Protein AF-A0A7W1GWT0-F1 (afdb_monomer_lite)

Sequence (637 aa):
MSLIYTCYSLFFINGQNRIILDAGLVNPKKETGKLGIRSHNFLTQLFYRTINVNLRNKDTHKTQTVFLNKNSTIQWINAQINDESKKLAPNVSNKDIINKINEMASNGINWSKDHIDFHKGSPSKKPLRVIIDRIIGFVYSIHWKIALSSFSLFKLRFWIPTSEKTRFAAAQARANYTFHKALRDVPAYSKFLEKENKKNPKTFDQIPIMDKDNYIKKFSIPDTMTGGKLPSAGQIDTSTGTSGKPSMWVRGKEERYSVKTLLNFAATVVVKDKPLFFINAFALGPWATGITTAGALVDRAITFNSGPDADKILDFLETFPSSEYPDHTYVIAGYPPFMKLLVDKAIERKIDLNKYPIKAIVGGEACSDLLRNSLLRKTSDKETKGFGFEEVFSSYGASDLDINIGYESPFELELRQACQQNPNMAAELYGVNEPVPMIFHYDPMNYYIETNENQNLIYTCVRDDRCSPRIRYNLKDRGKILPMSDVQAIMKKYNVNIMAPNTNLPMLFIWGREGTVNYRGAKIPQEHLQEAIEKVPALKGSINNYAFNTYIDAKNSPVVEFWLELKKDVPVPGNIDELKTMLIDQLKLINQDFRFQLEKAPADATPQLRIFANGEAGYMSNQDPHRKRKYVLENGK

Foldseek 3Di:
DADDEFAWDWDQQLNFTFIDTPLDWEQLVLAARRIHWTWDDPVCLVVAQWAWHWYQYNPPRDIDIITTHLQSLLSVLQRQDPDPVPRDDNPDDSVVSVVSSRVSRPPVDPTPDPFYSHNFLAFDPDFQDLVVLQVLLVVLLVLVVQLLPDLVSVVVVQVPRDHVNRQLVNLNSLLSNLLSQCCPFAQQQCVLCVVVVNNDDGGQNSRDADECVSGVVPDDPQNLFGNSDAAPDFAWAWALDPDDDTRIFTAHPLNLSSLLSVVLSVVCVVLPQFAEEEEQQAADDRHAPLPSVVVRCVVPYNYHSPHLDLVVVLVVCVVVPCVVVVRYAYEYEYALLSLLVNLVVCVVVVPQCLSHQYEYEHEPDDQDVVSQLLQDCCHPDPSSNRGHHPYYWYAYDGPVAHRHFWTDDPQQVLLLVVCVVPVSLVCNVFHHLDHSFRKTFGRSSQWSWGADPQQFIFIFGSNPNGGRGGRRYTPQWGWTKHFPSVSVVSCVVVPNDDDDDPGRGIMIGTPTHAAWDAQQNFIDGNVLLVVLLCVQVLSNPFFDWWAWEWEQDPVRDIAIEIETEGDAPRDRSDDQVVVLVSSLVSSVVSGVVSVVSQVVDDPVSRHHYHYHYAPRLPCRNPPDSNHDDHRYHYPSD

Radius of gyration: 26.78 Å; chains: 1; bounding box: 69×68×75 Å

Secondary structure (DSSP, 8-state):
-----EEEEEEEETTEEEEEESS----TT--TT--SEEEE-TTGGGGS-EEEEEEEETTT--EEEEEEEHHHHHHHHHTT---GGGSPPTT--HHHHHHHHHHHHHS----S-SS------PPP-SBP-HHHHHHHHHHHHHHHHHHHT-HHHHHHHHHS---HHHHHHHHHHHHHHHHHHHHHH-HHHHHHHHHTT-SS-SBGGGSPPB-TTTTGGGS-TGGGSGGGS--SSEEEEE---SSSSPPEEEEEHHHHHHHHHHHHHHHHHHHTTS-EEEEE-SPPSSBHHHHHHHHHSTTTSEEEE--S-HHHHHHHHHHS-TTT-TT-EEEEEE-HHHHHHHHHHHHHTT--GGGS-EEEEEESS---HHHHHHHBTT-S-TTTTT-SBSEEEEEE--TTS-S-SEE--HHHHHHHHHHHH-HHHHHHHH-TT----EEEEE-TTTEEEEE-TT-EEEEEE--TT-SS--SSEEEEEEEEEE-HHHHHHHHHHTT---PPPS--PPEEEEEESS-EEEETTEEEEHHHHHHHHHHSTTTTTTEEEEEEEEEE-TTS-EEEEEEEEEPTTPPP-S-HHHHHHHHHHHHHHH-HHHHHHHHTS-GGGSPEEEEE-TTTTTTTTT--TTSPPP-EEETT-

Structure (mmCIF, N/CA/C/O backbone):
data_AF-A0A7W1GWT0-F1
#
_entry.id   AF-A0A7W1GWT0-F1
#
loop_
_atom_site.group_PDB
_atom_site.id
_atom_site.type_symbol
_atom_site.label_atom_id
_atom_site.label_alt_id
_atom_site.label_comp_id
_atom_site.label_asym_id
_atom_site.label_entity_id
_atom_site.label_seq_id
_atom_site.pdbx_PDB_ins_code
_atom_site.Cartn_x
_atom_site.Cartn_y
_atom_site.Cartn_z
_atom_site.occupancy
_atom_site.B_iso_or_equiv
_atom_site.auth_seq_id
_atom_site.auth_comp_id
_atom_site.auth_asym_id
_atom_site.auth_atom_id
_atom_site.pdbx_PDB_model_num
ATOM 1 N N . MET A 1 1 ? -7.855 43.555 28.974 1.00 43.53 1 MET A N 1
ATOM 2 C CA . MET A 1 1 ? -6.447 43.109 28.872 1.00 43.53 1 MET A CA 1
ATOM 3 C C . MET A 1 1 ? -6.278 42.408 27.540 1.00 43.53 1 MET A C 1
ATOM 5 O O . MET A 1 1 ? -6.648 41.252 27.401 1.00 43.53 1 MET A O 1
ATOM 9 N N . SER A 1 2 ? -5.834 43.159 26.542 1.00 48.69 2 SER A N 1
ATOM 10 C CA . SER A 1 2 ? -5.765 42.739 25.146 1.00 48.69 2 SER A CA 1
ATOM 11 C C . SER A 1 2 ? -4.453 43.241 24.577 1.00 48.69 2 SER A C 1
ATOM 13 O O . SER A 1 2 ? -4.415 44.318 23.998 1.00 48.69 2 SER A O 1
ATOM 15 N N . LEU A 1 3 ? -3.386 42.482 24.789 1.00 51.00 3 LEU A N 1
ATOM 16 C CA . LEU A 1 3 ? -2.187 42.546 23.965 1.00 51.00 3 LEU A CA 1
ATOM 17 C C . LEU A 1 3 ? -1.461 41.218 24.128 1.00 51.00 3 LEU A C 1
ATOM 19 O O . LEU A 1 3 ? -0.683 41.014 25.050 1.00 51.00 3 LEU A O 1
ATOM 23 N N . ILE A 1 4 ? -1.823 40.292 23.246 1.00 56.91 4 ILE A N 1
ATOM 24 C CA . ILE A 1 4 ? -1.012 39.121 22.954 1.00 56.91 4 ILE A CA 1
ATOM 25 C C . ILE A 1 4 ? -0.322 39.447 21.624 1.00 56.91 4 ILE A C 1
ATOM 27 O O . ILE A 1 4 ? -0.976 39.910 20.694 1.00 56.91 4 ILE A O 1
ATOM 31 N N . TYR A 1 5 ? 0.993 39.270 21.543 1.00 61.59 5 TYR A N 1
ATOM 32 C CA . TYR A 1 5 ? 1.774 39.337 20.305 1.00 61.59 5 TYR A CA 1
ATOM 33 C C . TYR A 1 5 ? 2.472 37.995 20.140 1.00 61.59 5 TYR A C 1
ATOM 35 O O . TYR A 1 5 ? 3.672 37.860 20.345 1.00 61.59 5 TYR A O 1
ATOM 43 N N . THR A 1 6 ? 1.691 36.971 19.819 1.00 57.66 6 THR A N 1
ATOM 44 C CA . THR A 1 6 ? 2.235 35.646 19.529 1.00 57.66 6 THR A CA 1
ATOM 45 C C . THR A 1 6 ? 2.304 35.476 18.024 1.00 57.66 6 THR A C 1
ATOM 47 O O . THR A 1 6 ? 1.332 35.767 17.315 1.00 57.66 6 THR A O 1
ATOM 50 N N . CYS A 1 7 ? 3.455 35.017 17.542 1.00 58.50 7 CYS A N 1
ATOM 51 C CA . CYS A 1 7 ? 3.598 34.597 16.164 1.00 58.50 7 CYS A CA 1
ATOM 52 C C . CYS A 1 7 ? 2.703 33.379 15.916 1.00 58.50 7 CYS A C 1
ATOM 54 O O . CYS A 1 7 ? 2.663 32.438 16.711 1.00 58.50 7 CYS A O 1
ATOM 56 N N . TYR A 1 8 ? 1.914 33.422 14.850 1.00 60.28 8 TYR A N 1
ATOM 57 C CA . TYR A 1 8 ? 1.003 32.338 14.510 1.00 60.28 8 TYR A CA 1
ATOM 58 C C . TYR A 1 8 ? 1.010 32.083 13.013 1.00 60.28 8 TYR A C 1
ATOM 60 O O . TYR A 1 8 ? 1.333 32.944 12.190 1.00 60.28 8 TYR A O 1
ATOM 68 N N . SER A 1 9 ? 0.564 30.883 12.681 1.00 53.06 9 SER A N 1
ATOM 69 C CA . SER A 1 9 ? 0.196 30.503 11.335 1.00 53.06 9 SER A CA 1
ATOM 70 C C . SER A 1 9 ? -1.304 30.214 11.290 1.00 53.06 9 SER A C 1
ATOM 72 O O . SER A 1 9 ? -1.837 29.486 12.136 1.00 53.06 9 SER A O 1
ATOM 74 N N . LEU A 1 10 ? -2.000 30.798 10.312 1.00 53.66 10 LEU A N 1
ATOM 75 C CA . LEU A 1 10 ? -3.393 30.453 10.030 1.00 53.66 10 LEU A CA 1
ATOM 76 C C . LEU A 1 10 ? -3.430 29.226 9.121 1.00 53.66 10 LEU A C 1
ATOM 78 O O . LEU A 1 10 ? -2.660 29.142 8.165 1.00 53.66 10 LEU A O 1
ATOM 82 N N . PHE A 1 11 ? -4.339 28.300 9.400 1.00 54.56 11 PHE A N 1
ATOM 83 C CA . PHE A 1 11 ? -4.531 27.112 8.583 1.00 54.56 11 PHE A CA 1
ATOM 84 C C . PHE A 1 11 ? -5.998 26.871 8.331 1.00 54.56 11 PHE A C 1
ATOM 86 O O . PHE A 1 11 ? -6.840 26.991 9.223 1.00 54.56 11 PHE A O 1
ATOM 93 N N . PHE A 1 12 ? -6.275 26.440 7.114 1.00 50.28 12 PHE A N 1
ATOM 94 C CA . PHE A 1 12 ? -7.565 25.909 6.739 1.00 50.28 12 PHE A CA 1
ATOM 95 C C . PHE A 1 12 ? -7.446 24.392 6.735 1.00 50.28 12 PHE A C 1
ATOM 97 O O . PHE A 1 12 ? -6.907 23.807 5.804 1.00 50.28 12 PHE A O 1
ATOM 104 N N . ILE A 1 13 ? -7.934 23.754 7.798 1.00 47.22 13 ILE A N 1
ATOM 105 C CA . ILE A 1 13 ? -8.007 22.292 7.867 1.00 47.22 13 ILE A CA 1
ATOM 106 C C . ILE A 1 13 ? -9.466 21.903 7.658 1.00 47.22 13 ILE A C 1
ATOM 108 O O . ILE A 1 13 ? -10.325 22.266 8.466 1.00 47.22 13 ILE A O 1
ATOM 112 N N . ASN A 1 14 ? -9.760 21.156 6.589 1.00 47.69 14 ASN A N 1
ATOM 113 C CA . ASN A 1 14 ? -11.107 20.653 6.281 1.00 47.69 14 ASN A CA 1
ATOM 114 C C . ASN A 1 14 ? -12.195 21.754 6.254 1.00 47.69 14 ASN A C 1
ATOM 116 O O . ASN A 1 14 ? -13.273 21.574 6.824 1.00 47.69 14 ASN A O 1
ATOM 120 N N . GLY A 1 15 ? -11.902 22.924 5.670 1.00 52.78 15 GLY A N 1
ATOM 121 C CA . GLY A 1 15 ? -12.838 24.060 5.629 1.00 52.78 15 GLY A CA 1
ATOM 122 C C . GLY A 1 15 ? -13.100 24.728 6.989 1.00 52.78 15 GLY A C 1
ATOM 123 O O . GLY A 1 15 ? -14.036 25.512 7.120 1.00 52.78 15 GLY A O 1
ATOM 124 N N . GLN A 1 16 ? -12.306 24.420 8.022 1.00 57.41 16 GLN A N 1
ATOM 125 C CA . GLN A 1 16 ? -12.355 25.095 9.319 1.00 57.41 16 GLN A CA 1
ATOM 126 C C . GLN A 1 16 ? -11.122 25.972 9.512 1.00 57.41 16 GLN A C 1
ATOM 128 O O . GLN A 1 16 ? -9.994 25.494 9.380 1.00 57.41 16 GLN A O 1
ATOM 133 N N . ASN A 1 17 ? -11.348 27.219 9.926 1.00 67.38 17 ASN A N 1
ATOM 134 C CA . ASN A 1 17 ? -10.277 28.113 10.351 1.00 67.38 17 ASN A CA 1
ATOM 135 C C . ASN A 1 17 ? -9.655 27.556 11.637 1.00 67.38 17 ASN A C 1
ATOM 137 O O . ASN A 1 17 ? -10.338 27.314 12.643 1.00 67.38 17 ASN A O 1
ATOM 141 N N . ARG A 1 18 ? -8.354 27.288 11.582 1.00 69.94 18 ARG A N 1
ATOM 142 C CA . ARG A 1 18 ? -7.537 26.813 12.695 1.00 69.94 18 ARG A CA 1
ATOM 143 C C . ARG A 1 18 ? -6.330 27.718 12.848 1.00 69.94 18 ARG A C 1
ATOM 145 O O . ARG A 1 18 ? -5.784 28.224 11.872 1.00 69.94 18 ARG A O 1
ATOM 152 N N . ILE A 1 19 ? -5.927 27.923 14.091 1.00 67.62 19 ILE A N 1
ATOM 153 C CA . ILE A 1 19 ? -4.743 28.693 14.446 1.00 67.62 19 ILE A CA 1
ATOM 154 C C . ILE A 1 19 ? -3.780 27.793 15.182 1.00 67.62 19 ILE A C 1
ATOM 156 O O . ILE A 1 19 ? -4.158 27.104 16.131 1.00 67.62 19 ILE A O 1
ATOM 160 N N . ILE A 1 20 ? -2.531 27.842 14.742 1.00 64.44 20 ILE A N 1
ATOM 161 C CA . ILE A 1 20 ? -1.408 27.233 15.435 1.00 64.44 20 ILE A CA 1
ATOM 162 C C . ILE A 1 20 ? -0.516 28.390 15.855 1.00 64.44 20 ILE A C 1
ATOM 164 O O . ILE A 1 20 ? -0.058 29.173 15.020 1.00 64.44 20 ILE A O 1
ATOM 168 N N . LEU A 1 21 ? -0.365 28.532 17.163 1.00 67.31 21 LEU A N 1
ATOM 169 C CA . LEU A 1 21 ? 0.546 29.492 17.763 1.00 67.31 21 LEU A CA 1
ATOM 170 C C . LEU A 1 21 ? 1.959 28.897 17.716 1.00 67.31 21 LEU A C 1
ATOM 172 O O . LEU A 1 21 ? 2.099 27.678 17.787 1.00 67.31 21 LEU A O 1
ATOM 176 N N . ASP A 1 22 ? 2.994 29.737 17.640 1.00 58.25 22 ASP A N 1
ATOM 177 C CA . ASP A 1 22 ? 4.406 29.299 17.673 1.00 58.25 22 ASP A CA 1
ATOM 178 C C . ASP A 1 22 ? 4.750 28.483 18.925 1.00 58.25 22 ASP A C 1
ATOM 180 O O . ASP A 1 22 ? 5.691 27.695 18.936 1.00 58.25 22 ASP A O 1
ATOM 184 N N . ALA A 1 23 ? 3.908 28.598 19.946 1.00 54.34 23 ALA A N 1
ATOM 185 C CA . ALA A 1 23 ? 3.842 27.708 21.081 1.00 54.34 23 ALA A CA 1
ATOM 186 C C . ALA A 1 23 ? 3.322 26.289 20.717 1.00 54.34 23 ALA A C 1
ATOM 188 O O . ALA A 1 23 ? 2.488 25.741 21.423 1.00 54.34 23 ALA A O 1
ATOM 189 N N . GLY A 1 24 ? 3.834 25.652 19.665 1.00 54.59 24 GLY A N 1
ATOM 190 C CA . GLY A 1 24 ? 3.720 24.205 19.462 1.00 54.59 24 GLY A CA 1
ATOM 191 C C . GLY A 1 24 ? 2.448 23.689 18.770 1.00 54.59 24 GLY A C 1
ATOM 192 O O . GLY A 1 24 ? 1.332 24.212 18.872 1.00 54.59 24 GLY A O 1
ATOM 193 N N . LEU A 1 25 ? 2.630 22.577 18.057 1.00 56.91 25 LEU A N 1
ATOM 194 C CA . LEU A 1 25 ? 1.568 21.797 17.431 1.00 56.91 25 LEU A CA 1
ATOM 195 C C . LEU A 1 25 ? 1.037 20.783 18.441 1.00 56.91 25 LEU A C 1
ATOM 197 O O . LEU A 1 25 ? 1.783 19.964 18.961 1.00 56.91 25 LEU A O 1
ATOM 201 N N . VAL A 1 26 ? -0.262 20.818 18.731 1.00 59.47 26 VAL A N 1
ATOM 202 C CA . VAL A 1 26 ? -0.881 19.818 19.607 1.00 59.47 26 VAL A CA 1
ATOM 203 C C . VAL A 1 26 ? -2.244 19.437 19.056 1.00 59.47 26 VAL A C 1
ATOM 205 O O . VAL A 1 26 ? -2.982 20.291 18.553 1.00 59.47 26 VAL A O 1
ATOM 208 N N . ASN A 1 27 ? -2.580 18.151 19.165 1.00 60.38 27 ASN A N 1
ATOM 209 C CA . ASN A 1 27 ? -3.926 17.628 18.973 1.00 60.38 27 ASN A CA 1
ATOM 210 C C . ASN A 1 27 ? -4.557 17.372 20.351 1.00 60.38 27 ASN A C 1
ATOM 212 O O . ASN A 1 27 ? -4.543 16.249 20.859 1.00 60.38 27 ASN A O 1
ATOM 216 N N . PRO A 1 28 ? -5.103 18.406 21.004 1.00 55.75 28 PRO A N 1
ATOM 217 C CA . PRO A 1 28 ? -5.452 18.322 22.416 1.00 55.75 28 PRO A CA 1
ATOM 218 C C . PRO A 1 28 ? -6.626 17.390 22.722 1.00 55.75 28 PRO A C 1
ATOM 220 O O . PRO A 1 28 ? -6.875 17.065 23.879 1.00 55.75 28 PRO A O 1
ATOM 223 N N . LYS A 1 29 ? -7.360 16.955 21.693 1.00 54.94 29 LYS A N 1
ATOM 224 C CA . LYS A 1 29 ? -8.469 16.007 21.829 1.00 54.94 29 LYS A CA 1
ATOM 225 C C . LYS A 1 29 ? -8.085 14.565 21.511 1.00 54.94 29 LYS A C 1
ATOM 227 O O . LYS A 1 29 ? -8.939 13.697 21.663 1.00 54.94 29 LYS A O 1
ATOM 232 N N . LYS A 1 30 ? -6.865 14.315 21.014 1.00 55.34 30 LYS A N 1
ATOM 233 C CA . LYS A 1 30 ? -6.502 13.044 20.363 1.00 55.34 30 LYS A CA 1
ATOM 234 C C . LYS A 1 30 ? -7.540 12.631 19.307 1.00 55.34 30 LYS A C 1
ATOM 236 O O . LYS A 1 30 ? -7.825 11.454 19.125 1.00 55.34 30 LYS A O 1
ATOM 241 N N . GLU A 1 31 ? -8.153 13.613 18.639 1.00 51.34 31 GLU A N 1
ATOM 242 C CA . GLU A 1 31 ? -9.189 13.412 17.622 1.00 51.34 31 GLU A CA 1
ATOM 243 C C . GLU A 1 31 ? -8.631 13.803 16.254 1.00 51.34 31 GLU A C 1
ATOM 245 O O . GLU A 1 31 ? -8.020 14.859 16.104 1.00 51.34 31 GLU A O 1
ATOM 250 N N . THR A 1 32 ? -8.895 13.002 15.229 1.00 48.47 32 THR A N 1
ATOM 251 C CA . THR A 1 32 ? -8.530 13.300 13.839 1.00 48.47 32 THR A CA 1
ATOM 252 C C . THR A 1 32 ? -8.955 14.711 13.393 1.00 48.47 32 THR A C 1
ATOM 254 O O . THR A 1 32 ? -10.116 15.102 13.573 1.00 48.47 32 THR A O 1
ATOM 257 N N . GLY A 1 33 ? -8.042 15.481 12.784 1.00 51.91 33 GLY A N 1
ATOM 258 C CA . GLY A 1 33 ? -8.359 16.799 12.215 1.00 51.91 33 GLY A CA 1
ATOM 259 C C . GLY A 1 33 ? -8.592 17.904 13.250 1.00 51.91 33 GLY A C 1
ATOM 260 O O . GLY A 1 33 ? -9.263 18.906 12.967 1.00 51.91 33 GLY A O 1
ATOM 261 N N . LYS A 1 34 ? -8.107 17.723 14.486 1.00 61.69 34 LYS A N 1
ATOM 262 C CA . LYS A 1 34 ? -8.256 18.679 15.601 1.00 61.69 34 LYS A CA 1
ATOM 263 C C . LYS A 1 34 ? -6.927 19.265 16.075 1.00 61.69 34 LYS A C 1
ATOM 265 O O . LYS A 1 34 ? -6.777 19.557 17.255 1.00 61.69 34 LYS A O 1
ATOM 270 N N . LEU A 1 35 ? -6.011 19.503 15.144 1.00 62.38 35 LEU A N 1
ATOM 271 C CA . LEU A 1 35 ? -4.781 20.241 15.405 1.00 62.38 35 LEU A CA 1
ATOM 272 C C . LEU A 1 35 ? -5.040 21.727 15.644 1.00 62.38 35 LEU A C 1
ATOM 274 O O . LEU A 1 35 ? -5.841 22.360 14.946 1.00 62.38 35 LEU A O 1
ATOM 278 N N . GLY A 1 36 ? -4.337 22.269 16.635 1.00 68.75 36 GLY A N 1
ATOM 279 C CA . GLY A 1 36 ? -4.403 23.680 16.987 1.00 68.75 36 GLY A CA 1
ATOM 280 C C . GLY A 1 36 ? -5.772 24.127 17.504 1.00 68.75 36 GLY A C 1
ATOM 281 O O . GLY A 1 36 ? -6.672 23.344 17.833 1.00 68.75 36 GLY A O 1
ATOM 282 N N . ILE A 1 37 ? -5.935 25.439 17.571 1.00 75.75 37 ILE A N 1
ATOM 283 C CA . ILE A 1 37 ? -7.091 26.100 18.165 1.00 75.75 37 ILE A CA 1
ATOM 284 C C . ILE A 1 37 ? -8.103 26.402 17.058 1.00 75.75 37 ILE A C 1
ATOM 286 O O . ILE A 1 37 ? -7.744 26.912 15.998 1.00 75.75 37 ILE A O 1
ATOM 290 N N . ARG A 1 38 ? -9.387 26.086 17.265 1.00 78.81 38 ARG A N 1
ATOM 291 C CA . ARG A 1 38 ? -10.436 26.475 16.306 1.00 78.81 38 ARG A CA 1
ATOM 292 C C . ARG A 1 38 ? -10.593 27.986 16.339 1.00 78.81 38 ARG A C 1
ATOM 294 O O . ARG A 1 38 ? -10.775 28.541 17.415 1.00 78.81 38 ARG A O 1
ATOM 301 N N . SER A 1 39 ? -10.568 28.628 15.182 1.00 80.38 39 SER A N 1
ATOM 302 C CA . SER A 1 39 ? -10.866 30.047 15.053 1.00 80.38 39 SER A CA 1
ATOM 303 C C . SER A 1 39 ? -12.167 30.273 14.294 1.00 80.38 39 SER A C 1
ATOM 305 O O . SER A 1 39 ? -12.666 29.413 13.563 1.00 80.38 39 SER A O 1
ATOM 307 N N . HIS A 1 40 ? -12.747 31.438 14.531 1.00 79.12 40 HIS A N 1
ATOM 308 C CA . HIS A 1 40 ? -13.990 31.902 13.945 1.00 79.12 40 HIS A CA 1
ATOM 309 C C . HIS A 1 40 ? -13.742 33.258 13.280 1.00 79.12 40 HIS A C 1
ATOM 311 O O . HIS A 1 40 ? -12.839 33.998 13.671 1.00 79.12 40 HIS A O 1
ATOM 317 N N . ASN A 1 41 ? -14.518 33.564 12.245 1.00 80.19 41 ASN A N 1
ATOM 318 C CA . ASN A 1 41 ? -14.583 34.917 11.693 1.00 80.19 41 ASN A CA 1
ATOM 319 C C . ASN A 1 41 ? -15.592 35.763 12.490 1.00 80.19 41 ASN A C 1
ATOM 321 O O . ASN A 1 41 ? -16.294 35.240 13.359 1.00 80.19 41 ASN A O 1
ATOM 325 N N . PHE A 1 42 ? -15.684 37.053 12.164 1.00 78.00 42 PHE A N 1
ATOM 326 C CA . PHE A 1 42 ? -16.542 38.013 12.863 1.00 78.00 42 PHE A CA 1
ATOM 327 C C . PHE A 1 42 ? -18.024 37.597 12.943 1.00 78.00 42 PHE A C 1
ATOM 329 O O . PHE A 1 42 ? -18.666 37.844 13.958 1.00 78.00 42 PHE A O 1
ATOM 336 N N . LEU A 1 43 ? -18.552 36.924 11.916 1.00 77.38 43 LEU A N 1
ATOM 337 C CA . LEU A 1 43 ? -19.944 36.460 11.890 1.00 77.38 43 LEU A CA 1
ATOM 338 C C . LEU A 1 43 ? -20.134 35.171 12.694 1.00 77.38 43 LEU A C 1
ATOM 340 O O . LEU A 1 43 ? -21.038 35.052 13.514 1.00 77.38 43 LEU A O 1
ATOM 344 N N . THR A 1 44 ? -19.258 34.188 12.483 1.00 75.81 44 THR A N 1
ATOM 345 C CA . THR A 1 44 ? -19.391 32.871 13.117 1.00 75.81 44 THR A CA 1
ATOM 346 C C . THR A 1 44 ? -19.109 32.909 14.612 1.00 75.81 44 THR A C 1
ATOM 348 O O . THR A 1 44 ? -19.651 32.072 15.327 1.00 75.81 44 THR A O 1
ATOM 351 N N . GLN A 1 45 ? -18.318 33.865 15.114 1.00 80.31 45 GLN A N 1
ATOM 352 C CA . GLN A 1 45 ? -18.062 33.980 16.554 1.00 80.31 45 GLN A CA 1
ATOM 353 C C . GLN A 1 45 ? -19.333 34.212 17.384 1.00 80.31 45 GLN A C 1
ATOM 355 O O . GLN A 1 45 ? -19.376 33.763 18.520 1.00 80.31 45 GLN A O 1
ATOM 360 N N . LEU A 1 46 ? -20.384 34.824 16.823 1.00 80.00 46 LEU A N 1
ATOM 361 C CA . LEU A 1 46 ? -21.634 35.102 17.543 1.00 80.00 46 LEU A CA 1
ATOM 362 C C . LEU A 1 46 ? -22.342 33.821 18.016 1.00 80.00 46 LEU A C 1
ATOM 364 O O . LEU A 1 46 ? -23.115 33.848 18.969 1.00 80.00 46 LEU A O 1
ATOM 368 N N . PHE A 1 47 ? -22.040 32.685 17.383 1.00 82.00 47 PHE A N 1
ATOM 369 C CA . PHE A 1 47 ? -22.644 31.384 17.677 1.00 82.00 47 PHE A CA 1
ATOM 370 C C . PHE A 1 47 ? -21.768 30.485 18.559 1.00 82.00 47 PHE A C 1
ATOM 372 O O . PHE A 1 47 ? -22.133 29.340 18.836 1.00 82.00 47 PHE A O 1
ATOM 379 N N . TYR A 1 48 ? -20.593 30.954 18.986 1.00 82.75 48 TYR A N 1
ATOM 380 C CA . TYR A 1 48 ? -19.644 30.146 19.748 1.00 82.75 48 TYR A CA 1
ATOM 381 C C . TYR A 1 48 ? -19.011 30.942 20.889 1.00 82.75 48 TYR A C 1
ATOM 383 O O . TYR A 1 48 ? -18.797 32.141 20.806 1.00 82.75 48 TYR A O 1
ATOM 391 N N . ARG A 1 49 ? -18.623 30.251 21.966 1.00 86.88 49 ARG A N 1
ATOM 392 C CA . ARG A 1 49 ? -17.815 30.871 23.025 1.00 86.88 49 ARG A CA 1
ATOM 393 C C . ARG A 1 49 ? -16.403 31.121 22.496 1.00 86.88 49 ARG A C 1
ATOM 395 O O . ARG A 1 49 ? -15.637 30.163 22.344 1.00 86.88 49 ARG A O 1
ATOM 402 N N . THR A 1 50 ? -16.068 32.376 22.216 1.00 87.38 50 THR A N 1
ATOM 403 C CA . THR A 1 50 ? -14.765 32.784 21.680 1.00 87.38 50 THR A CA 1
ATOM 404 C C . THR A 1 50 ? -13.961 33.655 22.652 1.00 87.38 50 THR A C 1
ATOM 406 O O . THR A 1 50 ? -14.470 34.164 23.651 1.00 87.38 50 THR A O 1
ATOM 409 N N . ILE A 1 51 ? -12.663 33.761 22.375 1.00 87.69 51 ILE A N 1
ATOM 410 C CA . ILE A 1 51 ? -11.685 34.612 23.047 1.00 87.69 51 ILE A CA 1
ATOM 411 C C . ILE A 1 51 ? -11.029 35.459 21.964 1.00 87.69 51 ILE A C 1
ATOM 413 O O . ILE A 1 51 ? -10.557 34.922 20.959 1.00 87.69 51 ILE A O 1
ATOM 417 N N . ASN A 1 52 ? -10.990 36.768 22.180 1.00 87.12 52 ASN A N 1
ATOM 418 C CA . ASN A 1 52 ? -10.427 37.708 21.222 1.00 87.12 52 ASN A CA 1
ATOM 419 C C . ASN A 1 52 ? -8.945 37.873 21.527 1.00 87.12 52 ASN A C 1
ATOM 421 O O . ASN A 1 52 ? -8.580 38.284 22.630 1.00 87.12 52 ASN A O 1
ATOM 425 N N . VAL A 1 53 ? -8.101 37.554 20.554 1.00 82.12 53 VAL A N 1
ATOM 426 C CA . VAL A 1 53 ? -6.651 37.698 20.672 1.00 82.12 53 VAL A CA 1
ATOM 427 C C . VAL A 1 53 ? -6.115 38.450 19.469 1.00 82.12 53 VAL A C 1
ATOM 429 O O . VAL A 1 53 ? -6.544 38.220 18.341 1.00 82.12 53 VAL A O 1
ATOM 432 N N . ASN A 1 54 ? -5.169 39.349 19.711 1.00 81.69 54 ASN A N 1
ATOM 433 C CA . ASN A 1 54 ? -4.345 39.892 18.642 1.00 81.69 54 ASN A CA 1
ATOM 434 C C . ASN A 1 54 ? -3.208 38.904 18.416 1.00 81.69 54 ASN A C 1
ATOM 436 O O . ASN A 1 54 ? -2.677 38.349 19.371 1.00 81.69 54 ASN A O 1
ATOM 440 N N . LEU A 1 55 ? -2.893 38.606 17.166 1.00 75.94 55 LEU A N 1
ATOM 441 C CA . LEU A 1 55 ? -1.811 37.695 16.830 1.00 75.94 55 LEU A CA 1
ATOM 442 C C . LEU A 1 55 ? -1.013 38.287 15.672 1.00 75.94 55 LEU A C 1
ATOM 444 O O . LEU A 1 55 ? -1.587 38.924 14.785 1.00 75.94 55 LEU A O 1
ATOM 448 N N . ARG A 1 56 ? 0.306 38.076 15.673 1.00 74.81 56 ARG A N 1
ATOM 449 C CA . ARG A 1 56 ? 1.207 38.552 14.617 1.00 74.81 56 ARG A CA 1
ATOM 450 C C . ARG A 1 56 ? 1.495 37.410 13.654 1.00 74.81 56 ARG A C 1
ATOM 452 O O . ARG A 1 56 ? 1.942 36.350 14.064 1.00 74.81 56 ARG A O 1
ATOM 459 N N . ASN A 1 57 ? 1.193 37.579 12.377 1.00 68.38 57 ASN A N 1
ATOM 460 C CA . ASN A 1 57 ? 1.429 36.528 11.401 1.00 68.38 57 ASN A CA 1
ATOM 461 C C . ASN A 1 57 ? 2.941 36.327 11.241 1.00 68.38 57 ASN A C 1
ATOM 463 O O . ASN A 1 57 ? 3.676 37.308 11.113 1.00 68.38 57 ASN A O 1
ATOM 467 N N . LYS A 1 58 ? 3.394 35.072 11.269 1.00 66.25 58 LYS A N 1
ATOM 468 C CA . LYS A 1 58 ? 4.826 34.756 11.217 1.00 66.25 58 LYS A CA 1
ATOM 469 C C . LYS A 1 58 ? 5.473 35.159 9.890 1.00 66.25 58 LYS A C 1
ATOM 471 O O . LYS A 1 58 ? 6.570 35.700 9.904 1.00 66.25 58 LYS A O 1
ATOM 476 N N . ASP A 1 59 ? 4.760 34.958 8.786 1.00 62.53 59 ASP A N 1
ATOM 477 C CA . ASP A 1 59 ? 5.294 35.116 7.429 1.00 62.53 59 ASP A CA 1
ATOM 478 C C . ASP A 1 59 ? 5.172 36.562 6.926 1.00 62.53 59 ASP A C 1
ATOM 480 O O . ASP A 1 59 ? 6.053 37.090 6.259 1.00 62.53 59 ASP A O 1
ATOM 484 N N . THR A 1 60 ? 4.063 37.229 7.251 1.00 74.56 60 THR A N 1
ATOM 485 C CA . THR A 1 60 ? 3.745 38.578 6.743 1.00 74.56 60 THR A CA 1
ATOM 486 C C . THR A 1 60 ? 4.006 39.684 7.759 1.00 74.56 60 THR A C 1
ATOM 488 O O . THR A 1 60 ? 3.834 40.860 7.441 1.00 74.56 60 THR A O 1
ATOM 491 N N . HIS A 1 61 ? 4.329 39.324 9.005 1.00 72.81 61 HIS A N 1
ATOM 492 C CA . HIS A 1 61 ? 4.455 40.224 10.154 1.00 72.81 61 HIS A CA 1
ATOM 493 C C . HIS A 1 61 ? 3.226 41.096 10.463 1.00 72.81 61 HIS A C 1
ATOM 495 O O . HIS A 1 61 ? 3.293 41.915 11.383 1.00 72.81 61 HIS A O 1
ATOM 501 N N . LYS A 1 62 ? 2.102 40.905 9.759 1.00 76.44 62 LYS A N 1
ATOM 502 C CA . LYS A 1 62 ? 0.853 41.644 9.968 1.00 76.44 62 LYS A CA 1
ATOM 503 C C . LYS A 1 62 ? 0.155 41.179 11.239 1.00 76.44 62 LYS A C 1
ATOM 505 O O . LYS A 1 62 ? 0.058 39.983 11.506 1.00 76.44 62 LYS A O 1
ATOM 510 N N . THR A 1 63 ? -0.375 42.128 11.998 1.00 78.81 63 THR A N 1
ATOM 511 C CA . THR A 1 63 ? -1.199 41.840 13.174 1.00 78.81 63 THR A CA 1
ATOM 512 C C . THR A 1 63 ? -2.655 41.720 12.760 1.00 78.81 63 THR A C 1
ATOM 514 O O . THR A 1 63 ? -3.167 42.573 12.039 1.00 78.81 63 THR A O 1
ATOM 517 N N . GLN A 1 64 ? -3.337 40.688 13.245 1.00 80.12 64 GLN A N 1
ATOM 518 C CA . GLN A 1 64 ? -4.780 40.555 13.083 1.00 80.12 64 GLN A CA 1
ATOM 519 C C . GLN A 1 64 ? -5.439 40.122 14.389 1.00 80.12 64 GLN A C 1
ATOM 521 O O . GLN A 1 64 ? -4.879 39.343 15.165 1.00 80.12 64 GLN A O 1
ATOM 526 N N . THR A 1 65 ? -6.659 40.597 14.611 1.00 83.50 65 THR A N 1
ATOM 527 C CA . THR A 1 65 ? -7.515 40.091 15.682 1.00 83.50 65 THR A CA 1
ATOM 528 C C . THR A 1 65 ? -8.174 38.797 15.226 1.00 83.50 65 THR A C 1
ATOM 530 O O . THR A 1 65 ? -8.762 38.739 14.145 1.00 83.50 65 THR A O 1
ATOM 533 N N . VAL A 1 66 ? -8.101 37.754 16.053 1.00 81.62 66 VAL A N 1
ATOM 534 C CA . VAL A 1 66 ? -8.766 36.480 15.786 1.00 81.62 66 VAL A CA 1
ATOM 535 C C . VAL A 1 66 ? -9.615 36.020 16.963 1.00 81.62 66 VAL A C 1
ATOM 537 O O . VAL A 1 66 ? -9.267 36.206 18.127 1.00 81.62 66 VAL A O 1
ATOM 540 N N . PHE A 1 67 ? -10.734 35.380 16.629 1.00 86.88 67 PHE A N 1
ATOM 541 C CA . PHE A 1 67 ? -11.717 34.847 17.561 1.00 86.88 67 PHE A CA 1
ATOM 542 C C . PHE A 1 67 ? -11.458 33.354 17.789 1.00 86.88 67 PHE A C 1
ATOM 544 O O . PHE A 1 67 ? -11.890 32.507 17.004 1.00 86.88 67 PHE A O 1
ATOM 551 N N . LEU A 1 68 ? -10.723 33.010 18.845 1.00 86.00 68 LEU A N 1
ATOM 552 C CA . LEU A 1 68 ? -10.389 31.625 19.188 1.00 86.00 68 LEU A CA 1
ATOM 553 C C . LEU A 1 68 ? -11.522 30.962 19.969 1.00 86.00 68 LEU A C 1
ATOM 555 O O . LEU A 1 68 ? -12.023 31.525 20.931 1.00 86.00 68 LEU A O 1
ATOM 559 N N . ASN A 1 69 ? -11.912 29.742 19.619 1.00 88.38 69 ASN A N 1
ATOM 560 C CA . ASN A 1 69 ? -12.911 28.980 20.360 1.00 88.38 69 ASN A CA 1
ATOM 561 C C . ASN A 1 69 ? -12.379 28.591 21.747 1.00 88.38 69 ASN A C 1
ATOM 563 O O . ASN A 1 69 ? -11.441 27.795 21.852 1.00 88.38 69 ASN A O 1
ATOM 567 N N . LYS A 1 70 ? -13.053 29.072 22.795 1.00 87.31 70 LYS A N 1
ATOM 568 C CA . LYS A 1 70 ? -12.646 28.944 24.199 1.00 87.31 70 LYS A CA 1
ATOM 569 C C . LYS A 1 70 ? -12.314 27.509 24.604 1.00 87.31 70 LYS A C 1
ATOM 571 O O . LYS A 1 70 ? -11.243 27.256 25.146 1.00 87.31 70 LYS A O 1
ATOM 576 N N . ASN A 1 71 ? -13.198 26.561 24.292 1.00 84.56 71 ASN A N 1
ATOM 577 C CA . ASN A 1 71 ? -13.013 25.161 24.679 1.00 84.56 71 ASN A CA 1
ATOM 578 C C . ASN A 1 71 ? -11.798 24.542 23.985 1.00 84.56 71 ASN A C 1
ATOM 580 O O . ASN A 1 71 ? -11.041 23.808 24.613 1.00 84.56 71 ASN A O 1
ATOM 584 N N . SER A 1 72 ? -11.597 24.843 22.698 1.00 78.69 72 SER A N 1
ATOM 585 C CA . SER A 1 72 ? -10.416 24.351 21.983 1.00 78.69 72 SER A CA 1
ATOM 586 C C . SER A 1 72 ? -9.121 24.980 22.494 1.00 78.69 72 SER A C 1
ATOM 588 O O . SER A 1 72 ? -8.116 24.284 22.562 1.00 78.69 72 SER A O 1
ATOM 590 N N . THR A 1 73 ? -9.158 26.249 22.911 1.00 83.69 73 THR A N 1
ATOM 591 C CA . THR A 1 73 ? -8.008 26.948 23.496 1.00 83.69 73 THR A CA 1
ATOM 592 C C . THR A 1 73 ? -7.606 26.335 24.833 1.00 83.69 73 THR A C 1
ATOM 594 O O . THR A 1 73 ? -6.443 25.997 25.011 1.00 83.69 73 THR A O 1
ATOM 597 N N . ILE A 1 74 ? -8.562 26.122 25.747 1.00 84.81 74 ILE A N 1
ATOM 598 C CA . ILE A 1 74 ? -8.311 25.487 27.056 1.00 84.81 74 ILE A CA 1
ATOM 599 C C . ILE A 1 74 ? -7.679 24.109 26.868 1.00 84.81 74 ILE A C 1
ATOM 601 O O . ILE A 1 74 ? -6.683 23.779 27.502 1.00 84.81 74 ILE A O 1
ATOM 605 N N . GLN A 1 75 ? -8.245 23.306 25.968 1.00 79.69 75 GLN A N 1
ATOM 606 C CA . GLN A 1 75 ? -7.729 21.972 25.691 1.00 79.69 75 GLN A CA 1
ATOM 607 C C . GLN A 1 75 ? -6.320 22.023 25.102 1.00 79.69 75 GLN A C 1
ATOM 609 O O . GLN A 1 75 ? -5.470 21.240 25.513 1.00 79.69 75 GLN A O 1
ATOM 614 N N . TRP A 1 76 ? -6.068 22.943 24.167 1.00 78.62 76 TRP A N 1
ATOM 615 C CA . TRP A 1 76 ? -4.745 23.148 23.581 1.00 78.62 76 TRP A CA 1
ATOM 616 C C . TRP A 1 76 ? -3.704 23.533 24.639 1.00 78.62 76 TRP A C 1
ATOM 618 O O . TRP A 1 76 ? -2.653 22.904 24.676 1.00 78.62 76 TRP A O 1
ATOM 628 N N . ILE A 1 77 ? -4.028 24.454 25.555 1.00 79.56 77 ILE A N 1
ATOM 629 C CA . ILE A 1 77 ? -3.155 24.832 26.681 1.00 79.56 77 ILE A CA 1
ATOM 630 C C . ILE A 1 77 ? -2.887 23.622 27.582 1.00 79.56 77 ILE A C 1
ATOM 632 O O . ILE A 1 77 ? -1.740 23.277 27.845 1.00 79.56 77 ILE A O 1
ATOM 636 N N . ASN A 1 78 ? -3.942 22.932 28.018 1.00 80.44 78 ASN A N 1
ATOM 637 C CA . ASN A 1 78 ? -3.826 21.802 28.941 1.00 80.44 78 ASN A CA 1
ATOM 638 C C . ASN A 1 78 ? -3.027 20.634 28.365 1.00 80.44 78 ASN A C 1
ATOM 640 O O . ASN A 1 78 ? -2.422 19.876 29.117 1.00 80.44 78 ASN A O 1
ATOM 644 N N . ALA A 1 79 ? -3.027 20.472 27.043 1.00 71.38 79 ALA A N 1
ATOM 645 C CA . ALA A 1 79 ? -2.267 19.425 26.380 1.00 71.38 79 ALA A CA 1
ATOM 646 C C . ALA A 1 79 ? -0.747 19.686 26.364 1.00 71.38 79 ALA A C 1
ATOM 648 O O . ALA A 1 79 ? 0.006 18.766 26.048 1.00 71.38 79 ALA A O 1
ATOM 649 N N . GLN A 1 80 ? -0.309 20.896 26.732 1.00 68.38 80 GLN A N 1
ATOM 650 C CA . GLN A 1 80 ? 1.099 21.286 26.880 1.00 68.38 80 GLN A CA 1
ATOM 651 C C . GLN A 1 80 ? 1.593 21.238 28.331 1.00 68.38 80 GLN A C 1
ATOM 653 O O . GLN A 1 80 ? 2.770 21.463 28.591 1.00 68.38 80 GLN A O 1
ATOM 658 N N . ILE A 1 81 ? 0.703 20.953 29.284 1.00 73.75 81 ILE A N 1
ATOM 659 C CA . ILE A 1 81 ? 1.000 20.964 30.715 1.00 73.75 81 ILE A CA 1
ATOM 660 C C . ILE A 1 81 ? 1.006 19.519 31.225 1.00 73.75 81 ILE A C 1
ATOM 662 O O . ILE A 1 81 ? -0.023 18.841 31.196 1.00 73.75 81 ILE A O 1
ATOM 666 N N . ASN A 1 82 ? 2.160 19.052 31.711 1.00 66.19 82 ASN A N 1
ATOM 667 C CA . ASN A 1 82 ? 2.291 17.715 32.309 1.00 66.19 82 ASN A CA 1
ATOM 668 C C . ASN A 1 82 ? 1.671 17.620 33.707 1.00 66.19 82 ASN A C 1
ATOM 670 O O . ASN A 1 82 ? 1.126 16.584 34.071 1.00 66.19 82 ASN A O 1
ATOM 674 N N . ASP A 1 83 ? 1.774 18.692 34.485 1.00 74.31 83 ASP A N 1
ATOM 675 C CA . ASP A 1 83 ? 1.281 18.755 35.856 1.00 74.31 83 ASP A CA 1
ATOM 676 C C . ASP A 1 83 ? -0.237 18.995 35.865 1.00 74.31 83 ASP A C 1
ATOM 678 O O . ASP A 1 83 ? -0.706 20.083 35.523 1.00 74.31 83 ASP A O 1
ATOM 682 N N . GLU A 1 84 ? -1.011 17.973 36.244 1.00 75.00 84 GLU A N 1
ATOM 683 C CA . GLU A 1 84 ? -2.479 18.044 36.322 1.00 75.00 84 GLU A CA 1
ATOM 684 C C . GLU A 1 84 ? -2.964 19.213 37.194 1.00 75.00 84 GLU A C 1
ATOM 686 O O . GLU A 1 84 ? -3.978 19.832 36.870 1.00 75.00 84 GLU A O 1
ATOM 691 N N . SER A 1 85 ? -2.218 19.583 38.244 1.00 75.62 85 SER A N 1
ATOM 692 C CA . SER A 1 85 ? -2.590 20.686 39.142 1.00 75.62 85 SER A CA 1
ATOM 693 C C . SER A 1 85 ? -2.521 22.065 38.474 1.00 75.62 85 SER A C 1
ATOM 695 O O . SER A 1 85 ? -3.163 23.011 38.928 1.00 75.62 85 SER A O 1
ATOM 697 N N . LYS A 1 86 ? -1.781 22.179 37.363 1.00 77.69 86 LYS A N 1
ATOM 698 C CA . LYS A 1 86 ? -1.582 23.423 36.602 1.00 77.69 86 LYS A CA 1
ATOM 699 C C . LYS A 1 86 ? -2.504 23.545 35.388 1.00 77.69 86 LYS A C 1
ATOM 701 O O . LYS A 1 86 ? -2.416 24.536 34.657 1.00 77.69 86 LYS A O 1
ATOM 706 N N . LYS A 1 87 ? -3.375 22.561 35.140 1.00 82.62 87 LYS A N 1
ATOM 707 C CA . LYS A 1 87 ? -4.323 22.596 34.020 1.00 82.62 87 LYS A CA 1
ATOM 708 C C . LYS A 1 87 ? -5.492 23.538 34.298 1.00 82.62 87 LYS A C 1
ATOM 710 O O . LYS A 1 87 ? -6.014 23.635 35.403 1.00 82.62 87 LYS A O 1
ATOM 715 N N . LEU A 1 88 ? -5.945 24.212 33.249 1.00 85.81 88 LEU A N 1
ATOM 716 C CA . LEU A 1 88 ? -7.097 25.102 33.279 1.00 85.81 88 LEU A CA 1
ATOM 717 C C . LEU A 1 88 ? -8.405 24.305 33.371 1.00 85.81 88 LEU A C 1
ATOM 719 O O . LEU A 1 88 ? -8.652 23.390 32.579 1.00 85.81 88 LEU A O 1
ATOM 723 N N . ALA A 1 89 ? -9.285 24.707 34.288 1.00 86.25 89 ALA A N 1
ATOM 724 C CA . ALA A 1 89 ? -10.633 24.158 34.394 1.00 86.25 89 ALA A CA 1
ATOM 725 C C . ALA A 1 89 ? -11.516 24.562 33.186 1.00 86.25 89 ALA A C 1
ATOM 727 O O . ALA A 1 89 ? -11.327 25.638 32.614 1.00 86.25 89 ALA A O 1
ATOM 728 N N . PRO A 1 90 ? -12.550 23.777 32.819 1.00 81.62 90 PRO A N 1
ATOM 729 C CA . PRO A 1 90 ? -13.431 24.087 31.681 1.00 81.62 90 PRO A CA 1
ATOM 730 C C . PRO A 1 90 ? -14.137 25.453 31.762 1.00 81.62 90 PRO A C 1
ATOM 732 O O . PRO A 1 90 ? -14.426 26.068 30.735 1.00 81.62 90 PRO A O 1
ATOM 735 N N . ASN A 1 91 ? -14.401 25.934 32.980 1.00 82.69 91 ASN A N 1
ATOM 736 C CA . ASN A 1 91 ? -15.144 27.169 33.244 1.00 82.69 91 ASN A CA 1
ATOM 737 C C . ASN A 1 91 ? -14.245 28.379 33.539 1.00 82.69 91 ASN A C 1
ATOM 739 O O . ASN A 1 91 ? -14.745 29.416 33.969 1.00 82.69 91 ASN A O 1
ATOM 743 N N . VAL A 1 92 ? -12.936 28.267 33.300 1.00 89.00 92 VAL A N 1
ATOM 744 C CA . VAL A 1 92 ? -11.969 29.328 33.600 1.00 89.00 92 VAL A CA 1
ATOM 745 C C . VAL A 1 92 ? -12.299 30.646 32.869 1.00 89.00 92 VAL A C 1
ATOM 747 O O . VAL A 1 92 ? -12.901 30.644 31.783 1.00 89.00 92 VAL A O 1
ATOM 750 N N . SER A 1 93 ? -11.935 31.793 33.451 1.00 87.88 93 SER A N 1
ATOM 751 C CA . SER A 1 93 ? -12.206 33.107 32.856 1.00 87.88 93 SER A CA 1
ATOM 752 C C . SER A 1 93 ? -11.400 33.327 31.566 1.00 87.88 93 SER A C 1
ATOM 754 O O . SER A 1 93 ? -10.323 32.763 31.372 1.00 87.88 93 SER A O 1
ATOM 756 N N . ASN A 1 94 ? -11.899 34.174 30.657 1.00 85.62 94 ASN A N 1
ATOM 757 C CA . ASN A 1 94 ? -11.148 34.509 29.439 1.00 85.62 94 ASN A CA 1
ATOM 758 C C . ASN A 1 94 ? -9.824 35.224 29.764 1.00 85.62 94 ASN A C 1
ATOM 760 O O . ASN A 1 94 ? -8.864 35.086 29.010 1.00 85.62 94 ASN A O 1
ATOM 764 N N . LYS A 1 95 ? -9.770 35.953 30.889 1.00 84.25 95 LYS A N 1
ATOM 765 C CA . LYS A 1 95 ? -8.576 36.659 31.363 1.00 84.25 95 LYS A CA 1
ATOM 766 C C . LYS A 1 95 ? -7.465 35.677 31.724 1.00 84.25 95 LYS A C 1
ATOM 768 O O . LYS A 1 95 ? -6.338 35.868 31.287 1.00 84.25 95 LYS A O 1
ATOM 773 N N . ASP A 1 96 ? -7.788 34.602 32.435 1.00 84.94 96 ASP A N 1
ATOM 774 C CA . ASP A 1 96 ? -6.786 33.611 32.844 1.00 84.94 96 ASP A CA 1
ATOM 775 C C . ASP A 1 96 ? -6.279 32.798 31.649 1.00 84.94 96 ASP A C 1
ATOM 777 O O . ASP A 1 96 ? -5.093 32.496 31.568 1.00 84.94 96 ASP A O 1
ATOM 781 N N . ILE A 1 97 ? -7.150 32.506 30.673 1.00 85.44 97 ILE A N 1
ATOM 782 C CA . ILE A 1 97 ? -6.736 31.860 29.417 1.00 85.44 97 ILE A CA 1
ATOM 783 C C . ILE A 1 97 ? -5.745 32.754 28.663 1.00 85.44 97 ILE A C 1
ATOM 785 O O . ILE A 1 97 ? -4.707 32.276 28.217 1.00 85.44 97 ILE A O 1
ATOM 789 N N . ILE A 1 98 ? -6.048 34.052 28.542 1.00 82.31 98 ILE A N 1
ATOM 790 C CA . ILE A 1 98 ? -5.165 35.049 27.913 1.00 82.31 98 ILE A CA 1
ATOM 791 C C . ILE A 1 98 ? -3.833 35.152 28.661 1.00 82.31 98 ILE A C 1
ATOM 793 O O . ILE A 1 98 ? -2.781 35.116 28.028 1.00 82.31 98 ILE A O 1
ATOM 797 N N . ASN A 1 99 ? -3.865 35.221 29.993 1.00 83.12 99 ASN A N 1
ATOM 798 C CA . ASN A 1 99 ? -2.659 35.258 30.818 1.00 83.12 99 ASN A CA 1
ATOM 799 C C . ASN A 1 99 ? -1.797 34.015 30.604 1.00 83.12 99 ASN A C 1
ATOM 801 O O . ASN A 1 99 ? -0.586 34.141 30.458 1.00 83.12 99 ASN A O 1
ATOM 805 N N . LYS A 1 100 ? -2.415 32.832 30.511 1.00 81.25 100 LYS A N 1
ATOM 806 C CA . LYS A 1 100 ? -1.682 31.588 30.286 1.00 81.25 100 LYS A CA 1
ATOM 807 C C . LYS A 1 100 ? -1.053 31.533 28.896 1.00 81.25 100 LYS A C 1
ATOM 809 O O . LYS A 1 100 ? 0.100 31.143 28.775 1.00 81.25 100 LYS A O 1
ATOM 814 N N . ILE A 1 101 ? -1.762 31.990 27.860 1.00 77.56 101 ILE A N 1
ATOM 815 C CA . ILE A 1 101 ? -1.196 32.126 26.505 1.00 77.56 101 ILE A CA 1
ATOM 816 C C . ILE A 1 101 ? -0.005 33.092 26.508 1.00 77.56 101 ILE A C 1
ATOM 818 O O . ILE A 1 101 ? 1.008 32.802 25.879 1.00 77.56 101 ILE A O 1
ATOM 822 N N . ASN A 1 102 ? -0.109 34.214 27.225 1.00 76.50 102 ASN A N 1
ATOM 823 C CA . ASN A 1 102 ? 0.976 35.188 27.345 1.00 76.50 102 ASN A CA 1
ATOM 824 C C . ASN A 1 102 ? 2.195 34.619 28.074 1.00 76.50 102 ASN A C 1
ATOM 826 O O . ASN A 1 102 ? 3.302 34.765 27.571 1.00 76.50 102 ASN A O 1
ATOM 830 N N . GLU A 1 103 ? 1.990 33.933 29.202 1.00 75.69 103 GLU A N 1
ATOM 831 C CA . GLU A 1 103 ? 3.044 33.232 29.951 1.00 75.69 103 GLU A CA 1
ATOM 832 C C . GLU A 1 103 ? 3.773 32.217 29.058 1.00 75.69 103 GLU A C 1
ATOM 834 O O . GLU A 1 103 ? 5.001 32.139 29.045 1.00 75.69 103 GLU A O 1
ATOM 839 N N . MET A 1 104 ? 3.011 31.466 28.259 1.00 71.12 104 MET A N 1
ATOM 840 C CA . MET A 1 104 ? 3.558 30.512 27.298 1.00 71.12 104 MET A CA 1
ATOM 841 C C . MET A 1 104 ? 4.341 31.222 26.183 1.00 71.12 104 MET A C 1
ATOM 843 O O . MET A 1 104 ? 5.400 30.753 25.787 1.00 71.12 104 MET A O 1
ATOM 847 N N . ALA A 1 105 ? 3.871 32.372 25.695 1.00 67.69 105 ALA A N 1
ATOM 848 C CA . ALA A 1 105 ? 4.558 33.132 24.653 1.00 67.69 105 ALA A CA 1
ATOM 849 C C . ALA A 1 105 ? 5.856 33.812 25.137 1.00 67.69 105 ALA A C 1
ATOM 851 O O . ALA A 1 105 ? 6.782 33.957 24.342 1.00 67.69 105 ALA A O 1
ATOM 852 N N . SER A 1 106 ? 5.935 34.228 26.407 1.00 65.44 106 SER A N 1
ATOM 853 C CA . SER A 1 106 ? 7.082 34.965 26.958 1.00 65.44 106 SER A CA 1
ATOM 854 C C . SER A 1 106 ? 8.235 34.076 27.424 1.00 65.44 106 SER A C 1
ATOM 856 O O . SER A 1 106 ? 9.387 34.489 27.342 1.00 65.44 106 SER A O 1
ATOM 858 N N . ASN A 1 107 ? 7.950 32.867 27.912 1.00 58.06 107 ASN A N 1
ATOM 859 C CA . ASN A 1 107 ? 8.939 32.071 28.644 1.00 58.06 107 ASN A CA 1
ATOM 860 C C . ASN A 1 107 ? 9.865 31.204 27.778 1.00 58.06 107 ASN A C 1
ATOM 862 O O . ASN A 1 107 ? 10.636 30.453 28.359 1.00 58.06 107 ASN A O 1
ATOM 866 N N . GLY A 1 108 ? 9.811 31.280 26.439 1.00 51.00 108 GLY A N 1
ATOM 867 C CA . GLY A 1 108 ? 10.656 30.450 25.564 1.00 51.00 108 GLY A CA 1
ATOM 868 C C . GLY A 1 108 ? 10.513 28.966 25.918 1.00 51.00 108 GLY A C 1
ATOM 869 O O . GLY A 1 108 ? 11.332 28.397 26.626 1.00 51.00 108 GLY A O 1
ATOM 870 N N . ILE A 1 109 ? 9.394 28.374 25.518 1.00 47.97 109 ILE A N 1
ATOM 871 C CA . ILE A 1 109 ? 8.824 27.183 26.160 1.00 47.97 109 ILE A CA 1
ATOM 872 C C . ILE A 1 109 ? 9.828 26.025 26.294 1.00 47.97 109 ILE A C 1
ATOM 874 O O . ILE A 1 109 ? 10.372 25.540 25.305 1.00 47.97 109 ILE A O 1
ATOM 878 N N . ASN A 1 110 ? 9.992 25.538 27.528 1.00 40.38 110 ASN A N 1
ATOM 879 C CA . ASN A 1 110 ? 10.609 24.249 27.822 1.00 40.38 110 ASN A CA 1
ATOM 880 C C . ASN A 1 110 ? 9.526 23.168 27.652 1.00 40.38 110 ASN A C 1
ATOM 882 O O . ASN A 1 110 ? 8.675 22.965 28.523 1.00 40.38 110 ASN A O 1
ATOM 886 N N . TRP A 1 111 ? 9.472 22.584 26.455 1.00 46.41 111 TRP A N 1
ATOM 887 C CA . TRP A 1 111 ? 8.430 21.657 26.017 1.00 46.41 111 TRP A CA 1
ATOM 888 C C . TRP A 1 111 ? 8.570 20.312 26.716 1.00 46.41 111 TRP A C 1
ATOM 890 O O . TRP A 1 111 ? 9.626 19.698 26.680 1.00 46.41 111 TRP A O 1
ATOM 900 N N . SER A 1 112 ? 7.488 19.796 27.295 1.00 39.91 112 SER A N 1
ATOM 901 C CA . SER A 1 112 ? 7.498 18.429 27.823 1.00 39.91 112 SER A CA 1
ATOM 902 C C . SER A 1 112 ? 7.224 17.349 26.773 1.00 39.91 112 SER A C 1
ATOM 904 O O . SER A 1 112 ? 7.251 16.159 27.090 1.00 39.91 112 SER A O 1
ATOM 906 N N . LYS A 1 113 ? 6.908 17.745 25.534 1.00 44.75 113 LYS A N 1
ATOM 907 C CA . LYS A 1 113 ? 6.691 16.829 24.416 1.00 44.75 113 LYS A CA 1
ATOM 908 C C . LYS A 1 113 ? 7.422 17.331 23.182 1.00 44.75 113 LYS A C 1
ATOM 910 O O . LYS A 1 113 ? 6.938 18.232 22.504 1.00 44.75 113 LYS A O 1
ATOM 915 N N . ASP A 1 114 ? 8.510 16.655 22.843 1.00 47.81 114 ASP A N 1
ATOM 916 C CA . ASP A 1 114 ? 9.222 16.825 21.570 1.00 47.81 114 ASP A CA 1
ATOM 917 C C . ASP A 1 114 ? 8.405 16.319 20.356 1.00 47.81 114 ASP A C 1
ATOM 919 O O . ASP A 1 114 ? 8.803 16.494 19.202 1.00 47.81 114 ASP A O 1
ATOM 923 N N . HIS A 1 115 ? 7.226 15.722 20.599 1.00 49.38 115 HIS A N 1
ATOM 924 C CA . HIS A 1 115 ? 6.407 15.024 19.606 1.00 49.38 115 HIS A CA 1
ATOM 925 C C . HIS A 1 115 ? 4.906 15.347 19.714 1.00 49.38 115 HIS A C 1
ATOM 927 O O . HIS A 1 115 ? 4.334 15.399 20.808 1.00 49.38 115 HIS A O 1
ATOM 933 N N . ILE A 1 116 ? 4.232 15.483 18.567 1.00 53.41 116 ILE A N 1
ATOM 934 C CA . ILE A 1 116 ? 2.772 15.641 18.492 1.00 53.41 116 ILE A CA 1
ATOM 935 C C . ILE A 1 116 ? 2.064 14.281 18.694 1.00 53.41 116 ILE A C 1
ATOM 937 O O . ILE A 1 116 ? 2.305 13.315 17.973 1.00 53.41 116 ILE A O 1
ATOM 941 N N . ASP A 1 117 ? 1.133 14.197 19.653 1.00 52.22 117 ASP A N 1
ATOM 942 C CA . ASP A 1 117 ? 0.307 12.995 19.893 1.00 52.22 117 ASP A CA 1
ATOM 943 C C . ASP A 1 117 ? -0.889 12.954 18.918 1.00 52.22 117 ASP A C 1
ATOM 945 O O . ASP A 1 117 ? -1.956 13.516 19.185 1.00 52.22 117 ASP A O 1
ATOM 949 N N . PHE A 1 118 ? -0.691 12.351 17.744 1.00 58.94 118 PHE A N 1
ATOM 950 C CA . PHE A 1 118 ? -1.715 12.221 16.700 1.00 58.94 118 PHE A CA 1
ATOM 951 C C . PHE A 1 118 ? -2.727 11.104 16.975 1.00 58.94 118 PHE A C 1
ATOM 953 O O . PHE A 1 118 ? -2.458 10.152 17.710 1.00 58.94 118 PHE A O 1
ATOM 960 N N . HIS A 1 119 ? -3.893 11.177 16.321 1.00 54.53 119 HIS A N 1
ATOM 961 C CA . HIS A 1 119 ? -4.853 10.074 16.341 1.00 54.53 119 HIS A CA 1
ATOM 962 C C . HIS A 1 119 ? -4.266 8.881 15.571 1.00 54.53 119 HIS A C 1
ATOM 964 O O . HIS A 1 119 ? -4.422 8.764 14.356 1.00 54.53 119 HIS A O 1
ATOM 970 N N . LYS A 1 120 ? -3.616 7.968 16.295 1.00 57.44 120 LYS A N 1
ATOM 971 C CA . LYS A 1 120 ? -3.254 6.631 15.807 1.00 57.44 120 LYS A CA 1
ATOM 972 C C . LYS A 1 120 ? -4.556 5.955 15.385 1.00 57.44 120 LYS A C 1
ATOM 974 O O . LYS A 1 120 ? -5.516 6.040 16.144 1.00 57.44 120 LYS A O 1
AT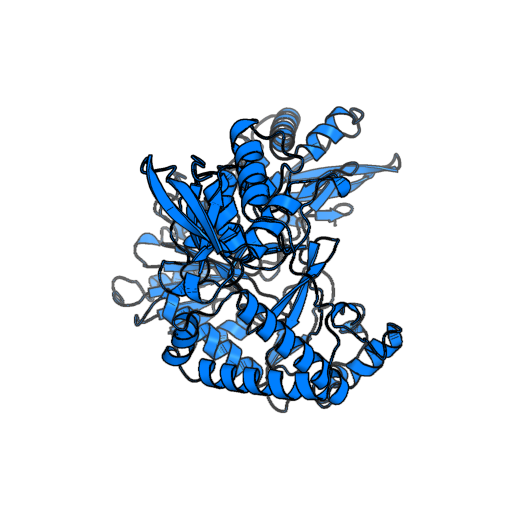OM 979 N N . GLY A 1 121 ? -4.648 5.398 14.176 1.00 59.53 121 GLY A N 1
ATOM 980 C CA . GLY A 1 121 ? -5.857 4.744 13.653 1.00 59.53 121 GLY A CA 1
ATOM 981 C C . GLY A 1 121 ? -6.322 3.579 14.533 1.00 59.53 121 GLY A C 1
ATOM 982 O O . GLY A 1 121 ? -6.103 2.427 14.200 1.00 59.53 121 GLY A O 1
ATOM 983 N N . SER A 1 122 ? -6.920 3.876 15.680 1.00 66.81 122 SER A N 1
ATOM 984 C CA . SER A 1 122 ? -7.309 2.908 16.695 1.00 66.81 122 SER A CA 1
ATOM 985 C C . SER A 1 122 ? -8.775 2.525 16.514 1.00 66.81 122 SER A C 1
ATOM 987 O O . SER A 1 122 ? -9.580 3.373 16.105 1.00 66.81 122 SER A O 1
ATOM 989 N N . PRO A 1 123 ? -9.153 1.286 16.864 1.00 73.19 123 PRO A N 1
ATOM 990 C CA . PRO A 1 123 ? -10.543 0.867 16.820 1.00 73.19 123 PRO A CA 1
ATOM 991 C C . PRO A 1 123 ? -11.426 1.723 17.725 1.00 73.19 123 PRO A C 1
ATOM 993 O O . PRO A 1 123 ? -11.043 2.127 18.828 1.00 73.19 123 PRO A O 1
ATOM 996 N N . SER A 1 124 ? -12.657 1.956 17.276 1.00 76.88 124 SER A N 1
ATOM 997 C CA . SER A 1 124 ? -13.663 2.643 18.078 1.00 76.88 124 SER A CA 1
ATOM 998 C C . SER A 1 124 ? -14.036 1.848 19.332 1.00 76.88 124 SER A C 1
ATOM 1000 O O . SER A 1 124 ? -14.574 0.745 19.250 1.00 76.88 124 SER A O 1
ATOM 1002 N N . LYS A 1 125 ? -13.909 2.508 20.486 1.00 81.44 125 LYS A N 1
ATOM 1003 C CA . LYS A 1 125 ? -14.446 2.051 21.780 1.00 81.44 125 LYS A CA 1
ATOM 1004 C C . LYS A 1 125 ? -15.921 2.414 21.994 1.00 81.44 125 LYS A C 1
ATOM 1006 O O . LYS A 1 125 ? -16.445 2.292 23.098 1.00 81.44 125 LYS A O 1
ATOM 1011 N N . LYS A 1 126 ? -16.610 2.924 20.965 1.00 83.00 126 LYS A N 1
ATOM 1012 C CA . LYS A 1 126 ? -18.054 3.189 21.047 1.00 83.00 126 LYS A CA 1
ATOM 1013 C C . LYS A 1 126 ? -18.837 1.871 21.082 1.00 83.00 126 LYS A C 1
ATOM 1015 O O . LYS A 1 126 ? -18.441 0.934 20.385 1.00 83.00 126 LYS A O 1
ATOM 1020 N N . PRO A 1 127 ? -19.961 1.813 21.820 1.00 88.81 127 PRO A N 1
ATOM 1021 C CA . PRO A 1 127 ? -20.810 0.630 21.849 1.00 88.81 127 PRO A CA 1
ATOM 1022 C C . PRO A 1 127 ? -21.319 0.252 20.456 1.00 88.81 127 PRO A C 1
ATOM 1024 O O . PRO A 1 127 ? -21.794 1.120 19.719 1.00 88.81 127 PRO A O 1
ATOM 1027 N N . LEU A 1 128 ? -21.272 -1.040 20.137 1.00 91.25 128 LEU A N 1
ATOM 1028 C CA . LEU A 1 128 ? -21.944 -1.619 18.978 1.00 91.25 128 LEU A CA 1
ATOM 1029 C C . LEU A 1 128 ? -23.456 -1.612 19.228 1.00 91.25 128 LEU A C 1
ATOM 1031 O O . LEU A 1 128 ? -23.935 -2.080 20.263 1.00 91.25 128 LEU A O 1
ATOM 1035 N N . ARG A 1 129 ? -24.221 -1.064 18.284 1.00 90.12 129 ARG A N 1
ATOM 1036 C CA . ARG A 1 129 ? -25.676 -0.894 18.380 1.00 90.12 129 ARG A CA 1
ATOM 1037 C C . ARG A 1 129 ? -26.326 -1.495 17.145 1.00 90.12 129 ARG A C 1
ATOM 1039 O O . ARG A 1 129 ? -26.556 -0.791 16.169 1.00 90.12 129 ARG A O 1
ATOM 1046 N N . VAL A 1 130 ? -26.663 -2.784 17.216 1.00 87.75 130 VAL A N 1
ATOM 1047 C CA . VAL A 1 130 ? -27.128 -3.607 16.080 1.00 87.75 130 VAL A CA 1
ATOM 1048 C C . VAL A 1 130 ? -28.113 -2.878 15.157 1.00 87.75 130 VAL A C 1
ATOM 1050 O O . VAL A 1 130 ? -27.878 -2.802 13.955 1.00 87.75 130 VAL A O 1
ATOM 1053 N N . ILE A 1 131 ? -29.202 -2.323 15.700 1.00 88.75 131 ILE A N 1
ATOM 1054 C CA . ILE A 1 131 ? -30.257 -1.675 14.900 1.00 88.75 131 ILE A CA 1
ATOM 1055 C C . ILE A 1 131 ? -29.733 -0.403 14.217 1.00 88.75 131 ILE A C 1
ATOM 1057 O O . ILE A 1 131 ? -29.887 -0.235 13.009 1.00 88.75 131 ILE A O 1
ATOM 1061 N N . ILE A 1 132 ? -29.073 0.473 14.977 1.00 89.75 132 ILE A N 1
ATOM 1062 C CA . ILE A 1 132 ? -28.574 1.764 14.483 1.00 89.75 132 ILE A CA 1
ATOM 1063 C C . ILE A 1 132 ? -27.445 1.561 13.467 1.00 89.75 132 ILE A C 1
ATOM 1065 O O . ILE A 1 132 ? -27.467 2.165 12.397 1.00 89.75 132 ILE A O 1
ATOM 1069 N N . ASP A 1 133 ? -26.490 0.681 13.774 1.00 89.75 133 ASP A N 1
ATOM 1070 C CA . ASP A 1 133 ? -25.371 0.347 12.891 1.00 89.75 133 ASP A CA 1
ATOM 1071 C C . ASP A 1 133 ? -25.877 -0.215 11.556 1.00 89.75 133 ASP A C 1
ATOM 1073 O O . ASP A 1 133 ? -25.354 0.137 10.499 1.00 89.75 133 ASP A O 1
ATOM 1077 N N . ARG A 1 134 ? -26.930 -1.050 11.588 1.00 89.00 134 ARG A N 1
ATOM 1078 C CA . ARG A 1 134 ? -27.558 -1.598 10.378 1.00 89.00 134 ARG A CA 1
ATOM 1079 C C . ARG A 1 134 ? -28.174 -0.524 9.496 1.00 89.00 134 ARG A C 1
ATOM 1081 O O . ARG A 1 134 ? -27.917 -0.528 8.297 1.00 89.00 134 ARG A O 1
ATOM 1088 N N . ILE A 1 135 ? -28.943 0.3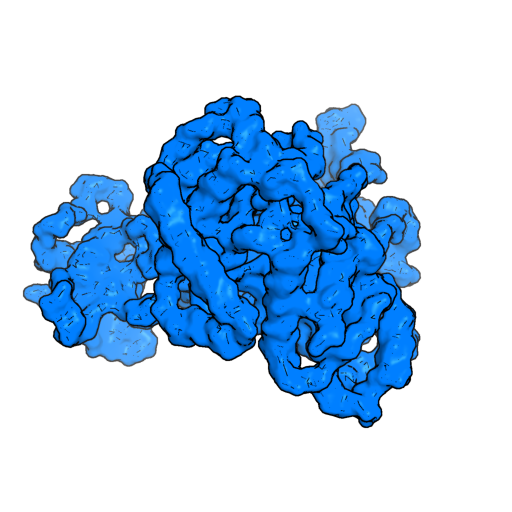97 10.073 1.00 90.44 135 ILE A N 1
ATOM 1089 C CA . ILE A 1 135 ? -29.594 1.472 9.313 1.00 90.44 135 ILE A CA 1
ATOM 1090 C C . ILE A 1 135 ? -28.542 2.410 8.713 1.00 90.44 135 ILE A C 1
ATOM 1092 O O . ILE A 1 135 ? -28.525 2.638 7.505 1.00 90.44 135 ILE A O 1
ATOM 1096 N N . ILE A 1 136 ? -27.625 2.918 9.541 1.00 90.19 136 ILE A N 1
ATOM 1097 C CA . ILE A 1 136 ? -26.616 3.890 9.104 1.00 90.19 136 ILE A CA 1
ATOM 1098 C C . ILE A 1 136 ? -25.670 3.267 8.070 1.00 90.19 136 ILE A C 1
ATOM 1100 O O . ILE A 1 136 ? -25.391 3.876 7.036 1.00 90.19 136 ILE A O 1
ATOM 1104 N N . GLY A 1 137 ? -25.185 2.047 8.314 1.00 87.31 137 GLY A N 1
ATOM 1105 C CA . GLY A 1 137 ? -24.298 1.358 7.379 1.00 87.31 137 GLY A CA 1
ATOM 1106 C C . GLY A 1 137 ? -24.970 1.019 6.049 1.00 87.31 137 GLY A C 1
ATOM 1107 O O . GLY A 1 137 ? -24.330 1.135 5.002 1.00 87.31 137 GLY A O 1
ATOM 1108 N N . PHE A 1 138 ? -26.262 0.679 6.060 1.00 88.88 138 PHE A N 1
ATOM 1109 C CA . PHE A 1 138 ? -27.041 0.467 4.839 1.00 88.88 138 PHE A CA 1
ATOM 1110 C C . PHE A 1 138 ? -27.156 1.748 4.002 1.00 88.88 138 PHE A C 1
ATOM 1112 O O . PHE A 1 138 ? -26.880 1.717 2.803 1.00 88.88 138 PHE A O 1
ATOM 1119 N N . VAL A 1 139 ? -27.454 2.891 4.633 1.00 92.50 139 VAL A N 1
ATOM 1120 C CA . VAL A 1 139 ? -27.496 4.199 3.950 1.00 92.50 139 VAL A CA 1
ATOM 1121 C C . VAL A 1 139 ? -26.150 4.526 3.298 1.00 92.50 139 VAL A C 1
ATOM 1123 O O . VAL A 1 139 ? -26.105 4.895 2.124 1.00 92.50 139 VAL A O 1
ATOM 1126 N N . TYR A 1 140 ? -25.037 4.326 4.011 1.00 91.56 140 TYR A N 1
ATOM 1127 C CA . TYR A 1 140 ? -23.708 4.531 3.426 1.00 91.56 140 TYR A CA 1
ATOM 1128 C C . TYR A 1 140 ? -23.385 3.546 2.295 1.00 91.56 140 TYR A C 1
ATOM 1130 O O . TYR A 1 140 ? -22.670 3.909 1.362 1.00 91.56 140 TYR A O 1
ATOM 1138 N N . SER A 1 141 ? -23.914 2.322 2.349 1.00 88.25 141 SER A N 1
ATOM 1139 C CA . SER A 1 141 ? -23.744 1.329 1.281 1.00 88.25 141 SER A CA 1
ATOM 1140 C C . SER A 1 141 ? -24.499 1.740 0.012 1.00 88.25 141 SER A C 1
ATOM 1142 O O . SER A 1 141 ? -23.947 1.642 -1.081 1.00 88.25 141 SER A O 1
ATOM 1144 N N . ILE A 1 142 ? -25.715 2.287 0.140 1.00 91.12 142 ILE A N 1
ATOM 1145 C CA . ILE A 1 142 ? -26.453 2.879 -0.990 1.00 91.12 142 ILE A CA 1
ATOM 1146 C C . ILE A 1 142 ? -25.686 4.071 -1.563 1.00 91.12 142 ILE A C 1
ATOM 1148 O O . ILE A 1 142 ? -25.455 4.124 -2.769 1.00 91.12 142 ILE A O 1
ATOM 1152 N N . HIS A 1 143 ? -25.253 5.002 -0.708 1.00 90.38 143 HIS A N 1
ATOM 1153 C CA . HIS A 1 143 ? -24.476 6.166 -1.140 1.00 90.38 143 HIS A CA 1
ATOM 1154 C C . HIS A 1 143 ? -23.231 5.754 -1.938 1.00 90.38 143 HIS A C 1
ATOM 1156 O O . HIS A 1 143 ? -22.933 6.340 -2.976 1.00 90.38 143 HIS A O 1
ATOM 1162 N N . TRP A 1 144 ? -22.539 4.707 -1.490 1.00 90.94 144 TRP A N 1
ATOM 1163 C CA . TRP A 1 144 ? -21.391 4.150 -2.194 1.00 90.94 144 TRP A CA 1
ATOM 1164 C C . TRP A 1 144 ? -21.741 3.564 -3.564 1.00 90.94 144 TRP A C 1
ATOM 1166 O O . TRP A 1 144 ? -21.048 3.851 -4.536 1.00 90.94 144 TRP A O 1
ATOM 1176 N N . LYS A 1 145 ? -22.834 2.799 -3.672 1.00 91.75 145 LYS A N 1
ATOM 1177 C CA . LYS A 1 145 ? -23.306 2.263 -4.961 1.00 91.75 145 LYS A CA 1
ATOM 1178 C C . LYS A 1 145 ? -23.676 3.375 -5.941 1.00 91.75 145 LYS A C 1
ATOM 1180 O O . LYS A 1 145 ? -23.314 3.294 -7.110 1.00 91.75 145 LYS A O 1
ATOM 1185 N N . ILE A 1 146 ? -24.319 4.441 -5.459 1.00 92.56 146 ILE A N 1
ATOM 1186 C CA . ILE A 1 146 ? -24.604 5.636 -6.267 1.00 92.56 146 ILE A CA 1
ATOM 1187 C C . ILE A 1 146 ? -23.294 6.283 -6.728 1.00 92.56 146 ILE A C 1
ATOM 1189 O O . ILE A 1 146 ? -23.144 6.568 -7.914 1.00 92.56 146 ILE A O 1
ATOM 1193 N N . ALA A 1 147 ? -22.323 6.463 -5.829 1.00 91.75 147 ALA A N 1
ATOM 1194 C CA . ALA A 1 147 ? -21.020 7.024 -6.183 1.00 91.75 147 ALA A CA 1
ATOM 1195 C C . ALA A 1 147 ? -20.277 6.173 -7.228 1.00 91.75 147 ALA A C 1
ATOM 1197 O O . ALA A 1 147 ? -19.607 6.732 -8.086 1.00 91.75 147 ALA A O 1
ATOM 1198 N N . LEU A 1 148 ? -20.414 4.845 -7.194 1.00 93.31 148 LEU A N 1
ATOM 1199 C CA . LEU A 1 148 ? -19.818 3.941 -8.183 1.00 93.31 148 LEU A CA 1
ATOM 1200 C C . LEU A 1 148 ? -20.562 3.887 -9.525 1.00 93.31 148 LEU A C 1
ATOM 1202 O O . LEU A 1 148 ? -20.009 3.361 -10.484 1.00 93.31 148 LEU A O 1
ATOM 1206 N N . SER A 1 149 ? -21.785 4.409 -9.628 1.00 93.38 149 SER A N 1
ATOM 1207 C CA . SER A 1 149 ? -22.578 4.296 -10.864 1.00 93.38 149 SER A CA 1
ATOM 1208 C C . SER A 1 149 ? -22.031 5.120 -12.038 1.00 93.38 149 SER A C 1
ATOM 1210 O O . SER A 1 149 ? -22.312 4.799 -13.188 1.00 93.38 149 SER A O 1
ATOM 1212 N N . SER A 1 150 ? -21.236 6.164 -11.775 1.00 94.19 150 SER A N 1
ATOM 1213 C CA . SER A 1 150 ? -20.539 6.931 -12.812 1.00 94.19 150 SER A CA 1
ATOM 1214 C C . SER A 1 150 ? -19.303 7.646 -12.266 1.00 94.19 150 SER A C 1
ATOM 1216 O O . SER A 1 150 ? -19.229 7.982 -11.082 1.00 94.19 150 SER A O 1
ATOM 1218 N N . PHE A 1 151 ? -18.342 7.944 -13.146 1.00 92.31 151 PHE A N 1
ATOM 1219 C CA . PHE A 1 151 ? -17.128 8.672 -12.767 1.00 92.31 151 PHE A CA 1
ATOM 1220 C C . PHE A 1 151 ? -17.437 10.076 -12.218 1.00 92.31 151 PHE A C 1
ATOM 1222 O O . PHE A 1 151 ? -16.812 10.522 -11.256 1.00 92.31 151 PHE A O 1
ATOM 1229 N N . SER A 1 152 ? -18.444 10.758 -12.772 1.00 92.69 152 SER A N 1
ATOM 1230 C CA . SER A 1 152 ? -18.870 12.087 -12.315 1.00 92.69 152 SER A CA 1
ATOM 1231 C C . SER A 1 152 ? -19.405 12.064 -10.882 1.00 92.69 152 SER A C 1
ATOM 1233 O O . SER A 1 152 ? -19.013 12.902 -10.070 1.00 92.69 152 SER A O 1
ATOM 1235 N N . LEU A 1 153 ? -20.246 11.082 -10.534 1.00 93.56 153 LEU A N 1
ATOM 1236 C CA . LEU A 1 153 ? -20.752 10.919 -9.165 1.00 93.56 153 LEU A CA 1
ATOM 1237 C C . LEU A 1 153 ? -19.643 10.492 -8.200 1.00 93.56 153 LEU A C 1
ATOM 1239 O O . LEU A 1 153 ? -19.571 10.995 -7.074 1.00 93.56 153 LEU A O 1
ATOM 1243 N N . PHE A 1 154 ? -18.727 9.634 -8.655 1.00 92.50 154 PHE A N 1
ATOM 1244 C CA . PHE A 1 154 ? -17.540 9.275 -7.888 1.00 92.50 154 PHE A CA 1
ATOM 1245 C C . PHE A 1 154 ? -16.676 10.500 -7.578 1.00 92.50 154 PHE A C 1
ATOM 1247 O O . PHE A 1 154 ? -16.213 10.652 -6.450 1.00 92.50 154 PHE A O 1
ATOM 1254 N N . LYS A 1 155 ? -16.483 11.403 -8.545 1.00 90.44 155 LYS A N 1
ATOM 1255 C CA . LYS A 1 155 ? -15.729 12.650 -8.366 1.00 90.44 155 LYS A CA 1
ATOM 1256 C C . LYS A 1 155 ? -16.466 13.645 -7.465 1.00 90.44 155 LYS A C 1
ATOM 1258 O O . LYS A 1 155 ? -15.835 14.294 -6.629 1.00 90.44 155 LYS A O 1
ATOM 1263 N N . LEU A 1 156 ? -17.794 13.733 -7.576 1.00 88.94 156 LEU A N 1
ATOM 1264 C CA . LEU A 1 156 ? -18.627 14.642 -6.782 1.00 88.94 156 LEU A CA 1
ATOM 1265 C C . LEU A 1 156 ? -18.448 14.430 -5.268 1.00 88.94 156 LEU A C 1
ATOM 1267 O O . LEU A 1 156 ? -18.421 15.397 -4.507 1.00 88.94 156 LEU A O 1
ATOM 1271 N N . ARG A 1 157 ? -18.221 13.188 -4.818 1.00 86.44 157 ARG A N 1
ATOM 1272 C CA . ARG A 1 157 ? -17.977 12.874 -3.392 1.00 86.44 157 ARG A CA 1
ATOM 1273 C C . ARG A 1 157 ? -16.710 13.525 -2.812 1.00 86.44 157 ARG A C 1
ATOM 1275 O O . ARG A 1 157 ? -16.550 13.594 -1.592 1.00 86.44 157 ARG A O 1
ATOM 1282 N N . PHE A 1 158 ? -15.781 13.929 -3.676 1.00 83.25 158 PHE A N 1
ATOM 1283 C CA . PHE A 1 158 ? -14.564 14.642 -3.296 1.00 83.25 158 PHE A CA 1
ATOM 1284 C C . PHE A 1 158 ? -14.735 16.156 -3.370 1.00 83.25 158 PHE A C 1
ATOM 1286 O O . PHE A 1 158 ? -14.076 16.868 -2.620 1.00 83.25 158 PHE A O 1
ATOM 1293 N N . TRP A 1 159 ? -15.648 16.631 -4.219 1.00 76.44 159 TRP A N 1
ATOM 1294 C CA . TRP A 1 159 ? -16.027 18.041 -4.301 1.00 76.44 159 TRP A CA 1
ATOM 1295 C C . TRP A 1 159 ? -16.852 18.496 -3.100 1.00 76.44 159 TRP A C 1
ATOM 1297 O O . TRP A 1 159 ? -16.718 19.637 -2.673 1.00 76.44 159 TRP A O 1
ATOM 1307 N N . ILE A 1 160 ? -17.677 17.612 -2.531 1.00 74.06 160 ILE A N 1
ATOM 1308 C CA . ILE A 1 160 ? -18.425 17.907 -1.307 1.00 74.06 160 ILE A CA 1
ATOM 1309 C C . ILE A 1 160 ? -17.453 17.846 -0.115 1.00 74.06 160 ILE A C 1
ATOM 1311 O O . ILE A 1 160 ? -16.997 16.751 0.248 1.00 74.06 160 ILE A O 1
ATOM 1315 N N . PRO A 1 161 ? -17.127 18.989 0.525 1.00 63.28 161 PRO A N 1
ATOM 1316 C CA . PRO A 1 161 ? -16.129 19.039 1.583 1.00 63.28 161 PRO A CA 1
ATOM 1317 C C . PRO A 1 161 ? -16.617 18.246 2.794 1.00 63.28 161 PRO A C 1
ATOM 1319 O O . PRO A 1 161 ? -17.454 18.685 3.581 1.00 63.28 161 PRO A O 1
ATOM 1322 N N . THR A 1 162 ? -16.072 17.044 2.945 1.00 73.31 162 THR A N 1
ATOM 1323 C CA . THR A 1 162 ? -16.376 16.149 4.058 1.00 73.31 162 THR A CA 1
ATOM 1324 C C . THR A 1 162 ? -15.189 16.140 5.003 1.00 73.31 162 THR A C 1
ATOM 1326 O O . THR A 1 162 ? -14.066 15.846 4.590 1.00 73.31 162 THR A O 1
ATOM 1329 N N . SER A 1 163 ? -15.425 16.457 6.278 1.00 75.00 163 SER A N 1
ATOM 1330 C CA . SER A 1 163 ? -14.357 16.423 7.280 1.00 75.00 163 SER A CA 1
ATOM 1331 C C . SER A 1 163 ? -13.798 15.006 7.434 1.00 75.00 163 SER A C 1
ATOM 1333 O O . SER A 1 163 ? -14.555 14.035 7.371 1.00 75.00 163 SER A O 1
ATOM 1335 N N . GLU A 1 164 ? -12.499 14.872 7.704 1.00 78.31 164 GLU A N 1
ATOM 1336 C CA . GLU A 1 164 ? -11.877 13.560 7.939 1.00 78.31 164 GLU A CA 1
ATOM 1337 C C . GLU A 1 164 ? -12.583 12.799 9.066 1.00 78.31 164 GLU A C 1
ATOM 1339 O O . GLU A 1 164 ? -12.881 11.618 8.916 1.00 78.31 164 GLU A O 1
ATOM 1344 N N . LYS A 1 165 ? -12.979 13.488 10.148 1.00 77.19 165 LYS A N 1
ATOM 1345 C CA . LYS A 1 165 ? -13.789 12.906 11.232 1.00 77.19 165 LYS A CA 1
ATOM 1346 C C . LYS A 1 165 ? -15.069 12.249 10.710 1.00 77.19 165 LYS A C 1
ATOM 1348 O O . LYS A 1 165 ? -15.423 11.163 11.161 1.00 77.19 165 LYS A O 1
ATOM 1353 N N . THR A 1 166 ? -15.762 12.898 9.776 1.00 81.75 166 THR A N 1
ATOM 1354 C CA . THR A 1 166 ? -16.968 12.343 9.147 1.00 81.75 166 THR A CA 1
ATOM 1355 C C . THR A 1 166 ? -16.626 11.121 8.296 1.00 81.75 166 THR A C 1
ATOM 1357 O O . THR A 1 166 ? -17.324 10.117 8.401 1.00 81.75 166 THR A O 1
ATOM 1360 N N . ARG A 1 167 ? -15.534 11.155 7.516 1.00 84.62 167 ARG A N 1
ATOM 1361 C CA . ARG A 1 167 ? -15.082 10.000 6.714 1.00 84.62 167 ARG A CA 1
ATOM 1362 C C . ARG A 1 167 ? -14.744 8.794 7.595 1.00 84.62 167 ARG A C 1
ATOM 1364 O O . ARG A 1 167 ? -15.230 7.700 7.329 1.00 84.62 167 ARG A O 1
ATOM 1371 N N . PHE A 1 168 ? -13.992 8.999 8.677 1.00 84.31 168 PHE A N 1
ATOM 1372 C CA . PHE A 1 168 ? -13.662 7.945 9.641 1.00 84.31 168 PHE A CA 1
ATOM 1373 C C . PHE A 1 168 ? -14.900 7.411 10.367 1.00 84.31 168 PHE A C 1
ATOM 1375 O O . PHE A 1 168 ? -15.034 6.203 10.543 1.00 84.31 168 PHE A O 1
ATOM 1382 N N . ALA A 1 169 ? -15.840 8.283 10.746 1.00 83.81 169 ALA A N 1
ATOM 1383 C CA . ALA A 1 169 ? -17.101 7.854 11.345 1.00 83.81 169 ALA A CA 1
ATOM 1384 C C . ALA A 1 169 ? -17.956 7.030 10.368 1.00 83.81 169 ALA A C 1
ATOM 1386 O O . ALA A 1 169 ? -18.556 6.038 10.777 1.00 83.81 169 ALA A O 1
ATOM 1387 N N . ALA A 1 170 ? -17.988 7.409 9.089 1.00 87.38 170 ALA A N 1
ATOM 1388 C CA . ALA A 1 170 ? -18.680 6.659 8.047 1.00 87.38 170 ALA A CA 1
ATOM 1389 C C . ALA A 1 170 ? -18.019 5.291 7.804 1.00 87.38 170 ALA A C 1
ATOM 1391 O O . ALA A 1 170 ? -18.716 4.279 7.754 1.00 87.38 170 ALA A O 1
ATOM 1392 N N . ALA A 1 171 ? -16.684 5.236 7.741 1.00 90.31 171 ALA A N 1
ATOM 1393 C CA . ALA A 1 171 ? -15.931 3.986 7.642 1.00 90.31 171 ALA A CA 1
ATOM 1394 C C . ALA A 1 171 ? -16.215 3.056 8.833 1.00 90.31 171 ALA A C 1
ATOM 1396 O O . ALA A 1 171 ? -16.559 1.893 8.638 1.00 90.31 171 ALA A O 1
ATOM 1397 N N . GLN A 1 172 ? -16.182 3.589 10.060 1.00 90.06 172 GLN A N 1
ATOM 1398 C CA . GLN A 1 172 ? -16.524 2.840 11.272 1.00 90.06 172 GLN A CA 1
ATOM 1399 C C . GLN A 1 172 ? -17.971 2.329 11.248 1.00 90.06 172 GLN A C 1
ATOM 1401 O O . GLN A 1 172 ? -18.220 1.179 11.600 1.00 90.06 172 GLN A O 1
ATOM 1406 N N . ALA A 1 173 ? -18.936 3.154 10.833 1.00 91.06 173 ALA A N 1
ATOM 1407 C CA . ALA A 1 173 ? -20.336 2.740 10.763 1.00 91.06 173 ALA A CA 1
ATOM 1408 C C . ALA A 1 173 ? -20.534 1.582 9.771 1.00 91.06 173 ALA A C 1
ATOM 1410 O O . ALA A 1 173 ? -21.242 0.619 10.068 1.00 91.06 173 ALA A O 1
ATOM 1411 N N . ARG A 1 174 ? -19.856 1.627 8.618 1.00 94.00 174 ARG A N 1
ATOM 1412 C CA . ARG A 1 174 ? -19.878 0.522 7.650 1.00 94.00 174 ARG A CA 1
ATOM 1413 C C . ARG A 1 174 ? -19.122 -0.714 8.150 1.00 94.00 174 ARG A C 1
ATOM 1415 O O . ARG A 1 174 ? -19.536 -1.833 7.850 1.00 94.00 174 ARG A O 1
ATOM 1422 N N . ALA A 1 175 ? -18.062 -0.542 8.939 1.00 95.44 175 ALA A N 1
ATOM 1423 C CA . ALA A 1 175 ? -17.361 -1.644 9.598 1.00 95.44 175 ALA A CA 1
ATOM 1424 C C . ALA A 1 175 ? -18.265 -2.353 10.619 1.00 95.44 175 ALA A C 1
ATOM 1426 O O . ALA A 1 175 ? -18.390 -3.577 10.575 1.00 95.44 175 ALA A O 1
ATOM 1427 N N . ASN A 1 176 ? -18.983 -1.597 11.459 1.00 95.38 176 ASN A N 1
ATOM 1428 C CA . ASN A 1 176 ? -19.986 -2.143 12.379 1.00 95.38 176 ASN A CA 1
ATOM 1429 C C . ASN A 1 176 ? -21.092 -2.889 11.619 1.00 95.38 176 ASN A C 1
ATOM 1431 O O . ASN A 1 176 ? -21.485 -3.990 11.999 1.00 95.38 176 ASN A O 1
ATOM 1435 N N . TYR A 1 177 ? -21.584 -2.312 10.520 1.00 94.94 177 TYR A N 1
ATOM 1436 C CA . TYR A 1 177 ? -22.573 -2.967 9.666 1.00 94.94 177 TYR A CA 1
ATOM 1437 C C . TYR A 1 177 ? -22.062 -4.289 9.089 1.00 94.94 177 TYR A C 1
ATOM 1439 O O . TYR A 1 177 ? -22.766 -5.296 9.154 1.00 94.94 177 TYR A O 1
ATOM 1447 N N . THR A 1 178 ? -20.826 -4.303 8.586 1.00 95.62 178 THR A N 1
ATOM 1448 C CA . THR A 1 178 ? -20.183 -5.510 8.049 1.00 95.62 178 THR A CA 1
ATOM 1449 C C . THR A 1 178 ? -20.037 -6.582 9.125 1.00 95.62 178 THR A C 1
ATOM 1451 O O . THR A 1 178 ? -20.342 -7.743 8.862 1.00 95.62 178 THR A O 1
ATOM 1454 N N . PHE A 1 179 ? -19.660 -6.198 10.349 1.00 96.19 179 PHE A N 1
ATOM 1455 C CA . PHE A 1 179 ? -19.637 -7.091 11.507 1.00 96.19 179 PHE A CA 1
ATOM 1456 C C . PHE A 1 179 ? -21.004 -7.743 11.761 1.00 96.19 179 PHE A C 1
ATOM 1458 O O . PHE A 1 179 ? -21.112 -8.969 11.778 1.00 96.19 179 PHE A O 1
ATOM 1465 N N . HIS A 1 180 ? -22.068 -6.940 11.877 1.00 95.50 180 HIS A N 1
ATOM 1466 C CA . HIS A 1 180 ? -23.422 -7.455 12.128 1.00 95.50 180 HIS A CA 1
ATOM 1467 C C . HIS A 1 180 ? -23.967 -8.300 10.971 1.00 95.50 180 HIS A C 1
ATOM 1469 O O . HIS A 1 180 ? -24.785 -9.191 11.205 1.00 95.50 180 HIS A O 1
ATOM 1475 N N . LYS A 1 181 ? -23.556 -8.006 9.731 1.00 94.75 181 LYS A N 1
ATOM 1476 C CA . LYS A 1 181 ? -23.897 -8.793 8.541 1.00 94.75 181 LYS A CA 1
ATOM 1477 C C . LYS A 1 181 ? -23.181 -10.144 8.566 1.00 94.75 181 LYS A C 1
ATOM 1479 O O . LYS A 1 181 ? -23.838 -11.164 8.404 1.00 94.75 181 LYS A O 1
ATOM 1484 N N . ALA A 1 182 ? -21.877 -10.172 8.842 1.00 96.06 182 ALA A N 1
ATOM 1485 C CA . ALA A 1 182 ? -21.119 -11.419 8.924 1.00 96.06 182 ALA A CA 1
ATOM 1486 C C . ALA A 1 182 ? -21.604 -12.324 10.064 1.00 96.06 182 ALA A C 1
ATOM 1488 O O . ALA A 1 182 ? -21.750 -13.522 9.857 1.00 96.06 182 ALA A O 1
ATOM 1489 N N . LEU A 1 183 ? -21.933 -11.757 11.229 1.00 95.62 183 LEU A N 1
ATOM 1490 C CA . LEU A 1 183 ? -22.493 -12.513 12.357 1.00 95.62 183 LEU A CA 1
ATOM 1491 C C . LEU A 1 183 ? -23.817 -13.208 12.010 1.00 95.62 183 LEU A C 1
ATOM 1493 O O . LEU A 1 183 ? -24.113 -14.274 12.539 1.00 95.62 183 LEU A O 1
ATOM 1497 N N . ARG A 1 184 ? -24.614 -12.602 11.123 1.00 94.75 184 ARG A N 1
ATOM 1498 C CA . ARG A 1 184 ? -25.894 -13.155 10.666 1.00 94.75 184 ARG A CA 1
ATOM 1499 C C . ARG A 1 184 ? -25.718 -14.158 9.526 1.00 94.75 184 ARG A C 1
ATOM 1501 O O . ARG A 1 184 ? -26.372 -15.193 9.532 1.00 94.75 184 ARG A O 1
ATOM 1508 N N . ASP A 1 185 ? -24.874 -13.828 8.550 1.00 96.06 185 ASP A N 1
ATOM 1509 C CA . ASP A 1 185 ? -24.895 -14.478 7.236 1.00 96.06 185 ASP A CA 1
ATOM 1510 C C . ASP A 1 185 ? -23.697 -15.397 6.969 1.00 96.06 185 ASP A C 1
ATOM 1512 O O . ASP A 1 185 ? -23.721 -16.117 5.977 1.00 96.06 185 ASP A O 1
ATOM 1516 N N . VAL A 1 186 ? -22.635 -15.374 7.780 1.00 97.62 186 VAL A N 1
ATOM 1517 C CA . VAL A 1 186 ? -21.402 -16.139 7.516 1.00 97.62 186 VAL A CA 1
ATOM 1518 C C . VAL A 1 186 ? -21.246 -17.261 8.550 1.00 97.62 186 VAL A C 1
ATOM 1520 O O . VAL A 1 186 ? -20.924 -16.971 9.706 1.00 97.62 186 VAL A O 1
ATOM 1523 N N . PRO A 1 187 ? -21.412 -18.543 8.165 1.00 97.50 187 PRO A N 1
ATOM 1524 C CA . PRO A 1 187 ? -21.392 -19.667 9.108 1.00 97.50 187 PRO A CA 1
ATOM 1525 C C . PRO A 1 187 ? -20.119 -19.773 9.959 1.00 97.50 187 PRO A C 1
ATOM 1527 O O . PRO A 1 187 ? -20.185 -20.081 11.151 1.00 97.50 187 PRO A O 1
ATOM 1530 N N . ALA A 1 188 ? -18.951 -19.507 9.369 1.00 97.75 188 ALA A N 1
ATOM 1531 C CA . ALA A 1 188 ? -17.674 -19.544 10.076 1.00 97.75 188 ALA A CA 1
ATOM 1532 C C . ALA A 1 188 ? -17.540 -18.429 11.119 1.00 97.75 188 ALA A C 1
ATOM 1534 O O . ALA A 1 188 ? -16.831 -18.608 12.107 1.00 97.75 188 ALA A O 1
ATOM 1535 N N . TYR A 1 189 ? -18.191 -17.279 10.919 1.00 97.56 189 TYR A N 1
ATOM 1536 C CA . TYR A 1 189 ? -17.885 -16.084 11.700 1.00 97.56 189 TYR A CA 1
ATOM 1537 C C . TYR A 1 189 ? -18.352 -16.205 13.150 1.00 97.56 189 TYR A C 1
ATOM 1539 O O . TYR A 1 189 ? -17.576 -15.933 14.064 1.00 97.56 189 TYR A O 1
ATOM 1547 N N . SER A 1 190 ? -19.565 -16.713 13.380 1.00 94.25 190 SER A N 1
ATOM 1548 C CA . SER A 1 190 ? -20.040 -17.002 14.738 1.00 94.25 190 SER A CA 1
ATOM 1549 C C . SER A 1 190 ? -19.121 -18.009 15.427 1.00 94.25 190 SER A C 1
ATOM 1551 O O . SER A 1 190 ? -18.606 -17.714 16.499 1.00 94.25 190 SER A O 1
ATOM 1553 N N . LYS A 1 191 ? -18.803 -19.134 14.765 1.00 96.62 191 LYS A N 1
ATOM 1554 C CA . LYS A 1 191 ? -17.892 -20.173 15.288 1.00 96.62 191 LYS A CA 1
ATOM 1555 C C . LYS A 1 191 ? -16.502 -19.621 15.629 1.00 96.62 191 LYS A C 1
ATOM 1557 O O . LYS A 1 191 ? -15.897 -20.042 16.610 1.00 96.62 191 LYS A O 1
ATOM 1562 N N . PHE A 1 192 ? -15.990 -18.689 14.828 1.00 98.00 192 PHE A N 1
ATOM 1563 C CA . PHE A 1 192 ? -14.733 -17.994 15.090 1.00 98.00 192 PHE A CA 1
ATOM 1564 C C . PHE A 1 192 ? -14.799 -17.165 16.376 1.00 98.00 192 PHE A C 1
ATOM 1566 O O . PHE A 1 192 ? -13.940 -17.325 17.238 1.00 98.00 192 PHE A O 1
ATOM 1573 N N . LEU A 1 193 ? -15.850 -16.358 16.561 1.00 97.19 193 LEU A N 1
ATOM 1574 C CA . LEU A 1 193 ? -16.037 -15.593 17.799 1.00 97.19 193 LEU A CA 1
ATOM 1575 C C . LEU A 1 193 ? -16.154 -16.493 19.035 1.00 97.19 193 LEU A C 1
ATOM 1577 O O . LEU A 1 193 ? -15.692 -16.115 20.112 1.00 97.19 193 LEU A O 1
ATOM 1581 N N . GLU A 1 194 ? -16.758 -17.676 18.899 1.00 95.56 194 GLU A N 1
ATOM 1582 C CA . GLU A 1 194 ? -16.807 -18.662 19.982 1.00 95.56 194 GLU A CA 1
ATOM 1583 C C . GLU A 1 194 ? -15.421 -19.209 20.325 1.00 95.56 194 GLU A C 1
ATOM 1585 O O . GLU A 1 194 ? -15.053 -19.200 21.497 1.00 95.56 194 GLU A O 1
ATOM 1590 N N . LYS A 1 195 ? -14.639 -19.626 19.318 1.00 95.50 195 LYS A N 1
ATOM 1591 C CA . LYS A 1 195 ? -13.275 -20.152 19.507 1.00 95.50 195 LYS A CA 1
ATOM 1592 C C . LYS A 1 195 ? -12.324 -19.131 20.131 1.00 95.50 195 LYS A C 1
ATOM 1594 O O . LYS A 1 195 ? -11.472 -19.502 20.927 1.00 95.50 195 LYS A O 1
ATOM 1599 N N . GLU A 1 196 ? -12.498 -17.856 19.803 1.00 96.12 196 GLU A N 1
ATOM 1600 C CA . GLU A 1 196 ? -11.711 -16.752 20.364 1.00 96.12 196 GLU A CA 1
ATOM 1601 C C . GLU A 1 196 ? -12.223 -16.286 21.744 1.00 96.12 196 GLU A C 1
ATOM 1603 O O . GLU A 1 196 ? -11.709 -15.318 22.301 1.00 96.12 196 GLU A O 1
ATOM 1608 N N . ASN A 1 197 ? -13.246 -16.937 22.321 1.00 93.62 197 ASN A N 1
ATOM 1609 C CA . ASN A 1 197 ? -13.889 -16.541 23.583 1.00 93.62 197 ASN A CA 1
ATOM 1610 C C . ASN A 1 197 ? -14.433 -15.093 23.572 1.00 93.62 197 ASN A C 1
ATOM 1612 O O . ASN A 1 197 ? -14.413 -14.383 24.581 1.00 93.62 197 ASN A O 1
ATOM 1616 N N . LYS A 1 198 ? -14.944 -14.636 22.420 1.00 93.19 198 LYS A N 1
ATOM 1617 C CA . LYS A 1 198 ? -15.467 -13.277 22.178 1.00 93.19 198 LYS A CA 1
ATOM 1618 C C . LYS A 1 198 ? -16.855 -13.289 21.525 1.00 93.19 198 LYS A C 1
ATOM 1620 O O . LYS A 1 198 ? -17.106 -12.522 20.602 1.00 93.19 198 LYS A O 1
ATOM 1625 N N . LYS A 1 199 ? -17.788 -14.121 22.009 1.00 88.06 199 LYS A N 1
ATOM 1626 C CA . LYS A 1 199 ? -19.139 -14.267 21.410 1.00 88.06 199 LYS A CA 1
ATOM 1627 C C . LYS A 1 199 ? -19.933 -12.956 21.301 1.00 88.06 199 LYS A C 1
ATOM 1629 O O . LYS A 1 199 ? -20.688 -12.780 20.356 1.00 88.06 199 LYS A O 1
ATOM 1634 N N . ASN A 1 200 ? -19.769 -12.046 22.267 1.00 88.75 200 ASN A N 1
ATOM 1635 C CA . ASN A 1 200 ? -20.582 -10.832 22.398 1.00 88.75 200 ASN A CA 1
ATOM 1636 C C . ASN A 1 200 ? -19.717 -9.575 22.605 1.00 88.75 200 ASN A C 1
ATOM 1638 O O . ASN A 1 200 ? -19.758 -8.986 23.693 1.00 88.75 200 ASN A O 1
ATOM 1642 N N . PRO A 1 201 ? -18.928 -9.153 21.600 1.00 93.12 201 PRO A N 1
ATOM 1643 C CA . PRO A 1 201 ? -18.138 -7.935 21.710 1.00 93.12 201 PRO A CA 1
ATOM 1644 C C . PRO A 1 201 ? -19.082 -6.738 21.888 1.00 93.12 201 PRO A C 1
ATOM 1646 O O . PRO A 1 201 ? -20.061 -6.577 21.159 1.00 93.12 201 PRO A O 1
ATOM 1649 N N . LYS A 1 202 ? -18.819 -5.904 22.896 1.00 93.50 202 LYS A N 1
ATOM 1650 C CA . LYS A 1 202 ? -19.611 -4.701 23.199 1.00 93.50 202 LYS A CA 1
ATOM 1651 C C . LYS A 1 202 ? -19.161 -3.501 22.382 1.00 93.50 202 LYS A C 1
ATOM 1653 O O . LYS A 1 202 ? -19.957 -2.602 22.123 1.00 93.50 202 LYS A O 1
ATOM 1658 N N . THR A 1 203 ? -17.901 -3.490 21.980 1.00 93.88 203 THR A N 1
ATOM 1659 C CA . THR A 1 203 ? -17.257 -2.423 21.216 1.00 93.88 203 THR A CA 1
ATOM 1660 C C . THR A 1 203 ? -16.450 -3.031 20.072 1.00 93.88 203 THR A C 1
ATOM 1662 O O . THR A 1 203 ? -16.142 -4.225 20.083 1.00 93.88 203 THR A O 1
ATOM 1665 N N . PHE A 1 204 ? -16.128 -2.231 19.053 1.00 92.44 204 PHE A N 1
ATOM 1666 C CA . PHE A 1 204 ? -15.463 -2.745 17.852 1.00 92.44 204 PHE A CA 1
ATOM 1667 C C . PHE A 1 204 ? -14.050 -3.275 18.152 1.00 92.44 204 PHE A C 1
ATOM 1669 O O . PHE A 1 204 ? -13.640 -4.293 17.602 1.00 92.44 204 PHE A O 1
ATOM 1676 N N . ASP A 1 205 ? -13.334 -2.648 19.091 1.00 91.12 205 ASP A N 1
ATOM 1677 C CA . ASP A 1 205 ? -12.005 -3.076 19.548 1.00 91.12 205 ASP A CA 1
ATOM 1678 C C . ASP A 1 205 ? -11.995 -4.447 20.245 1.00 91.12 205 ASP A C 1
ATOM 1680 O O . ASP A 1 205 ? -10.953 -5.101 20.280 1.00 91.12 205 ASP A O 1
ATOM 1684 N N . GLN A 1 206 ? -13.143 -4.909 20.754 1.00 94.38 206 GLN A N 1
ATOM 1685 C CA . GLN A 1 206 ? -13.283 -6.221 21.398 1.00 94.38 206 GLN A CA 1
ATOM 1686 C C . GLN A 1 206 ? -13.487 -7.374 20.410 1.00 94.38 206 GLN A C 1
ATOM 1688 O O . GLN A 1 206 ? -13.390 -8.535 20.815 1.00 94.38 206 GLN A O 1
ATOM 1693 N N . ILE A 1 207 ? -13.785 -7.080 19.140 1.00 96.25 207 ILE A N 1
ATOM 1694 C CA . ILE A 1 207 ? -13.877 -8.100 18.090 1.00 96.25 207 ILE A CA 1
ATOM 1695 C C . ILE A 1 207 ? -12.475 -8.700 17.904 1.00 96.25 207 ILE A C 1
ATOM 1697 O O . ILE A 1 207 ? -11.535 -7.932 17.711 1.00 96.25 207 ILE A O 1
ATOM 1701 N N . PRO A 1 208 ? -12.286 -10.027 17.956 1.00 96.50 208 PRO A N 1
ATOM 1702 C CA . PRO A 1 208 ? -10.967 -10.628 17.798 1.00 96.50 208 PRO A CA 1
ATOM 1703 C C . PRO A 1 208 ? -10.388 -10.324 16.412 1.00 96.50 208 PRO A C 1
ATOM 1705 O O . PRO A 1 208 ? -11.109 -10.270 15.414 1.00 96.50 208 PRO A O 1
ATOM 1708 N N . ILE A 1 209 ? -9.072 -10.112 16.364 1.00 96.50 209 ILE A N 1
ATOM 1709 C CA . ILE A 1 209 ? -8.343 -9.942 15.106 1.00 96.50 209 ILE A CA 1
ATOM 1710 C C . ILE A 1 209 ? -8.343 -11.291 14.387 1.00 96.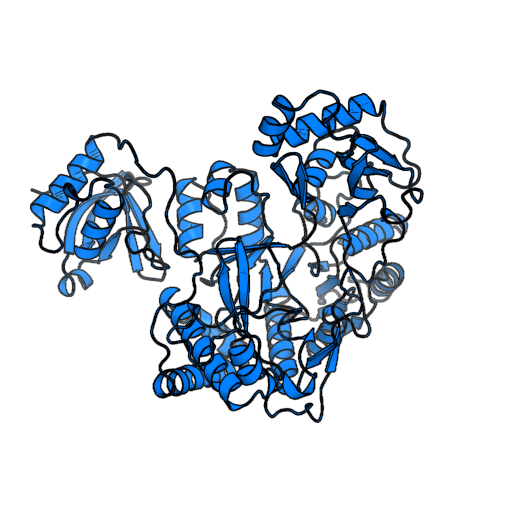50 209 ILE A C 1
ATOM 1712 O O . ILE A 1 209 ? -7.904 -12.296 14.947 1.00 96.50 209 ILE A O 1
ATOM 1716 N N . MET A 1 210 ? -8.827 -11.315 13.149 1.00 96.44 210 MET A N 1
ATOM 1717 C CA . MET A 1 210 ? -8.742 -12.504 12.302 1.00 96.44 210 MET A CA 1
ATOM 1718 C C . MET A 1 210 ? -7.487 -12.442 11.433 1.00 96.44 210 MET A C 1
ATOM 1720 O O . MET A 1 210 ? -7.015 -11.368 11.061 1.00 96.44 210 MET A O 1
ATOM 1724 N N . ASP A 1 211 ? -6.968 -13.595 11.055 1.00 93.88 211 ASP A N 1
ATOM 1725 C CA . ASP A 1 211 ? -5.918 -13.726 10.064 1.00 93.88 211 ASP A CA 1
ATOM 1726 C C . ASP A 1 211 ? -6.053 -15.044 9.295 1.00 93.88 211 ASP A C 1
ATOM 1728 O O . ASP A 1 211 ? -7.056 -15.768 9.362 1.00 93.88 211 ASP A O 1
ATOM 1732 N N . LYS A 1 212 ? -5.039 -15.331 8.484 1.00 88.88 212 LYS A N 1
ATOM 1733 C CA . LYS A 1 212 ? -5.025 -16.527 7.659 1.00 88.88 212 LYS A CA 1
ATOM 1734 C C . LYS A 1 212 ? -4.969 -17.808 8.504 1.00 88.88 212 LYS A C 1
ATOM 1736 O O . LYS A 1 212 ? -5.533 -18.817 8.086 1.00 88.88 212 LYS A O 1
ATOM 1741 N N . ASP A 1 213 ? -4.344 -17.773 9.677 1.00 90.38 213 ASP A N 1
ATOM 1742 C CA . ASP A 1 213 ? -4.070 -18.951 10.500 1.00 90.38 213 ASP A CA 1
ATOM 1743 C C . ASP A 1 213 ? -5.204 -19.280 11.469 1.00 90.38 213 ASP A C 1
ATOM 1745 O O . ASP A 1 213 ? -5.519 -20.460 11.634 1.00 90.38 213 ASP A O 1
ATOM 1749 N N . ASN A 1 214 ? -5.848 -18.277 12.073 1.00 94.62 214 ASN A N 1
ATOM 1750 C CA . ASN A 1 214 ? -6.955 -18.497 13.009 1.00 94.62 214 ASN A CA 1
ATOM 1751 C C . ASN A 1 214 ? -8.340 -18.557 12.338 1.00 94.62 214 ASN A C 1
ATOM 1753 O O . ASN A 1 214 ? -9.267 -19.132 12.912 1.00 94.62 214 ASN A O 1
ATOM 1757 N N . TYR A 1 215 ? -8.481 -18.031 11.116 1.00 96.19 215 TYR A N 1
ATOM 1758 C CA . TYR A 1 215 ? -9.762 -17.976 10.411 1.00 96.19 215 TYR A CA 1
ATOM 1759 C C . TYR A 1 215 ? -9.710 -18.707 9.068 1.00 96.19 215 TYR A C 1
ATOM 1761 O O . TYR A 1 215 ? -10.313 -19.768 8.925 1.00 96.19 215 TYR A O 1
ATOM 1769 N N . ILE A 1 216 ? -8.949 -18.208 8.089 1.00 93.25 216 ILE A N 1
ATOM 1770 C CA . ILE A 1 216 ? -9.030 -18.715 6.703 1.00 93.25 216 ILE A CA 1
ATOM 1771 C C . ILE A 1 216 ? -8.663 -20.200 6.597 1.00 93.25 216 ILE A C 1
ATOM 1773 O O . ILE A 1 216 ? -9.368 -20.955 5.938 1.00 93.25 216 ILE A O 1
ATOM 1777 N N . LYS A 1 217 ? -7.598 -20.645 7.272 1.00 90.12 217 LYS A N 1
ATOM 1778 C CA . LYS A 1 217 ? -7.172 -22.055 7.276 1.00 90.12 217 LYS A CA 1
ATOM 1779 C C . LYS A 1 217 ? -8.020 -22.955 8.186 1.00 90.12 217 LYS A C 1
ATOM 1781 O O . LYS A 1 217 ? -7.873 -24.172 8.126 1.00 90.12 217 LYS A O 1
ATOM 1786 N N . LYS A 1 218 ? -8.862 -22.391 9.061 1.00 95.12 218 LYS A N 1
ATOM 1787 C CA . LYS A 1 218 ? -9.618 -23.145 10.083 1.00 95.12 218 LYS A CA 1
ATOM 1788 C C . LYS A 1 218 ? -11.035 -23.512 9.664 1.00 95.12 218 LYS A C 1
ATOM 1790 O O . LYS A 1 218 ? -11.659 -24.325 10.344 1.00 95.12 218 LYS A O 1
ATOM 1795 N N . PHE A 1 219 ? -11.541 -22.918 8.590 1.00 95.69 219 PHE A N 1
ATOM 1796 C CA . PHE A 1 219 ? -12.903 -23.118 8.110 1.00 95.69 219 PHE A CA 1
ATOM 1797 C C . PHE A 1 219 ? -12.902 -23.479 6.626 1.00 95.69 219 PHE A C 1
ATOM 1799 O O . PHE A 1 219 ? -11.965 -23.160 5.896 1.00 95.69 219 PHE A O 1
ATOM 1806 N N . SER A 1 220 ? -13.956 -24.164 6.179 1.00 95.69 220 SER A N 1
ATOM 1807 C CA . SER A 1 220 ? -14.120 -24.474 4.761 1.00 95.69 220 SER A CA 1
ATOM 1808 C C . SER A 1 220 ? -14.358 -23.192 3.955 1.00 95.69 220 SER A C 1
ATOM 1810 O O . SER A 1 220 ? -14.883 -22.204 4.472 1.00 95.69 220 SER A O 1
ATOM 1812 N N . ILE A 1 221 ? -14.002 -23.208 2.667 1.00 94.88 221 ILE A N 1
ATOM 1813 C CA . ILE A 1 221 ? -14.233 -22.068 1.771 1.00 94.88 221 ILE A CA 1
ATOM 1814 C C . ILE A 1 221 ? -15.709 -21.609 1.826 1.00 94.88 221 ILE A C 1
ATOM 1816 O O . ILE A 1 221 ? -15.916 -20.429 2.119 1.00 94.88 221 ILE A O 1
ATOM 1820 N N . PRO A 1 222 ? -16.729 -22.483 1.660 1.00 96.44 222 PRO A N 1
ATOM 1821 C CA . PRO A 1 222 ? -18.134 -22.079 1.765 1.00 96.44 222 PRO A CA 1
ATOM 1822 C C . PRO A 1 222 ? -18.517 -21.483 3.125 1.00 96.44 222 PRO A C 1
ATOM 1824 O O . PRO A 1 222 ? -19.216 -20.473 3.160 1.00 96.44 222 PRO A O 1
ATOM 1827 N N . ASP A 1 223 ? -18.020 -22.029 4.242 1.00 97.38 223 ASP A N 1
ATOM 1828 C CA . ASP A 1 223 ? -18.347 -21.511 5.582 1.00 97.38 223 ASP A CA 1
ATOM 1829 C C . ASP A 1 223 ? -17.854 -20.074 5.796 1.00 97.38 223 ASP A C 1
ATOM 1831 O O . ASP A 1 223 ? -18.451 -19.317 6.561 1.00 97.38 223 ASP A O 1
ATOM 1835 N N . THR A 1 224 ? -16.767 -19.678 5.126 1.00 96.31 224 THR A N 1
ATOM 1836 C CA . THR A 1 224 ? -16.242 -18.302 5.189 1.00 96.31 224 THR A CA 1
ATOM 1837 C C . THR A 1 224 ? -17.003 -17.314 4.299 1.00 96.31 224 THR A C 1
ATOM 1839 O O . THR A 1 224 ? -16.631 -16.136 4.243 1.00 96.31 224 THR A O 1
ATOM 1842 N N . MET A 1 225 ? -18.043 -17.762 3.590 1.00 95.69 225 MET A N 1
ATOM 1843 C CA . MET A 1 225 ? -18.822 -16.945 2.662 1.00 95.69 225 MET A CA 1
ATOM 1844 C C . MET A 1 225 ? -20.184 -16.556 3.211 1.00 95.69 225 MET A C 1
ATOM 1846 O O . MET A 1 225 ? -20.797 -17.248 4.023 1.00 95.69 225 MET A O 1
ATOM 1850 N N . THR A 1 226 ? -20.684 -15.440 2.692 1.00 94.19 226 THR A N 1
ATOM 1851 C CA . THR A 1 226 ? -22.056 -14.988 2.905 1.00 94.19 226 THR A CA 1
ATOM 1852 C C . THR A 1 226 ? -23.029 -16.053 2.396 1.00 94.19 226 THR A C 1
ATOM 1854 O O . THR A 1 226 ? -22.987 -16.446 1.232 1.00 94.19 226 THR A O 1
ATOM 1857 N N . GLY A 1 227 ? -23.913 -16.519 3.272 1.00 95.31 227 GLY A N 1
ATOM 1858 C CA . GLY A 1 227 ? -24.882 -17.575 2.998 1.00 95.31 227 GLY A CA 1
ATOM 1859 C C . GLY A 1 227 ? -24.303 -18.991 2.980 1.00 95.31 227 GLY A C 1
ATOM 1860 O O . GLY A 1 227 ? -25.022 -19.903 2.583 1.00 95.31 227 GLY A O 1
ATOM 1861 N N . GLY A 1 228 ? -23.037 -19.194 3.365 1.00 96.19 228 GLY A N 1
ATOM 1862 C CA . GLY A 1 228 ? -22.446 -20.533 3.480 1.00 96.19 228 GLY A CA 1
ATOM 1863 C C . GLY A 1 228 ? -22.246 -21.276 2.157 1.00 96.19 228 GLY A C 1
ATOM 1864 O O . GLY A 1 228 ? -22.159 -22.501 2.153 1.00 96.19 228 GLY A O 1
ATOM 1865 N N . LYS A 1 229 ? -22.231 -20.567 1.024 1.00 95.19 229 LYS A N 1
ATOM 1866 C CA . LYS A 1 229 ? -22.188 -21.167 -0.315 1.00 95.19 229 LYS A CA 1
ATOM 1867 C C . LYS A 1 229 ? -21.284 -20.395 -1.263 1.00 95.19 229 LYS A C 1
ATOM 1869 O O . LYS A 1 229 ? -21.118 -19.183 -1.132 1.00 95.19 229 LYS A O 1
ATOM 1874 N N . LEU A 1 230 ? -20.752 -21.106 -2.252 1.00 95.12 230 LEU A N 1
ATOM 1875 C CA . LEU A 1 230 ? -20.039 -20.493 -3.367 1.00 95.12 230 LEU A CA 1
ATOM 1876 C C . LEU A 1 230 ? -20.998 -19.646 -4.223 1.00 95.12 230 LEU A C 1
ATOM 1878 O O . LEU A 1 230 ? -22.165 -20.019 -4.390 1.00 95.12 230 LEU A O 1
ATOM 1882 N N . PRO A 1 231 ? -20.532 -18.518 -4.788 1.00 93.19 231 PRO A N 1
ATOM 1883 C CA . PRO A 1 231 ? -21.287 -17.811 -5.813 1.00 93.19 231 PRO A CA 1
ATOM 1884 C C . PRO A 1 231 ? -21.430 -18.695 -7.062 1.00 93.19 231 PRO A C 1
ATOM 1886 O O . PRO A 1 231 ? -20.511 -19.430 -7.414 1.00 93.19 231 PRO A O 1
ATOM 1889 N N . SER A 1 232 ? -22.564 -18.595 -7.761 1.00 91.75 232 SER A N 1
ATOM 1890 C CA . SER A 1 232 ? -22.836 -19.376 -8.982 1.00 91.75 232 SER A CA 1
ATOM 1891 C C . SER A 1 232 ? -21.940 -19.002 -10.168 1.00 91.75 232 SER A C 1
ATOM 1893 O O . SER A 1 232 ? -21.781 -19.791 -11.092 1.00 91.75 232 SER A O 1
ATOM 1895 N N . ALA A 1 233 ? -21.358 -17.803 -10.145 1.00 92.25 233 ALA A N 1
ATOM 1896 C CA . ALA A 1 233 ? -20.386 -17.328 -11.118 1.00 92.25 233 ALA A CA 1
ATOM 1897 C C . ALA A 1 233 ? -19.388 -16.389 -10.433 1.00 92.25 233 ALA A C 1
ATOM 1899 O O . ALA A 1 233 ? -19.755 -15.585 -9.569 1.00 92.25 233 ALA A O 1
ATOM 1900 N N . GLY A 1 234 ? -18.124 -16.454 -10.840 1.00 92.50 234 GLY A N 1
ATOM 1901 C CA . GLY A 1 234 ? -17.068 -15.708 -10.175 1.00 92.50 234 GLY A CA 1
ATOM 1902 C C . GLY A 1 234 ? -15.685 -15.976 -10.743 1.00 92.50 234 GLY A C 1
ATOM 1903 O O . GLY A 1 234 ? -15.540 -16.496 -11.844 1.00 92.50 234 GLY A O 1
ATOM 1904 N N . GLN A 1 235 ? -14.683 -15.595 -9.965 1.00 93.75 235 GLN A N 1
ATOM 1905 C CA . GLN A 1 235 ? -13.272 -15.877 -10.203 1.00 93.75 235 GLN A CA 1
ATOM 1906 C C . GLN A 1 235 ? -12.696 -16.535 -8.954 1.00 93.75 235 GLN A C 1
ATOM 1908 O O . GLN A 1 235 ? -13.113 -16.216 -7.840 1.00 93.75 235 GLN A O 1
ATOM 1913 N N . ILE A 1 236 ? -11.727 -17.425 -9.140 1.00 92.75 236 ILE A N 1
ATOM 1914 C CA . ILE A 1 236 ? -10.873 -17.905 -8.059 1.00 92.75 236 ILE A CA 1
ATOM 1915 C C . ILE A 1 236 ? -9.465 -17.417 -8.359 1.00 92.75 236 ILE A C 1
ATOM 1917 O O . ILE A 1 236 ? -8.924 -17.719 -9.419 1.00 92.75 236 ILE A O 1
ATOM 1921 N N . ASP A 1 237 ? -8.895 -16.656 -7.433 1.00 88.75 237 ASP A N 1
ATOM 1922 C CA . ASP A 1 237 ? -7.514 -16.200 -7.506 1.00 88.75 237 ASP A CA 1
ATOM 1923 C C . ASP A 1 237 ? -6.693 -16.639 -6.293 1.00 88.75 237 ASP A C 1
ATOM 1925 O O . ASP A 1 237 ? -7.217 -17.108 -5.285 1.00 88.75 237 ASP A O 1
ATOM 1929 N N . THR A 1 238 ? -5.375 -16.533 -6.406 1.00 79.31 238 THR A N 1
ATOM 1930 C CA . THR A 1 238 ? -4.412 -16.921 -5.384 1.00 79.31 238 THR A CA 1
ATOM 1931 C C . THR A 1 238 ? -3.400 -15.816 -5.129 1.00 79.31 238 THR A C 1
ATOM 1933 O O . THR A 1 238 ? -3.070 -15.015 -6.007 1.00 79.31 238 THR A O 1
ATOM 1936 N N . SER A 1 239 ? -2.851 -15.801 -3.917 1.00 68.06 239 SER A N 1
ATOM 1937 C CA . SER A 1 239 ? -1.684 -14.980 -3.580 1.00 68.06 239 SER A CA 1
ATOM 1938 C C . SER A 1 239 ? -0.419 -15.475 -4.294 1.00 68.06 239 SER A C 1
ATOM 1940 O O . SER A 1 239 ? -0.196 -16.681 -4.347 1.00 68.06 239 SER A O 1
ATOM 1942 N N . THR A 1 240 ? 0.478 -14.572 -4.694 1.00 54.56 240 THR A N 1
ATOM 1943 C CA . THR A 1 240 ? 1.835 -14.862 -5.224 1.00 54.56 240 THR A CA 1
ATOM 1944 C C . THR A 1 240 ? 2.847 -15.311 -4.147 1.00 54.56 240 THR A C 1
ATOM 1946 O O . THR A 1 240 ? 4.046 -15.130 -4.319 1.00 54.56 240 THR A O 1
ATOM 1949 N N . GLY A 1 241 ? 2.367 -15.814 -3.001 1.00 49.81 241 GLY A N 1
ATOM 1950 C CA . GLY A 1 241 ? 3.100 -15.886 -1.727 1.00 49.81 241 GLY A CA 1
ATOM 1951 C C . GLY A 1 241 ? 4.467 -16.589 -1.756 1.00 49.81 241 GLY A C 1
ATOM 1952 O O . GLY A 1 241 ? 4.707 -17.493 -2.554 1.00 49.81 241 GLY A O 1
ATOM 1953 N N . THR A 1 242 ? 5.334 -16.175 -0.826 1.00 44.19 242 THR A N 1
ATOM 1954 C CA . THR A 1 242 ? 6.731 -16.613 -0.646 1.00 44.19 242 THR A CA 1
ATOM 1955 C C . THR A 1 242 ? 6.884 -17.945 0.103 1.00 44.19 242 THR A C 1
ATOM 1957 O O . THR A 1 242 ? 7.956 -18.539 0.069 1.00 44.19 242 THR A O 1
ATOM 1960 N N . SER A 1 243 ? 5.827 -18.467 0.746 1.00 44.81 243 SER A N 1
ATOM 1961 C CA . SER A 1 243 ? 5.881 -19.714 1.526 1.00 44.81 243 SER A CA 1
ATOM 1962 C C . SER A 1 243 ? 4.599 -20.564 1.432 1.00 44.81 243 SER A C 1
ATOM 1964 O O . SER A 1 243 ? 3.478 -20.076 1.588 1.00 44.81 243 SER A O 1
ATOM 1966 N N . GLY A 1 244 ? 4.769 -21.872 1.203 1.00 51.25 244 GLY A N 1
ATOM 1967 C CA . GLY A 1 244 ? 3.716 -22.894 1.313 1.00 51.25 244 GLY A CA 1
ATOM 1968 C C . GLY A 1 244 ? 2.668 -22.940 0.187 1.00 51.25 244 GLY A C 1
ATOM 1969 O O . GLY A 1 244 ? 2.873 -22.445 -0.919 1.00 51.25 244 GLY A O 1
ATOM 1970 N N . LYS A 1 245 ? 1.527 -23.590 0.476 1.00 61.34 245 LYS A N 1
ATOM 1971 C CA . LYS A 1 245 ? 0.378 -23.728 -0.440 1.00 61.34 245 LYS A CA 1
ATOM 1972 C C . LYS A 1 245 ? -0.401 -22.400 -0.516 1.00 61.34 245 LYS A C 1
ATOM 1974 O O . LYS A 1 245 ? -0.915 -21.962 0.519 1.00 61.34 245 LYS A O 1
ATOM 1979 N N . PRO A 1 246 ? -0.542 -21.772 -1.701 1.00 66.88 246 PRO A N 1
ATOM 1980 C CA . PRO A 1 246 ? -1.288 -20.525 -1.855 1.00 66.88 246 PRO A CA 1
ATOM 1981 C C . PRO A 1 246 ? -2.743 -20.648 -1.392 1.00 66.88 246 PRO A C 1
ATOM 1983 O O . PRO A 1 246 ? -3.404 -21.662 -1.622 1.00 66.88 246 PRO A O 1
ATOM 1986 N N . SER A 1 247 ? -3.259 -19.598 -0.752 1.00 78.88 247 SER A N 1
ATOM 1987 C CA . SER A 1 247 ? -4.683 -19.515 -0.409 1.00 78.88 247 SER A CA 1
ATOM 1988 C C . SER A 1 247 ? -5.506 -19.200 -1.652 1.00 78.88 247 SER A C 1
ATOM 1990 O O . SER A 1 247 ? -5.103 -18.350 -2.444 1.00 78.88 247 SER A O 1
ATOM 1992 N N . MET A 1 248 ? -6.657 -19.858 -1.784 1.00 87.12 248 MET A N 1
ATOM 1993 C CA . MET A 1 248 ? -7.642 -19.583 -2.829 1.00 87.12 248 MET A CA 1
ATOM 1994 C C . MET A 1 248 ? -8.653 -18.546 -2.336 1.00 87.12 248 MET A C 1
ATOM 1996 O O . MET A 1 248 ? -9.216 -18.685 -1.248 1.00 87.12 248 MET A O 1
ATOM 2000 N N . TRP A 1 249 ? -8.905 -17.532 -3.151 1.00 90.75 249 TRP A N 1
ATOM 2001 C CA . TRP A 1 249 ? -9.831 -16.441 -2.883 1.00 90.75 249 TRP A CA 1
ATOM 2002 C C . TRP A 1 249 ? -10.923 -16.438 -3.936 1.00 90.75 249 TRP A C 1
ATOM 2004 O O . TRP A 1 249 ? -10.648 -16.368 -5.129 1.00 90.75 249 TRP A O 1
ATOM 2014 N N . VAL A 1 250 ? -12.172 -16.511 -3.490 1.00 94.81 250 VAL A N 1
ATOM 2015 C CA . VAL A 1 250 ? -13.328 -16.520 -4.386 1.00 94.81 250 VAL A CA 1
ATOM 2016 C C . VAL A 1 250 ? -13.899 -15.115 -4.496 1.00 94.81 250 VAL A C 1
ATOM 2018 O O . VAL A 1 250 ? -14.221 -14.496 -3.481 1.00 94.81 250 VAL A O 1
ATOM 2021 N N . ARG A 1 251 ? -14.055 -14.640 -5.732 1.00 94.50 251 ARG A N 1
ATOM 2022 C CA . ARG A 1 251 ? -14.607 -13.328 -6.084 1.00 94.50 251 ARG A CA 1
ATOM 2023 C C . ARG A 1 251 ? -15.952 -13.490 -6.759 1.00 94.50 251 ARG A C 1
ATOM 2025 O O . ARG A 1 251 ? -16.046 -14.103 -7.825 1.00 94.50 251 ARG A O 1
ATOM 2032 N N . GLY A 1 252 ? -16.988 -12.904 -6.173 1.00 94.62 252 GLY A N 1
ATOM 2033 C CA . GLY A 1 252 ? -18.319 -12.874 -6.776 1.00 94.62 252 GLY A CA 1
ATOM 2034 C C . GLY A 1 252 ? -18.419 -11.912 -7.958 1.00 94.62 252 GLY A C 1
ATOM 2035 O O . GLY A 1 252 ? -17.523 -11.111 -8.220 1.00 94.62 252 GLY A O 1
ATOM 2036 N N . LYS A 1 253 ? -19.549 -11.966 -8.667 1.00 94.44 253 LYS A N 1
ATOM 2037 C CA . LYS A 1 253 ? -19.881 -11.019 -9.744 1.00 94.44 253 LYS A CA 1
ATOM 2038 C C . LYS A 1 253 ? -19.835 -9.559 -9.270 1.00 94.44 253 LYS A C 1
ATOM 2040 O O . LYS A 1 253 ? -19.150 -8.756 -9.891 1.00 94.44 253 LYS A O 1
ATOM 2045 N N . GLU A 1 254 ? -20.514 -9.245 -8.168 1.00 93.06 254 GLU A N 1
ATOM 2046 C CA . GLU A 1 254 ? -20.626 -7.870 -7.655 1.00 93.06 254 GLU A CA 1
ATOM 2047 C C . GLU A 1 254 ? -19.280 -7.321 -7.159 1.00 93.06 254 GLU A C 1
ATOM 2049 O O . GLU A 1 254 ? -18.911 -6.198 -7.489 1.00 93.06 254 GLU A O 1
ATOM 2054 N N . GLU A 1 255 ? -18.497 -8.136 -6.442 1.00 93.75 255 GLU A N 1
ATOM 2055 C CA . GLU A 1 255 ? -17.142 -7.765 -6.008 1.00 93.75 255 GLU A CA 1
ATOM 2056 C C . GLU A 1 255 ? -16.253 -7.408 -7.208 1.00 93.75 255 GLU A C 1
ATOM 2058 O O . GLU A 1 255 ? -15.596 -6.365 -7.209 1.00 93.75 255 GLU A O 1
ATOM 2063 N N . ARG A 1 256 ? -16.279 -8.235 -8.263 1.00 94.00 256 ARG A N 1
ATOM 2064 C CA . ARG A 1 256 ? -15.528 -7.967 -9.496 1.00 94.00 256 ARG A CA 1
ATOM 2065 C C . ARG A 1 256 ? -16.030 -6.731 -10.228 1.00 94.00 256 ARG A C 1
ATOM 2067 O O . ARG A 1 256 ? -15.204 -5.992 -10.751 1.00 94.00 256 ARG A O 1
ATOM 2074 N N . TYR A 1 257 ? -17.341 -6.490 -10.257 1.00 93.75 257 TYR A N 1
ATOM 2075 C CA . TYR A 1 257 ? -17.910 -5.285 -10.860 1.00 93.75 257 TYR A CA 1
ATOM 2076 C C . TYR A 1 257 ? -17.386 -4.019 -10.170 1.00 93.75 257 TYR A C 1
ATOM 2078 O O . TYR A 1 257 ? -16.864 -3.133 -10.841 1.00 93.75 257 TYR A O 1
ATOM 2086 N N . SER A 1 258 ? -17.421 -3.959 -8.837 1.00 94.12 258 SER A N 1
ATOM 2087 C CA . SER A 1 258 ? -16.893 -2.810 -8.091 1.00 94.12 258 SER A CA 1
ATOM 2088 C C . SER A 1 258 ? -15.397 -2.593 -8.320 1.00 94.12 258 SER A C 1
ATOM 2090 O O . SER A 1 258 ? -14.975 -1.460 -8.555 1.00 94.12 258 SER A O 1
ATOM 2092 N N . VAL A 1 259 ? -14.588 -3.660 -8.279 1.00 93.50 259 VAL A N 1
ATOM 2093 C CA . VAL A 1 259 ? -13.137 -3.569 -8.528 1.00 93.50 259 VAL A CA 1
ATOM 2094 C C . VAL A 1 259 ? -12.858 -3.113 -9.961 1.00 93.50 259 VAL A C 1
ATOM 2096 O O . VAL A 1 259 ? -12.058 -2.199 -10.160 1.00 93.50 259 VAL A O 1
ATOM 2099 N N . LYS A 1 260 ? -13.569 -3.674 -10.948 1.00 94.62 260 LYS A N 1
ATOM 2100 C CA . LYS A 1 260 ? -13.504 -3.255 -12.353 1.00 94.62 260 LYS A CA 1
ATOM 2101 C C . LYS A 1 260 ? -13.801 -1.767 -12.494 1.00 94.62 260 LYS A C 1
ATOM 2103 O O . LYS A 1 260 ? -12.993 -1.036 -13.061 1.00 94.62 260 LYS A O 1
ATOM 2108 N N . THR A 1 261 ? -14.916 -1.292 -11.952 1.00 94.50 261 THR A N 1
ATOM 2109 C CA . THR A 1 261 ? -15.314 0.119 -12.045 1.00 94.50 261 THR A CA 1
ATOM 2110 C C . THR A 1 261 ? -14.283 1.050 -11.404 1.00 94.50 261 THR A C 1
ATOM 2112 O O . THR A 1 261 ? -13.908 2.056 -12.003 1.00 94.50 261 THR A O 1
ATOM 2115 N N . LEU A 1 262 ? -13.754 0.695 -10.229 1.00 93.38 262 LEU A N 1
ATOM 2116 C CA . LEU A 1 262 ? -12.712 1.479 -9.558 1.00 93.38 262 LEU A CA 1
ATOM 2117 C C . LEU A 1 262 ? -11.408 1.552 -10.364 1.00 93.38 262 LEU A C 1
ATOM 2119 O O . LEU A 1 262 ? -10.803 2.621 -10.432 1.00 93.38 262 LEU A O 1
ATOM 2123 N N . LEU A 1 263 ? -10.982 0.450 -10.986 1.00 92.94 263 LEU A N 1
ATOM 2124 C CA . LEU A 1 263 ? -9.793 0.435 -11.845 1.00 92.94 263 LEU A CA 1
ATOM 2125 C C . LEU A 1 263 ? -10.002 1.254 -13.122 1.00 92.94 263 LEU A C 1
ATOM 2127 O O . LEU A 1 263 ? -9.099 1.981 -13.527 1.00 92.94 263 LEU A O 1
ATOM 2131 N N . ASN A 1 264 ? -11.203 1.223 -13.703 1.00 92.75 264 ASN A N 1
ATOM 2132 C CA . ASN A 1 264 ? -11.552 2.087 -14.833 1.00 92.75 264 ASN A CA 1
ATOM 2133 C C . ASN A 1 264 ? -11.521 3.573 -14.447 1.00 92.75 264 ASN A C 1
ATOM 2135 O O . ASN A 1 264 ? -10.979 4.387 -15.191 1.00 92.75 264 ASN A O 1
ATOM 2139 N N . PHE A 1 265 ? -12.015 3.939 -13.259 1.00 92.38 265 PHE A N 1
ATOM 2140 C CA . PHE A 1 265 ? -11.895 5.311 -12.753 1.00 92.38 265 PHE A CA 1
ATOM 2141 C C . PHE A 1 265 ? -10.438 5.715 -12.520 1.00 92.38 265 PHE A C 1
ATOM 2143 O O . PHE A 1 265 ? -10.063 6.837 -12.858 1.00 92.38 265 PHE A O 1
ATOM 2150 N N . ALA A 1 266 ? -9.611 4.816 -11.980 1.00 90.19 266 ALA A N 1
ATOM 2151 C CA . ALA A 1 266 ? -8.182 5.064 -11.817 1.00 90.19 266 ALA A CA 1
ATOM 2152 C C . ALA A 1 266 ? -7.493 5.283 -13.174 1.00 90.19 266 ALA A C 1
ATOM 2154 O O . ALA A 1 266 ? -6.755 6.254 -13.326 1.00 90.19 266 ALA A O 1
ATOM 2155 N N . ALA A 1 267 ? -7.801 4.461 -14.183 1.00 90.25 267 ALA A N 1
ATOM 2156 C CA . ALA A 1 267 ? -7.305 4.648 -15.545 1.00 90.25 267 ALA A CA 1
ATOM 2157 C C . ALA A 1 267 ? -7.715 6.020 -16.108 1.00 90.25 267 ALA A C 1
ATOM 2159 O O . ALA A 1 267 ? -6.860 6.761 -16.584 1.00 90.25 267 ALA A O 1
ATOM 2160 N N . THR A 1 268 ? -8.982 6.421 -15.959 1.00 89.62 268 THR A N 1
ATOM 2161 C CA . THR A 1 268 ? -9.451 7.759 -16.360 1.00 89.62 268 THR A CA 1
ATOM 2162 C C . THR A 1 268 ? -8.708 8.884 -15.634 1.00 89.62 268 THR A C 1
ATOM 2164 O O . THR A 1 268 ? -8.442 9.921 -16.227 1.00 89.62 268 THR A O 1
ATOM 2167 N N . VAL A 1 269 ? -8.306 8.716 -14.372 1.00 87.94 269 VAL A N 1
ATOM 2168 C CA . VAL A 1 269 ? -7.474 9.725 -13.688 1.00 87.94 269 VAL A CA 1
ATOM 2169 C C . VAL A 1 269 ? -6.062 9.791 -14.284 1.00 87.94 269 VAL A C 1
ATOM 2171 O O . VAL A 1 269 ? -5.543 10.888 -14.485 1.00 87.94 269 VAL A O 1
ATOM 2174 N N . VAL A 1 270 ? -5.452 8.643 -14.594 1.00 84.50 270 VAL A N 1
ATOM 2175 C CA . VAL A 1 270 ? -4.063 8.556 -15.086 1.00 84.50 270 VAL A CA 1
ATOM 2176 C C . VAL A 1 270 ? -3.921 9.034 -16.535 1.00 84.50 270 VAL A C 1
ATOM 2178 O O . VAL A 1 270 ? -2.949 9.726 -16.861 1.00 84.50 270 VAL A O 1
ATOM 2181 N N . VAL A 1 271 ? -4.875 8.674 -17.402 1.00 86.62 271 VAL A N 1
ATOM 2182 C CA . VAL A 1 271 ? -4.802 8.917 -18.857 1.00 86.62 271 VAL A CA 1
ATOM 2183 C C . VAL A 1 271 ? -5.898 9.842 -19.399 1.00 86.62 271 VAL A C 1
ATOM 2185 O O . VAL A 1 271 ? -5.907 10.149 -20.590 1.00 86.62 271 VAL A O 1
ATOM 2188 N N . LYS A 1 272 ? -6.796 10.346 -18.540 1.00 86.56 272 LYS A N 1
ATOM 2189 C CA . LYS A 1 272 ? -7.930 11.213 -18.913 1.00 86.56 272 LYS A CA 1
ATOM 2190 C C . LYS A 1 272 ? -8.822 10.533 -19.954 1.00 86.56 272 LYS A C 1
ATOM 2192 O O . LYS A 1 272 ? -9.268 9.413 -19.715 1.00 86.56 272 LYS A O 1
ATOM 2197 N N . ASP A 1 273 ? -9.042 11.185 -21.091 1.00 84.44 273 ASP A N 1
ATOM 2198 C CA . ASP A 1 273 ? -9.867 10.698 -22.200 1.00 84.44 273 ASP A CA 1
ATOM 2199 C C . ASP A 1 273 ? -9.026 10.109 -23.343 1.00 84.44 273 ASP A C 1
ATOM 2201 O O . ASP A 1 273 ? -9.565 9.736 -24.381 1.00 84.44 273 ASP A O 1
ATOM 2205 N N . LYS A 1 274 ? -7.698 10.002 -23.170 1.00 90.12 274 LYS A N 1
ATOM 2206 C CA . LYS A 1 274 ? -6.830 9.454 -24.214 1.00 90.12 274 LYS A CA 1
ATOM 2207 C C . LYS A 1 274 ? -7.078 7.948 -24.422 1.00 90.12 274 LYS A C 1
ATOM 2209 O O . LYS A 1 274 ? -7.323 7.228 -23.434 1.00 90.12 274 LYS A O 1
ATOM 2214 N N . PRO A 1 275 ? -6.972 7.461 -25.676 1.00 92.94 275 PRO A N 1
ATOM 2215 C CA . PRO A 1 275 ? -6.823 6.041 -25.973 1.00 92.94 275 PRO A CA 1
ATOM 2216 C C . PRO A 1 275 ? -5.645 5.436 -25.203 1.00 92.94 275 PRO A C 1
ATOM 2218 O O . PRO A 1 275 ? -4.641 6.107 -24.943 1.00 92.94 275 PRO A O 1
ATOM 2221 N N . LEU A 1 276 ? -5.780 4.173 -24.802 1.00 94.69 276 LEU A N 1
ATOM 2222 C CA . LEU A 1 276 ? -4.860 3.526 -23.870 1.00 94.69 276 LEU A CA 1
ATOM 2223 C C . LEU A 1 276 ? -4.456 2.139 -24.366 1.00 94.69 276 LEU A C 1
ATOM 2225 O O . LEU A 1 276 ? -5.312 1.262 -24.473 1.00 94.69 276 LEU A O 1
ATOM 2229 N N . PHE A 1 277 ? -3.155 1.931 -24.568 1.00 96.69 277 PHE A N 1
ATOM 2230 C CA . PHE A 1 277 ? -2.550 0.602 -24.573 1.00 96.69 277 PHE A CA 1
ATOM 2231 C C . PHE A 1 277 ? -2.142 0.234 -23.146 1.00 96.69 277 PHE A C 1
ATOM 2233 O O . PHE A 1 277 ? -1.271 0.873 -22.555 1.00 96.69 277 PHE A O 1
ATOM 2240 N N . PHE A 1 278 ? -2.782 -0.784 -22.576 1.00 96.88 278 PHE A N 1
ATOM 2241 C CA . PHE A 1 278 ? -2.472 -1.269 -21.234 1.00 96.88 278 PHE A CA 1
ATOM 2242 C C . PHE A 1 278 ? -1.754 -2.616 -21.310 1.00 96.88 278 PHE A C 1
ATOM 2244 O O . PHE A 1 278 ? -2.361 -3.645 -21.601 1.00 96.88 278 PHE A O 1
ATOM 2251 N N . ILE A 1 279 ? -0.460 -2.616 -21.019 1.00 97.62 279 ILE A N 1
ATOM 2252 C CA . ILE A 1 279 ? 0.382 -3.804 -20.987 1.00 97.62 279 ILE A CA 1
ATOM 2253 C C . ILE A 1 279 ? 0.423 -4.335 -19.552 1.00 97.62 279 ILE A C 1
ATOM 2255 O O . ILE A 1 279 ? 0.988 -3.719 -18.645 1.00 97.62 279 ILE A O 1
ATOM 2259 N N . ASN A 1 280 ? -0.200 -5.490 -19.338 1.00 95.06 280 ASN A N 1
ATOM 2260 C CA . ASN A 1 280 ? -0.259 -6.164 -18.050 1.00 95.06 280 ASN A CA 1
ATOM 2261 C C . ASN A 1 280 ? 0.915 -7.140 -17.910 1.00 95.06 280 ASN A C 1
ATOM 2263 O O . ASN A 1 280 ? 0.865 -8.275 -18.393 1.00 95.06 280 ASN A O 1
ATOM 2267 N N . ALA A 1 281 ? 1.948 -6.680 -17.214 1.00 91.62 281 ALA A N 1
ATOM 2268 C CA . ALA A 1 281 ? 3.166 -7.414 -16.915 1.00 91.62 281 ALA A CA 1
ATOM 2269 C C . ALA A 1 281 ? 3.173 -8.067 -15.517 1.00 91.62 281 ALA A C 1
ATOM 2271 O O . ALA A 1 281 ? 4.201 -8.568 -15.060 1.00 91.62 281 ALA A O 1
ATOM 2272 N N . PHE A 1 282 ? 2.043 -8.075 -14.804 1.00 85.06 282 PHE A N 1
ATOM 2273 C CA . PHE A 1 282 ? 1.894 -8.894 -13.599 1.00 85.06 282 PHE A CA 1
ATOM 2274 C C . PHE A 1 282 ? 1.738 -10.372 -13.956 1.00 85.06 282 PHE A C 1
ATOM 2276 O O . PHE A 1 282 ? 1.207 -10.706 -15.011 1.00 85.06 282 PHE A O 1
ATOM 2283 N N . ALA A 1 283 ? 2.129 -11.265 -13.043 1.00 76.75 283 ALA A N 1
ATOM 2284 C CA . ALA A 1 283 ? 1.969 -12.706 -13.227 1.00 76.75 283 ALA A CA 1
ATOM 2285 C C . ALA A 1 283 ? 0.514 -13.064 -13.581 1.00 76.75 283 ALA A C 1
ATOM 2287 O O . ALA A 1 283 ? -0.418 -12.727 -12.845 1.00 76.75 283 ALA A O 1
ATOM 2288 N N . LEU A 1 284 ? 0.334 -13.741 -14.716 1.00 81.81 284 LEU A N 1
ATOM 2289 C CA . LEU A 1 284 ? -0.957 -14.178 -15.253 1.00 81.81 284 LEU A CA 1
ATOM 2290 C C . LEU A 1 284 ? -1.211 -15.639 -14.916 1.00 81.81 284 LEU A C 1
ATOM 2292 O O . LEU A 1 284 ? -0.266 -16.399 -14.791 1.00 81.81 284 LEU A O 1
ATOM 2296 N N . GLY A 1 285 ? -2.473 -16.048 -14.811 1.00 82.31 285 GLY A N 1
ATOM 2297 C CA . GLY A 1 285 ? -2.876 -17.371 -14.327 1.00 82.31 285 GLY A CA 1
ATOM 2298 C C . GLY A 1 285 ? -3.808 -17.206 -13.126 1.00 82.31 285 GLY A C 1
ATOM 2299 O O . GLY A 1 285 ? -4.646 -16.306 -13.158 1.00 82.31 285 GLY A O 1
ATOM 2300 N N . PRO A 1 286 ? -3.682 -17.999 -12.045 1.00 77.94 286 PRO A N 1
ATOM 2301 C CA . PRO A 1 286 ? -4.505 -17.798 -10.853 1.00 77.94 286 PRO A CA 1
ATOM 2302 C C . PRO A 1 286 ? -4.074 -16.587 -10.007 1.00 77.94 286 PRO A C 1
ATOM 2304 O O . PRO A 1 286 ? -4.750 -16.257 -9.041 1.00 77.94 286 PRO A O 1
ATOM 2307 N N . TRP A 1 287 ? -2.958 -15.916 -10.294 1.00 80.31 287 TRP A N 1
ATOM 2308 C CA . TRP A 1 287 ? -2.446 -14.837 -9.443 1.00 80.31 287 TRP A CA 1
ATOM 2309 C C . TRP A 1 287 ? -3.328 -13.584 -9.463 1.00 80.31 287 TRP A C 1
ATOM 2311 O O . TRP A 1 287 ? -3.566 -12.988 -10.512 1.00 80.31 287 TRP A O 1
ATOM 2321 N N . ALA A 1 288 ? -3.763 -13.154 -8.274 1.00 83.62 288 ALA A N 1
ATOM 2322 C CA . ALA A 1 288 ? -4.822 -12.158 -8.094 1.00 83.62 288 ALA A CA 1
ATOM 2323 C C . ALA A 1 288 ? -4.632 -10.858 -8.884 1.00 83.62 288 ALA A C 1
ATOM 2325 O O . ALA A 1 288 ? -5.574 -10.415 -9.541 1.00 83.62 288 ALA A O 1
ATOM 2326 N N . THR A 1 289 ? -3.444 -10.249 -8.843 1.00 86.00 289 THR A N 1
ATOM 2327 C CA . THR A 1 289 ? -3.198 -8.965 -9.517 1.00 86.00 289 THR A CA 1
ATOM 2328 C C . THR A 1 289 ? -3.305 -9.085 -11.032 1.00 86.00 289 THR A C 1
ATOM 2330 O O . THR A 1 289 ? -4.050 -8.313 -11.637 1.00 86.00 289 THR A O 1
ATOM 2333 N N . GLY A 1 290 ? -2.623 -10.058 -11.643 1.00 86.75 290 GLY A N 1
ATOM 2334 C CA . GLY A 1 290 ? -2.615 -10.210 -13.097 1.00 86.75 290 GLY A CA 1
ATOM 2335 C C . GLY A 1 290 ? -3.995 -10.538 -13.654 1.00 86.75 290 GLY A C 1
ATOM 2336 O O . GLY A 1 290 ? -4.465 -9.824 -14.537 1.00 86.75 290 GLY A O 1
ATOM 2337 N N . ILE A 1 291 ? -4.687 -11.540 -13.096 1.00 88.25 291 ILE A N 1
ATOM 2338 C CA . ILE A 1 291 ? -5.999 -11.971 -13.611 1.00 88.25 291 ILE A CA 1
ATOM 2339 C C . ILE A 1 291 ? -7.104 -10.933 -13.378 1.00 88.25 291 ILE A C 1
ATOM 2341 O O . ILE A 1 291 ? -7.930 -10.695 -14.258 1.00 88.25 291 ILE A O 1
ATOM 2345 N N . THR A 1 292 ? -7.093 -10.250 -12.227 1.00 91.12 292 THR A N 1
ATOM 2346 C CA . THR A 1 292 ? -8.082 -9.201 -11.933 1.00 91.12 292 THR A CA 1
ATOM 2347 C C . THR A 1 292 ? -7.881 -7.992 -12.840 1.00 91.12 292 THR A C 1
ATOM 2349 O O . THR A 1 292 ? -8.855 -7.454 -13.361 1.00 91.12 292 THR A O 1
ATOM 2352 N N . THR A 1 293 ? -6.631 -7.582 -13.073 1.00 90.06 293 THR A N 1
ATOM 2353 C CA . THR A 1 293 ? -6.324 -6.451 -13.961 1.00 90.06 293 THR A CA 1
ATOM 2354 C C . THR A 1 293 ? -6.664 -6.784 -15.415 1.00 90.06 293 THR A C 1
ATOM 2356 O O . THR A 1 293 ? -7.293 -5.965 -16.087 1.00 90.06 293 THR A O 1
ATOM 2359 N N . ALA A 1 294 ? -6.353 -8.009 -15.861 1.00 90.62 294 ALA A N 1
ATOM 2360 C CA . ALA A 1 294 ? -6.697 -8.505 -17.193 1.00 90.62 294 ALA A CA 1
ATOM 2361 C C . ALA A 1 294 ? -8.205 -8.416 -17.472 1.00 90.62 294 ALA A C 1
ATOM 2363 O O . ALA A 1 294 ? -8.600 -8.007 -18.555 1.00 90.62 294 ALA A O 1
ATOM 2364 N N . GLY A 1 295 ? -9.058 -8.748 -16.495 1.00 90.62 295 GLY A N 1
ATOM 2365 C CA . GLY A 1 295 ? -10.514 -8.659 -16.655 1.00 90.62 295 GLY A CA 1
ATOM 2366 C C . GLY A 1 295 ? -11.112 -7.260 -16.443 1.00 90.62 295 GLY A C 1
ATOM 2367 O O . GLY A 1 295 ? -12.240 -7.003 -16.867 1.00 90.62 295 GLY A O 1
ATOM 2368 N N . ALA A 1 296 ? -10.405 -6.356 -15.761 1.00 91.12 296 ALA A N 1
ATOM 2369 C CA . ALA A 1 296 ? -10.956 -5.066 -15.350 1.00 91.12 296 ALA A CA 1
ATOM 2370 C C . ALA A 1 296 ? -10.850 -3.970 -16.422 1.00 91.12 296 ALA A C 1
ATOM 2372 O O . ALA A 1 296 ? -11.746 -3.132 -16.518 1.00 91.12 296 ALA A O 1
ATOM 2373 N N . LEU A 1 297 ? -9.773 -3.954 -17.210 1.00 90.50 297 LEU A N 1
ATOM 2374 C CA . LEU A 1 297 ? -9.448 -2.816 -18.082 1.00 90.50 297 LEU A CA 1
ATOM 2375 C C . LEU A 1 297 ? -9.820 -3.004 -19.558 1.00 90.50 297 LEU A C 1
ATOM 2377 O O . LEU A 1 297 ? -9.729 -2.044 -20.316 1.00 90.50 297 LEU A O 1
ATOM 2381 N N . VAL A 1 298 ? -10.295 -4.187 -19.956 1.00 89.44 298 VAL A N 1
ATOM 2382 C CA . VAL A 1 298 ? -10.652 -4.511 -21.355 1.00 89.44 298 VAL A CA 1
ATOM 2383 C C . VAL A 1 298 ? -11.720 -3.598 -21.967 1.00 89.44 298 VAL A C 1
ATOM 2385 O O . VAL A 1 298 ? -11.735 -3.416 -23.176 1.00 89.44 298 VAL A O 1
ATOM 2388 N N . ASP A 1 299 ? -12.578 -2.977 -21.151 1.00 87.31 299 ASP A N 1
ATOM 2389 C CA . ASP A 1 299 ? -13.615 -2.050 -21.639 1.00 87.31 299 ASP A CA 1
ATOM 2390 C C . ASP A 1 299 ? -13.102 -0.601 -21.793 1.00 87.31 299 ASP A C 1
ATOM 2392 O O . ASP A 1 299 ? -13.823 0.261 -22.292 1.00 87.31 299 ASP A O 1
ATOM 2396 N N . ARG A 1 300 ? -11.883 -0.300 -21.323 1.00 88.19 300 ARG A N 1
ATOM 2397 C CA . ARG A 1 300 ? -11.304 1.060 -21.288 1.00 88.19 300 ARG A CA 1
ATOM 2398 C C . ARG A 1 300 ? -9.976 1.176 -22.025 1.00 88.19 300 ARG A C 1
ATOM 2400 O O . ARG A 1 300 ? -9.572 2.295 -22.348 1.00 88.19 300 ARG A O 1
ATOM 2407 N N . ALA A 1 301 ? -9.293 0.063 -22.260 1.00 93.31 301 ALA A N 1
ATOM 2408 C CA . ALA A 1 301 ? -7.968 0.009 -22.853 1.00 93.31 301 ALA A CA 1
ATOM 2409 C C . ALA A 1 301 ? -7.852 -1.149 -23.846 1.00 93.31 301 ALA A C 1
ATOM 2411 O O . ALA A 1 301 ? -8.462 -2.200 -23.658 1.00 93.31 301 ALA A O 1
ATOM 2412 N N . ILE A 1 302 ? -6.983 -0.988 -24.843 1.00 95.12 302 ILE A N 1
ATOM 2413 C CA . ILE A 1 302 ? -6.459 -2.111 -25.616 1.00 95.12 302 ILE A CA 1
ATOM 2414 C C . ILE A 1 302 ? -5.443 -2.818 -24.718 1.00 95.12 302 ILE A C 1
ATOM 2416 O O . ILE A 1 302 ? -4.363 -2.291 -24.443 1.00 95.12 302 ILE A O 1
ATOM 2420 N N . THR A 1 303 ? -5.816 -3.980 -24.185 1.00 95.81 303 THR A N 1
ATOM 2421 C CA . THR A 1 303 ? -4.998 -4.691 -23.199 1.00 95.81 303 THR A CA 1
ATOM 2422 C C . THR A 1 303 ? -4.087 -5.725 -23.851 1.00 95.81 303 THR A C 1
ATOM 2424 O O . THR A 1 303 ? -4.576 -6.605 -24.560 1.00 95.81 303 THR A O 1
ATOM 2427 N N . PHE A 1 304 ? -2.799 -5.704 -23.519 1.00 97.06 304 PHE A N 1
ATOM 2428 C CA . PHE A 1 304 ? -1.849 -6.765 -23.846 1.00 97.06 304 PHE A CA 1
ATOM 2429 C C . PHE A 1 304 ? -1.414 -7.472 -22.558 1.00 97.06 304 PHE A C 1
ATOM 2431 O O . PHE A 1 304 ? -0.702 -6.910 -21.731 1.00 97.06 304 PHE A O 1
ATOM 2438 N N . ASN A 1 305 ? -1.892 -8.699 -22.346 1.00 95.44 305 ASN A N 1
ATOM 2439 C CA . ASN A 1 305 ? -1.587 -9.481 -21.148 1.00 95.44 305 ASN A CA 1
ATOM 2440 C C . ASN A 1 305 ? -0.361 -10.365 -21.406 1.00 95.44 305 ASN A C 1
ATOM 2442 O O . ASN A 1 305 ? -0.504 -11.537 -21.748 1.00 95.44 305 ASN A O 1
ATOM 2446 N N . SER A 1 306 ? 0.836 -9.797 -21.248 1.00 91.25 306 SER A N 1
ATOM 2447 C CA . SER A 1 306 ? 2.110 -10.490 -21.483 1.00 91.25 306 SER A CA 1
ATOM 2448 C C . SER A 1 306 ? 2.562 -11.349 -20.302 1.00 91.25 306 SER A C 1
ATOM 2450 O O . SER A 1 306 ? 3.281 -12.327 -20.493 1.00 91.25 306 SER A O 1
ATOM 2452 N N . GLY A 1 307 ? 2.175 -10.973 -19.079 1.00 86.81 307 GLY A N 1
ATOM 2453 C CA . GLY A 1 307 ? 2.887 -11.426 -17.888 1.00 86.81 307 GLY A CA 1
ATOM 2454 C C . GLY A 1 307 ? 4.282 -10.791 -17.798 1.00 86.81 307 GLY A C 1
ATOM 2455 O O . GLY A 1 307 ? 4.592 -9.892 -18.591 1.00 86.81 307 GLY A O 1
ATOM 2456 N N . PRO A 1 308 ? 5.128 -11.222 -16.845 1.00 82.12 308 PRO A N 1
ATOM 2457 C CA . PRO A 1 308 ? 6.492 -10.721 -16.690 1.00 82.12 308 PRO A CA 1
ATOM 2458 C C . PRO A 1 308 ? 7.420 -11.282 -17.788 1.00 82.12 308 PRO A C 1
ATOM 2460 O O . PRO A 1 308 ? 8.388 -11.985 -17.511 1.00 82.12 308 PRO A O 1
ATOM 2463 N N . ASP A 1 309 ? 7.111 -10.969 -19.046 1.00 86.88 309 ASP A N 1
ATOM 2464 C CA . ASP A 1 309 ? 7.830 -11.384 -20.250 1.00 86.88 309 ASP A CA 1
ATOM 2465 C C . ASP A 1 309 ? 8.305 -10.135 -21.000 1.00 86.88 309 ASP A C 1
ATOM 2467 O O . ASP A 1 309 ? 7.548 -9.488 -21.724 1.00 86.88 309 ASP A O 1
ATOM 2471 N N . ALA A 1 310 ? 9.553 -9.744 -20.751 1.00 85.69 310 ALA A N 1
ATOM 2472 C CA . ALA A 1 310 ? 10.099 -8.504 -21.285 1.00 85.69 310 ALA A CA 1
ATOM 2473 C C . ALA A 1 310 ? 10.253 -8.546 -22.811 1.00 85.69 310 ALA A C 1
ATOM 2475 O O . ALA A 1 310 ? 10.002 -7.535 -23.459 1.00 85.69 310 ALA A O 1
ATOM 2476 N N . ASP A 1 311 ? 10.596 -9.698 -23.392 1.00 91.38 311 ASP A N 1
ATOM 2477 C CA . ASP A 1 311 ? 10.804 -9.809 -24.838 1.00 91.38 311 ASP A CA 1
ATOM 2478 C C . ASP A 1 311 ? 9.483 -9.607 -25.590 1.00 91.38 311 ASP A C 1
ATOM 2480 O O . ASP A 1 311 ? 9.427 -8.781 -26.499 1.00 91.38 311 ASP A O 1
ATOM 2484 N N . LYS A 1 312 ? 8.380 -10.210 -25.120 1.00 95.69 312 LYS A N 1
ATOM 2485 C CA . LYS A 1 312 ? 7.047 -9.966 -25.702 1.00 95.69 312 LYS A CA 1
ATOM 2486 C C . LYS A 1 312 ? 6.571 -8.524 -25.565 1.00 95.69 312 LYS A C 1
ATOM 2488 O O . LYS A 1 312 ? 5.868 -8.028 -26.442 1.00 95.69 312 LYS A O 1
ATOM 2493 N N . ILE A 1 313 ? 6.884 -7.861 -24.451 1.00 96.25 313 ILE A N 1
ATOM 2494 C CA . ILE A 1 313 ? 6.521 -6.449 -24.259 1.00 96.25 313 ILE A CA 1
ATOM 2495 C C . ILE A 1 313 ? 7.277 -5.576 -25.262 1.00 96.25 313 ILE A C 1
ATOM 2497 O O . ILE A 1 313 ? 6.689 -4.671 -25.848 1.00 96.25 313 ILE A O 1
ATOM 2501 N N . LEU A 1 314 ? 8.561 -5.851 -25.474 1.00 95.94 314 LEU A N 1
ATOM 2502 C CA . LEU A 1 314 ? 9.382 -5.121 -26.434 1.00 95.94 314 LEU A CA 1
ATOM 2503 C C . LEU A 1 314 ? 8.931 -5.375 -27.879 1.00 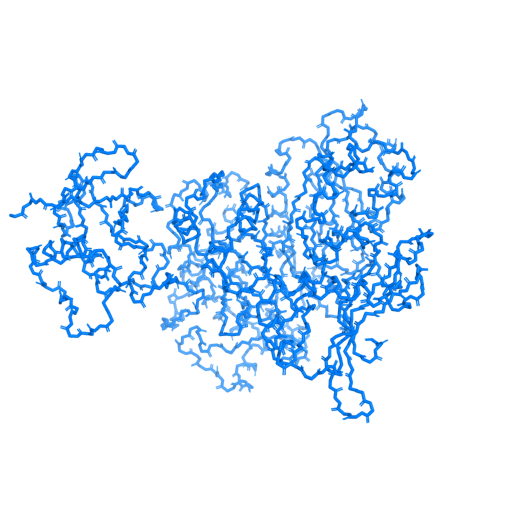95.94 314 LEU A C 1
ATOM 2505 O O . LEU A 1 314 ? 8.773 -4.411 -28.625 1.00 95.94 314 LEU A O 1
ATOM 2509 N N . ASP A 1 315 ? 8.597 -6.619 -28.232 1.00 97.75 315 ASP A N 1
ATOM 2510 C CA . ASP A 1 315 ? 8.014 -6.961 -29.538 1.00 97.75 315 ASP A CA 1
ATOM 2511 C C . ASP A 1 315 ? 6.675 -6.239 -29.767 1.00 97.75 315 ASP A C 1
ATOM 2513 O O . ASP A 1 315 ? 6.390 -5.756 -30.866 1.00 97.75 315 ASP A O 1
ATOM 2517 N N . PHE A 1 316 ? 5.850 -6.115 -28.718 1.00 97.38 316 PHE A N 1
ATOM 2518 C CA . PHE A 1 316 ? 4.609 -5.343 -28.771 1.00 97.38 316 PHE A CA 1
ATOM 2519 C C . PHE A 1 316 ? 4.876 -3.861 -29.055 1.00 97.38 316 PHE A C 1
ATOM 2521 O O . PHE A 1 316 ? 4.192 -3.279 -29.892 1.00 97.38 316 PHE A O 1
ATOM 2528 N N . LEU A 1 317 ? 5.858 -3.245 -28.389 1.00 95.75 317 LEU A N 1
ATOM 2529 C CA . LEU A 1 317 ? 6.194 -1.838 -28.627 1.00 95.75 317 LEU A CA 1
ATOM 2530 C C . LEU A 1 317 ? 6.667 -1.614 -30.069 1.00 95.75 317 LEU A C 1
ATOM 2532 O O . LEU A 1 317 ? 6.204 -0.675 -30.706 1.00 95.75 317 LEU A O 1
ATOM 2536 N N . GLU A 1 318 ? 7.512 -2.495 -30.609 1.00 95.25 318 GLU A N 1
ATOM 2537 C CA . GLU A 1 318 ? 7.961 -2.422 -32.008 1.00 95.25 318 GLU A CA 1
ATOM 2538 C C . GLU A 1 318 ? 6.818 -2.637 -33.012 1.00 95.25 318 GLU A C 1
ATOM 2540 O O . GLU A 1 318 ? 6.795 -1.987 -34.054 1.00 95.25 318 GLU A O 1
ATOM 2545 N N . THR A 1 319 ? 5.853 -3.505 -32.689 1.00 96.69 319 THR A N 1
ATOM 2546 C CA . THR A 1 319 ? 4.662 -3.755 -33.523 1.00 96.69 319 THR A CA 1
ATOM 2547 C C . THR A 1 319 ? 3.665 -2.594 -33.477 1.00 96.69 319 THR A C 1
ATOM 2549 O O . THR A 1 319 ? 2.988 -2.313 -34.464 1.00 96.69 319 THR A O 1
ATOM 2552 N N . PHE A 1 320 ? 3.564 -1.911 -32.334 1.00 95.94 320 PHE A N 1
ATOM 2553 C CA . PHE A 1 320 ? 2.668 -0.776 -32.119 1.00 95.94 320 PHE A CA 1
ATOM 2554 C C . PHE A 1 320 ? 3.467 0.481 -31.746 1.00 95.94 320 PHE A C 1
ATOM 2556 O O . PHE A 1 320 ? 3.362 0.955 -30.607 1.00 95.94 320 PHE A O 1
ATOM 2563 N N . PRO A 1 321 ? 4.264 1.042 -32.675 1.00 94.81 321 PRO A N 1
ATOM 2564 C CA . PRO A 1 321 ? 5.139 2.167 -32.386 1.00 94.81 321 PRO A CA 1
ATOM 2565 C C . PRO A 1 321 ? 4.339 3.452 -32.154 1.00 94.81 321 PRO A C 1
ATOM 2567 O O . PRO A 1 321 ? 3.422 3.783 -32.904 1.00 94.81 321 PRO A O 1
ATOM 2570 N N . SER A 1 322 ? 4.722 4.251 -31.158 1.00 92.62 322 SER A N 1
ATOM 2571 C CA . SER A 1 322 ? 4.038 5.518 -30.841 1.00 92.62 322 SER A CA 1
ATOM 2572 C C . SER A 1 322 ? 3.993 6.520 -32.004 1.00 92.62 322 SER A C 1
ATOM 2574 O O . SER A 1 322 ? 3.116 7.378 -32.024 1.00 92.62 322 SER A O 1
ATOM 2576 N N . SER A 1 323 ? 4.904 6.415 -32.980 1.00 93.94 323 SER A N 1
ATOM 2577 C CA . SER A 1 323 ? 4.904 7.236 -34.199 1.00 93.94 323 SER A CA 1
ATOM 2578 C C . SER A 1 323 ? 3.696 6.982 -35.101 1.00 93.94 323 SER A C 1
ATOM 2580 O O . SER A 1 323 ? 3.260 7.900 -35.789 1.00 93.94 323 SER A O 1
ATOM 2582 N N . GLU A 1 324 ? 3.151 5.765 -35.089 1.00 96.00 324 GLU A N 1
ATOM 2583 C CA . GLU A 1 324 ? 1.933 5.402 -35.828 1.00 96.00 324 GLU A CA 1
ATOM 2584 C C . GLU A 1 324 ? 0.667 5.590 -34.978 1.00 96.00 324 GLU A C 1
ATOM 2586 O O . GLU A 1 324 ? -0.427 5.757 -35.514 1.00 96.00 324 GLU A O 1
ATOM 2591 N N . TYR A 1 325 ? 0.819 5.641 -33.649 1.00 94.06 325 TYR A N 1
ATOM 2592 C CA . TYR A 1 325 ? -0.272 5.797 -32.682 1.00 94.06 325 TYR A CA 1
ATOM 2593 C C . TYR A 1 325 ? -0.073 7.016 -31.750 1.00 94.06 325 TYR A C 1
ATOM 2595 O O . TYR A 1 325 ? -0.099 6.857 -30.525 1.00 94.06 325 TYR A O 1
ATOM 2603 N N . PRO A 1 326 ? 0.087 8.249 -32.275 1.00 90.62 326 PRO A N 1
ATOM 2604 C CA . PRO A 1 326 ? 0.517 9.417 -31.490 1.00 90.62 326 PRO A CA 1
ATOM 2605 C C . PRO A 1 326 ? -0.473 9.857 -30.399 1.00 90.62 326 PRO A C 1
ATOM 2607 O O . PRO A 1 326 ? -0.074 10.463 -29.402 1.00 90.62 326 PRO A O 1
ATOM 2610 N N . ASP A 1 327 ? -1.759 9.531 -30.550 1.00 91.12 327 ASP A N 1
ATOM 2611 C CA . ASP A 1 327 ? -2.795 9.858 -29.563 1.00 91.12 327 ASP A CA 1
ATOM 2612 C C . ASP A 1 327 ? -2.880 8.848 -28.404 1.00 91.12 327 ASP A C 1
ATOM 2614 O O . ASP A 1 327 ? -3.524 9.122 -27.384 1.00 91.12 327 ASP A O 1
ATOM 2618 N N . HIS A 1 328 ? -2.232 7.684 -28.531 1.00 92.81 328 HIS A N 1
ATOM 2619 C CA . HIS A 1 328 ? -2.295 6.626 -27.528 1.00 92.81 328 HIS A CA 1
ATOM 2620 C C . HIS A 1 328 ? -1.315 6.882 -26.382 1.00 92.81 328 HIS A C 1
ATOM 2622 O O . HIS A 1 328 ? -0.151 7.230 -26.570 1.00 92.81 328 HIS A O 1
ATOM 2628 N N . THR A 1 329 ? -1.787 6.662 -25.155 1.00 92.69 329 THR A N 1
ATOM 2629 C CA . THR A 1 329 ? -0.916 6.547 -23.978 1.00 92.69 329 THR A CA 1
ATOM 2630 C C . THR A 1 329 ? -0.607 5.079 -23.725 1.00 92.69 329 THR A C 1
ATOM 2632 O O . THR A 1 329 ? -1.487 4.229 -23.866 1.00 92.69 329 THR A O 1
ATOM 2635 N N . TYR A 1 330 ? 0.623 4.783 -23.315 1.00 95.44 330 TYR A N 1
ATOM 2636 C CA . TYR A 1 330 ? 1.051 3.430 -22.982 1.00 95.44 330 TYR A CA 1
ATOM 2637 C C . TYR A 1 330 ? 1.164 3.327 -21.466 1.00 95.44 330 TYR A C 1
ATOM 2639 O O . TYR A 1 330 ? 1.789 4.166 -20.817 1.00 95.44 330 TYR A O 1
ATOM 2647 N N . VAL A 1 331 ? 0.551 2.305 -20.882 1.00 95.81 331 VAL A N 1
ATOM 2648 C CA . VAL A 1 331 ? 0.715 1.985 -19.465 1.00 95.81 331 VAL A CA 1
ATOM 2649 C C . VAL A 1 331 ? 1.258 0.576 -19.349 1.00 95.81 331 VAL A C 1
ATOM 2651 O O . VAL A 1 331 ? 0.626 -0.354 -19.840 1.00 95.81 331 VAL A O 1
ATOM 2654 N N . ILE A 1 332 ? 2.397 0.413 -18.678 1.00 96.19 332 ILE A N 1
ATOM 2655 C CA . ILE A 1 332 ? 2.968 -0.904 -18.369 1.00 96.19 332 ILE A CA 1
ATOM 2656 C C . ILE A 1 332 ? 2.846 -1.132 -16.863 1.00 96.19 332 ILE A C 1
ATOM 2658 O O . ILE A 1 332 ? 3.369 -0.352 -16.066 1.00 96.19 332 ILE A O 1
ATOM 2662 N N . ALA A 1 333 ? 2.128 -2.179 -16.458 1.00 93.69 333 ALA A N 1
ATOM 2663 C CA . ALA A 1 333 ? 1.849 -2.455 -15.052 1.00 93.69 333 ALA A CA 1
ATOM 2664 C C . ALA A 1 333 ? 2.444 -3.792 -14.596 1.00 93.69 333 ALA A C 1
ATOM 2666 O O . ALA A 1 333 ? 2.195 -4.810 -15.230 1.00 93.69 333 ALA A O 1
ATOM 2667 N N . GLY A 1 334 ? 3.210 -3.822 -13.503 1.00 86.31 334 GLY A N 1
ATOM 2668 C CA . GLY A 1 334 ? 3.934 -5.031 -13.081 1.00 86.31 334 GLY A CA 1
ATOM 2669 C C . GLY A 1 334 ? 4.790 -4.849 -11.822 1.00 86.31 334 GLY A C 1
ATOM 2670 O O . GLY A 1 334 ? 4.637 -3.881 -11.079 1.00 86.31 334 GLY A O 1
ATOM 2671 N N . TYR A 1 335 ? 5.687 -5.795 -11.546 1.00 81.75 335 TYR A N 1
ATOM 2672 C CA . TYR A 1 335 ? 6.538 -5.748 -10.348 1.00 81.75 335 TYR A CA 1
ATOM 2673 C C . TYR A 1 335 ? 7.720 -4.780 -10.529 1.00 81.75 335 TYR A C 1
ATOM 2675 O O . TYR A 1 335 ? 8.333 -4.791 -11.598 1.00 81.75 335 TYR A O 1
ATOM 2683 N N . PRO A 1 336 ? 8.107 -3.988 -9.507 1.00 81.62 336 PRO A N 1
ATOM 2684 C CA . PRO A 1 336 ? 9.237 -3.064 -9.614 1.00 81.62 336 PRO A CA 1
ATOM 2685 C C . PRO A 1 336 ? 10.553 -3.702 -10.114 1.00 81.62 336 PRO A C 1
ATOM 2687 O O . PRO A 1 336 ? 11.157 -3.132 -11.022 1.00 81.62 336 PRO A O 1
ATOM 2690 N N . PRO A 1 337 ? 10.994 -4.884 -9.626 1.00 73.50 337 PRO A N 1
ATOM 2691 C CA . PRO A 1 337 ? 12.216 -5.515 -10.137 1.00 73.50 337 PRO A CA 1
ATOM 2692 C C . PRO A 1 337 ? 12.098 -5.949 -11.603 1.00 73.50 337 PRO A C 1
ATOM 2694 O O . PRO A 1 337 ? 13.049 -5.821 -12.369 1.00 73.50 337 PRO A O 1
ATOM 2697 N N . PHE A 1 338 ? 10.915 -6.417 -12.015 1.00 80.62 338 PHE A N 1
ATOM 2698 C CA . PHE A 1 338 ? 10.662 -6.775 -13.410 1.00 80.62 338 PHE A CA 1
ATOM 2699 C C . PHE A 1 338 ? 10.713 -5.547 -14.328 1.00 80.62 338 PHE A C 1
ATOM 2701 O O . PHE A 1 338 ? 11.252 -5.626 -15.427 1.00 80.62 338 PHE A O 1
ATOM 2708 N N . MET A 1 339 ? 10.226 -4.389 -13.870 1.00 84.12 339 MET A N 1
ATOM 2709 C CA . MET A 1 339 ? 10.346 -3.149 -14.643 1.00 84.12 339 MET A CA 1
ATOM 2710 C C . MET A 1 339 ? 11.801 -2.763 -14.899 1.00 84.12 339 MET A C 1
ATOM 2712 O O . MET A 1 339 ? 12.108 -2.263 -15.977 1.00 84.12 339 MET A O 1
ATOM 2716 N N . LYS A 1 340 ? 12.703 -3.029 -13.947 1.00 80.06 340 LYS A N 1
ATOM 2717 C CA . LYS A 1 340 ? 14.138 -2.796 -14.150 1.00 80.06 340 LYS A CA 1
ATOM 2718 C C . LYS A 1 340 ? 14.701 -3.724 -15.220 1.00 80.06 340 LYS A C 1
ATOM 2720 O O . LYS A 1 340 ? 15.368 -3.249 -16.130 1.00 80.06 340 LYS A O 1
ATOM 2725 N N . LEU A 1 341 ? 14.353 -5.011 -15.156 1.00 79.00 341 LEU A N 1
ATOM 2726 C CA . LEU A 1 341 ? 14.722 -5.988 -16.183 1.00 79.00 341 LEU A CA 1
ATOM 2727 C C . LEU A 1 341 ? 14.211 -5.582 -17.576 1.00 79.00 341 LEU A C 1
ATOM 2729 O O . LEU A 1 341 ? 14.934 -5.729 -18.556 1.00 79.00 341 LEU A O 1
ATOM 2733 N N . LEU A 1 342 ? 12.983 -5.062 -17.670 1.00 85.12 342 LEU A N 1
ATOM 2734 C CA . LEU A 1 342 ? 12.412 -4.578 -18.928 1.00 85.12 342 LEU A CA 1
ATOM 2735 C C . LEU A 1 342 ? 13.215 -3.404 -19.507 1.00 85.12 342 LEU A C 1
ATOM 2737 O O . LEU A 1 342 ? 13.507 -3.408 -20.700 1.00 85.12 342 LEU A O 1
ATOM 2741 N N . VAL A 1 343 ? 13.590 -2.424 -18.677 1.00 87.12 343 VAL A N 1
ATOM 2742 C CA . VAL A 1 343 ? 14.439 -1.297 -19.107 1.00 87.12 343 VAL A CA 1
ATOM 2743 C C . VAL A 1 343 ? 15.814 -1.797 -19.560 1.00 87.12 343 VAL A C 1
ATOM 2745 O O . VAL A 1 343 ? 16.281 -1.394 -20.622 1.00 87.12 343 VAL A O 1
ATOM 2748 N N . ASP A 1 344 ? 16.425 -2.723 -18.820 1.00 82.19 344 ASP A N 1
ATOM 2749 C CA . ASP A 1 344 ? 17.740 -3.282 -19.165 1.00 82.19 344 ASP A CA 1
ATOM 2750 C C . ASP A 1 344 ? 17.712 -4.037 -20.500 1.00 82.19 344 ASP A C 1
ATOM 2752 O O . ASP A 1 344 ? 18.565 -3.813 -21.359 1.00 82.19 344 ASP A O 1
ATOM 2756 N N . LYS A 1 345 ? 16.680 -4.858 -20.729 1.00 84.56 345 LYS A N 1
ATOM 2757 C CA . LYS A 1 345 ? 16.472 -5.544 -22.013 1.00 84.56 345 LYS A CA 1
ATOM 2758 C C . LYS A 1 345 ? 16.170 -4.582 -23.159 1.00 84.56 345 LYS A C 1
ATOM 2760 O O . LYS A 1 345 ? 16.595 -4.833 -24.284 1.00 84.56 345 LYS A O 1
ATOM 2765 N N . ALA A 1 346 ? 15.460 -3.481 -22.902 1.00 89.94 346 ALA A N 1
ATOM 2766 C CA . ALA A 1 346 ? 15.232 -2.452 -23.914 1.00 89.94 346 ALA A CA 1
ATOM 2767 C C . ALA A 1 346 ? 16.555 -1.813 -24.363 1.00 89.94 346 ALA A C 1
ATOM 2769 O O . ALA A 1 346 ? 16.773 -1.645 -25.562 1.00 89.94 346 ALA A O 1
ATOM 2770 N N . ILE A 1 347 ? 17.456 -1.517 -23.417 1.00 85.25 347 ILE A N 1
ATOM 2771 C CA . ILE A 1 347 ? 18.800 -0.991 -23.699 1.00 85.25 347 ILE A CA 1
ATOM 2772 C C . ILE A 1 347 ? 19.617 -2.011 -24.502 1.00 85.25 347 ILE A C 1
ATOM 2774 O O . ILE A 1 347 ? 20.188 -1.655 -25.533 1.00 85.25 347 ILE A O 1
ATOM 2778 N N . GLU A 1 348 ? 19.620 -3.281 -24.084 1.00 86.94 348 GLU A N 1
ATOM 2779 C CA . GLU A 1 348 ? 20.304 -4.377 -24.788 1.00 86.94 348 GLU A CA 1
ATOM 2780 C C . GLU A 1 348 ? 19.818 -4.516 -26.241 1.00 86.94 348 GLU A C 1
ATOM 2782 O O . GLU A 1 348 ? 20.625 -4.575 -27.172 1.00 86.94 348 GLU A O 1
ATOM 2787 N N . ARG A 1 349 ? 18.494 -4.480 -26.452 1.00 90.25 349 ARG A N 1
ATOM 2788 C CA . ARG A 1 349 ? 17.858 -4.522 -27.780 1.00 90.25 349 ARG A CA 1
ATOM 2789 C C . ARG A 1 349 ? 17.918 -3.200 -28.546 1.00 90.25 349 ARG A C 1
ATOM 2791 O O . ARG A 1 349 ? 17.476 -3.152 -29.690 1.00 90.25 349 ARG A O 1
ATOM 2798 N N . LYS A 1 350 ? 18.465 -2.133 -27.954 1.00 89.50 350 LYS A N 1
ATOM 2799 C CA . LYS A 1 350 ? 18.513 -0.774 -28.527 1.00 89.50 350 LYS A CA 1
ATOM 2800 C C . LYS A 1 350 ? 17.126 -0.209 -28.878 1.00 89.50 350 LYS A C 1
ATOM 2802 O O . LYS A 1 350 ? 16.991 0.579 -29.815 1.00 89.50 350 LYS A O 1
ATOM 2807 N N . ILE A 1 351 ? 16.102 -0.576 -28.109 1.00 89.38 351 ILE A N 1
ATOM 2808 C CA . ILE A 1 351 ? 14.746 -0.032 -28.224 1.00 89.38 351 ILE A CA 1
ATOM 2809 C C . ILE A 1 351 ? 14.656 1.235 -27.369 1.00 89.38 351 ILE A C 1
ATOM 2811 O O . ILE A 1 351 ? 14.715 1.195 -26.140 1.00 89.38 351 ILE A O 1
ATOM 2815 N N . ASP A 1 352 ? 14.494 2.380 -28.031 1.00 86.75 352 ASP A N 1
ATOM 2816 C CA . ASP A 1 352 ? 14.379 3.678 -27.363 1.00 86.75 352 ASP A CA 1
ATOM 2817 C C . ASP A 1 352 ? 12.970 3.893 -26.787 1.00 86.75 352 ASP A C 1
ATOM 2819 O O . ASP A 1 352 ? 12.056 4.375 -27.466 1.00 86.75 352 ASP A O 1
ATOM 2823 N N . LEU A 1 353 ? 12.808 3.561 -25.503 1.00 88.88 353 LEU A N 1
ATOM 2824 C CA . LEU A 1 353 ? 11.555 3.749 -24.768 1.00 88.88 353 LEU A CA 1
ATOM 2825 C C . LEU A 1 353 ? 11.109 5.220 -24.691 1.00 88.88 353 LEU A C 1
ATOM 2827 O O . LEU A 1 353 ? 9.916 5.468 -24.529 1.00 88.88 353 LEU A O 1
ATOM 2831 N N . ASN A 1 354 ? 12.001 6.208 -24.867 1.00 84.50 354 ASN A N 1
ATOM 2832 C CA . ASN A 1 354 ? 11.613 7.627 -24.831 1.00 84.50 354 ASN A CA 1
ATOM 2833 C C . ASN A 1 354 ? 10.654 8.031 -25.942 1.00 84.50 354 ASN A C 1
ATOM 2835 O O . ASN A 1 354 ? 9.998 9.070 -25.827 1.00 84.50 354 ASN A O 1
ATOM 2839 N N . LYS A 1 355 ? 10.638 7.273 -27.043 1.00 87.31 355 LYS A N 1
ATOM 2840 C CA . LYS A 1 355 ? 9.732 7.536 -28.160 1.00 87.31 355 LYS A CA 1
ATOM 2841 C C . LYS A 1 355 ? 8.278 7.338 -27.743 1.00 87.31 355 LYS A C 1
ATOM 2843 O O . LYS A 1 355 ? 7.386 7.900 -28.372 1.00 87.31 355 LYS A O 1
ATOM 2848 N N . TYR A 1 356 ? 8.031 6.582 -26.679 1.00 90.19 356 TYR A N 1
ATOM 2849 C CA . TYR A 1 356 ? 6.704 6.221 -26.217 1.00 90.19 356 TYR A CA 1
ATOM 2850 C C . T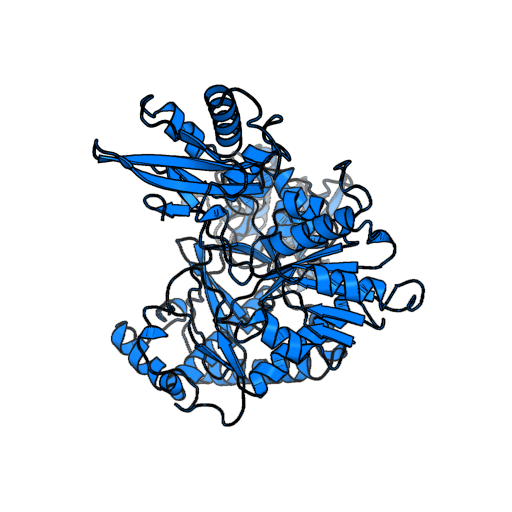YR A 1 356 ? 6.322 7.035 -24.967 1.00 90.19 356 TYR A C 1
ATOM 2852 O O . TYR A 1 356 ? 7.130 7.167 -24.044 1.00 90.19 356 TYR A O 1
ATOM 2860 N N . PRO A 1 357 ? 5.079 7.539 -24.866 1.00 89.38 357 PRO A N 1
ATOM 2861 C CA . PRO A 1 357 ? 4.563 8.167 -23.649 1.00 89.38 357 PRO A CA 1
ATOM 2862 C C . PRO A 1 357 ? 4.165 7.089 -22.625 1.00 89.38 357 PRO A C 1
ATOM 2864 O O . PRO A 1 357 ? 2.977 6.852 -22.375 1.00 89.38 357 PRO A O 1
ATOM 2867 N N . ILE A 1 358 ? 5.158 6.360 -22.099 1.00 93.12 358 ILE A N 1
ATOM 2868 C CA . ILE A 1 358 ? 4.930 5.220 -21.202 1.00 93.12 358 ILE A CA 1
ATOM 2869 C C . ILE A 1 358 ? 4.868 5.684 -19.752 1.00 93.12 358 ILE A C 1
ATOM 2871 O O . ILE A 1 358 ? 5.834 6.229 -19.215 1.00 93.12 358 ILE A O 1
ATOM 2875 N N . LYS A 1 359 ? 3.765 5.353 -19.084 1.00 94.38 359 LYS A N 1
ATOM 2876 C CA . LYS A 1 359 ? 3.626 5.434 -17.627 1.00 94.38 359 LYS A CA 1
ATOM 2877 C C . LYS A 1 359 ? 3.704 4.035 -17.025 1.00 94.38 359 LYS A C 1
ATOM 2879 O O . LYS A 1 359 ? 2.991 3.133 -17.460 1.00 94.38 359 LYS A O 1
ATOM 2884 N N . ALA A 1 360 ? 4.526 3.843 -16.003 1.00 94.50 360 ALA A N 1
ATOM 2885 C CA . ALA A 1 360 ? 4.597 2.580 -15.282 1.00 94.50 360 ALA A CA 1
ATOM 2886 C C . ALA A 1 360 ? 3.712 2.601 -14.030 1.00 94.50 360 ALA A C 1
ATOM 2888 O O . ALA A 1 360 ? 3.739 3.556 -13.249 1.00 94.50 360 ALA A O 1
ATOM 2889 N N . ILE A 1 361 ? 2.960 1.520 -13.810 1.00 94.00 361 ILE A N 1
ATOM 2890 C CA . ILE A 1 361 ? 2.241 1.271 -12.553 1.00 94.00 361 ILE A CA 1
ATOM 2891 C C . ILE A 1 361 ? 2.857 0.047 -11.882 1.00 94.00 361 ILE A C 1
ATOM 2893 O O . ILE A 1 361 ? 2.702 -1.079 -12.350 1.00 94.00 361 ILE A O 1
ATOM 2897 N N . VAL A 1 362 ? 3.549 0.251 -10.768 1.00 89.94 362 VAL A N 1
ATOM 2898 C CA . VAL A 1 362 ? 4.229 -0.827 -10.051 1.00 89.94 362 VAL A CA 1
ATOM 2899 C C . VAL A 1 362 ? 3.457 -1.273 -8.816 1.00 89.94 362 VAL A C 1
ATOM 2901 O O . VAL A 1 362 ? 2.804 -0.477 -8.142 1.00 89.94 362 VAL A O 1
ATOM 2904 N N . GLY A 1 363 ? 3.507 -2.563 -8.503 1.00 85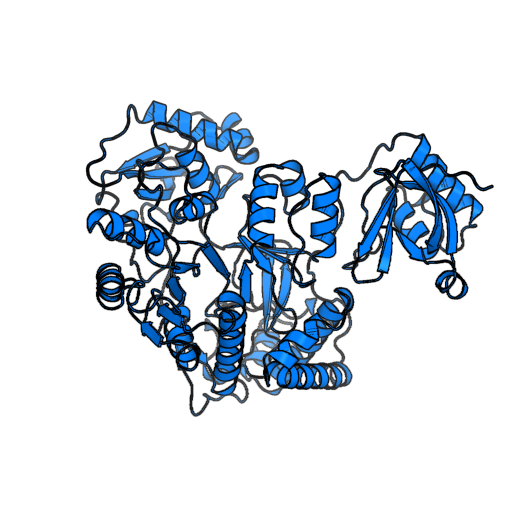.50 363 GLY A N 1
ATOM 2905 C CA . GLY A 1 363 ? 2.810 -3.113 -7.343 1.00 85.50 363 GLY A CA 1
ATOM 2906 C C . GLY A 1 363 ? 3.290 -4.507 -6.970 1.00 85.50 363 GLY A C 1
ATOM 2907 O O . GLY A 1 363 ? 4.200 -5.064 -7.578 1.00 85.50 363 GLY A O 1
ATOM 2908 N N . GLY A 1 364 ? 2.686 -5.083 -5.933 1.00 75.62 364 GLY A N 1
ATOM 2909 C CA . GLY A 1 364 ? 3.071 -6.396 -5.406 1.00 75.62 364 GLY A CA 1
ATOM 2910 C C . GLY A 1 364 ? 4.302 -6.367 -4.493 1.00 75.62 364 GLY A C 1
ATOM 2911 O O . GLY A 1 364 ? 4.321 -7.110 -3.511 1.00 75.62 364 GLY A O 1
ATOM 2912 N N . GLU A 1 365 ? 5.250 -5.466 -4.734 1.00 75.38 365 GLU A N 1
ATOM 2913 C CA . GLU A 1 365 ? 6.426 -5.200 -3.896 1.00 75.38 365 GLU A CA 1
ATOM 2914 C C . GLU A 1 365 ? 6.614 -3.692 -3.684 1.00 75.38 365 GLU A C 1
ATOM 2916 O O . GLU A 1 365 ? 6.034 -2.878 -4.408 1.00 75.38 365 GLU A O 1
ATOM 2921 N N . ALA A 1 366 ? 7.401 -3.316 -2.674 1.00 78.88 366 ALA A N 1
ATOM 2922 C CA . ALA A 1 366 ? 7.747 -1.920 -2.441 1.00 78.88 366 ALA A CA 1
ATOM 2923 C C . ALA A 1 366 ? 8.659 -1.396 -3.564 1.00 78.88 366 ALA A C 1
ATOM 2925 O O . ALA A 1 366 ? 9.560 -2.092 -4.026 1.00 78.88 366 ALA A O 1
ATOM 2926 N N . CYS A 1 367 ? 8.440 -0.150 -3.985 1.00 81.12 367 CYS A N 1
ATOM 2927 C CA . CYS A 1 367 ? 9.317 0.549 -4.918 1.00 81.12 367 CYS A CA 1
ATOM 2928 C C . CYS A 1 367 ? 10.083 1.633 -4.151 1.00 81.12 367 CYS A C 1
ATOM 2930 O O . CYS A 1 367 ? 9.524 2.681 -3.794 1.00 81.12 367 CYS A O 1
ATOM 2932 N N . SER A 1 368 ? 11.356 1.360 -3.850 1.00 79.62 368 SER A N 1
ATOM 2933 C CA . SER A 1 368 ? 12.248 2.356 -3.255 1.00 79.62 368 SER A CA 1
ATOM 2934 C C . SER A 1 368 ? 12.460 3.518 -4.226 1.00 79.62 368 SER A C 1
ATOM 2936 O O . SER A 1 368 ? 12.352 3.352 -5.442 1.00 79.62 368 SER A O 1
ATOM 2938 N N . ASP A 1 369 ? 12.761 4.708 -3.707 1.00 80.06 369 ASP A N 1
ATOM 2939 C CA . ASP A 1 369 ? 12.985 5.871 -4.574 1.00 80.06 369 ASP A CA 1
ATOM 2940 C C . ASP A 1 369 ? 14.242 5.699 -5.435 1.00 80.06 369 ASP A C 1
ATOM 2942 O O . ASP A 1 369 ? 14.279 6.172 -6.565 1.00 80.06 369 ASP A O 1
ATOM 2946 N N . LEU A 1 370 ? 15.227 4.934 -4.954 1.00 74.75 370 LEU A N 1
ATOM 2947 C CA . LEU A 1 370 ? 16.408 4.544 -5.728 1.00 74.75 370 LEU A CA 1
ATOM 2948 C C . LEU A 1 370 ? 16.026 3.694 -6.942 1.00 74.75 370 LEU A C 1
ATOM 2950 O O . LEU A 1 370 ? 16.358 4.051 -8.073 1.00 74.75 370 LEU A O 1
ATOM 2954 N N . LEU A 1 371 ? 15.260 2.618 -6.725 1.00 76.06 371 LEU A N 1
ATOM 2955 C CA . LEU A 1 371 ? 14.771 1.786 -7.821 1.00 76.06 371 LEU A CA 1
ATOM 2956 C C . LEU A 1 371 ? 13.914 2.616 -8.778 1.00 76.06 371 LEU A C 1
ATOM 2958 O O . LEU A 1 371 ? 14.149 2.588 -9.980 1.00 76.06 371 LEU A O 1
ATOM 2962 N N . ARG A 1 372 ? 12.975 3.412 -8.261 1.00 85.50 372 ARG A N 1
ATOM 2963 C CA . ARG A 1 372 ? 12.125 4.274 -9.088 1.00 85.50 372 ARG A CA 1
ATOM 2964 C C . ARG A 1 372 ? 12.935 5.224 -9.962 1.00 85.50 372 ARG A C 1
ATOM 2966 O O . ARG A 1 372 ? 12.638 5.339 -11.147 1.00 85.50 372 ARG A O 1
ATOM 2973 N N . ASN A 1 373 ? 13.953 5.874 -9.402 1.00 83.00 373 ASN A N 1
ATOM 2974 C CA . ASN A 1 373 ? 14.813 6.783 -10.150 1.00 83.00 373 ASN A CA 1
ATOM 2975 C C . ASN A 1 373 ? 15.507 6.058 -11.305 1.00 83.00 373 ASN A C 1
ATOM 2977 O O . ASN A 1 373 ? 15.538 6.610 -12.395 1.00 83.00 373 ASN A O 1
ATOM 2981 N N . SER A 1 374 ? 15.951 4.811 -11.114 1.00 78.69 374 SER A N 1
ATOM 2982 C CA . SER A 1 374 ? 16.540 4.001 -12.196 1.00 78.69 374 SER A CA 1
ATOM 2983 C C . SER A 1 374 ? 15.555 3.613 -13.311 1.00 78.69 374 SER A C 1
ATOM 2985 O O . SER A 1 374 ? 15.979 3.263 -14.404 1.00 78.69 374 SER A O 1
ATOM 2987 N N . LEU A 1 375 ? 14.243 3.671 -13.048 1.00 85.06 375 LEU A N 1
ATOM 2988 C CA . LEU A 1 375 ? 13.189 3.366 -14.023 1.00 85.06 375 LEU A CA 1
ATOM 2989 C C . LEU A 1 375 ? 12.717 4.603 -14.800 1.00 85.06 375 LEU A C 1
ATOM 2991 O O . LEU A 1 375 ? 12.054 4.470 -15.829 1.00 85.06 375 LEU A O 1
ATOM 2995 N N . LEU A 1 376 ? 12.991 5.807 -14.295 1.00 88.75 376 LEU A N 1
ATOM 2996 C CA . LEU A 1 376 ? 12.541 7.060 -14.895 1.00 88.75 376 LEU A CA 1
ATOM 2997 C C . LEU A 1 376 ? 13.509 7.515 -15.987 1.00 88.75 376 LEU A C 1
ATOM 2999 O O . LEU A 1 376 ? 14.713 7.615 -15.765 1.00 88.75 376 LEU A O 1
ATOM 3003 N N . ARG A 1 377 ? 12.978 7.956 -17.134 1.00 82.44 377 ARG A N 1
ATOM 3004 C CA . ARG A 1 377 ? 13.802 8.473 -18.245 1.00 82.44 377 ARG A CA 1
ATOM 3005 C C . ARG A 1 377 ? 14.704 9.653 -17.862 1.00 82.44 377 ARG A C 1
ATOM 3007 O O . ARG A 1 377 ? 15.735 9.881 -18.487 1.00 82.44 377 ARG A O 1
ATOM 3014 N N . LYS A 1 378 ? 14.294 10.434 -16.853 1.00 70.12 378 LYS A N 1
ATOM 3015 C CA . LYS A 1 378 ? 15.008 11.619 -16.338 1.00 70.12 378 LYS A CA 1
ATOM 3016 C C . LYS A 1 378 ? 16.047 11.277 -15.260 1.00 70.12 378 LYS A C 1
ATOM 3018 O O . LYS A 1 378 ? 16.473 12.168 -14.528 1.00 70.12 378 LYS A O 1
ATOM 3023 N N . THR A 1 379 ? 16.430 10.010 -15.143 1.00 64.94 379 THR A N 1
ATOM 3024 C CA . THR A 1 379 ? 17.458 9.544 -14.211 1.00 64.94 379 THR A CA 1
ATOM 3025 C C . THR A 1 379 ? 18.788 10.295 -14.361 1.00 64.94 379 THR A C 1
ATOM 3027 O O . THR A 1 379 ? 19.165 10.754 -15.444 1.00 64.94 379 THR A O 1
ATOM 3030 N N . SER A 1 380 ? 19.496 10.447 -13.238 1.00 56.62 380 SER A N 1
ATOM 3031 C CA . SER A 1 380 ? 20.856 10.993 -13.179 1.00 56.62 380 SER A CA 1
ATOM 3032 C C . SER A 1 380 ? 21.931 9.956 -13.518 1.00 56.62 380 SER A C 1
ATOM 3034 O O . SER A 1 380 ? 23.087 10.327 -13.733 1.00 56.62 380 SER A O 1
ATOM 3036 N N . ASP A 1 381 ? 21.561 8.678 -13.575 1.00 61.00 381 ASP A N 1
ATOM 3037 C CA . ASP A 1 381 ? 22.439 7.583 -13.966 1.00 61.00 381 ASP A CA 1
ATOM 3038 C C . ASP A 1 381 ? 22.754 7.659 -15.466 1.00 61.00 381 ASP A C 1
ATOM 3040 O O . ASP A 1 381 ? 21.854 7.689 -16.299 1.00 61.00 381 ASP A O 1
ATOM 3044 N N . LYS A 1 382 ? 24.045 7.722 -15.811 1.00 61.41 382 LYS A N 1
ATOM 3045 C CA . LYS A 1 382 ? 24.515 7.937 -17.186 1.00 61.41 382 LYS A CA 1
ATOM 3046 C C . LYS A 1 382 ? 24.160 6.784 -18.125 1.00 61.41 382 LYS A C 1
ATOM 3048 O O . LYS A 1 382 ? 23.977 7.055 -19.307 1.00 61.41 382 LYS A O 1
ATOM 3053 N N . GLU A 1 383 ? 24.065 5.552 -17.625 1.00 57.50 383 GLU A N 1
ATOM 3054 C CA . GLU A 1 383 ? 23.757 4.374 -18.451 1.00 57.50 383 GLU A CA 1
ATOM 3055 C C . GLU A 1 383 ? 22.273 4.307 -18.826 1.00 57.50 383 GLU A C 1
ATOM 3057 O O . GLU A 1 383 ? 21.925 3.902 -19.931 1.00 57.50 383 GLU A O 1
ATOM 3062 N N . THR A 1 384 ? 21.399 4.759 -17.925 1.00 56.75 384 THR A N 1
ATOM 3063 C CA . THR A 1 384 ? 19.937 4.736 -18.096 1.00 56.75 384 THR A CA 1
ATOM 3064 C C . THR A 1 384 ? 19.358 6.109 -18.457 1.00 56.75 384 THR A C 1
ATOM 3066 O O . THR A 1 384 ? 18.154 6.252 -18.671 1.00 56.75 384 THR A O 1
ATOM 3069 N N . LYS A 1 385 ? 20.195 7.153 -18.561 1.00 64.69 385 LYS A N 1
ATOM 3070 C CA . LYS A 1 385 ? 19.766 8.515 -18.903 1.00 64.69 385 LYS A CA 1
ATOM 3071 C C . LYS A 1 385 ? 19.119 8.529 -20.283 1.00 64.69 385 LYS A C 1
ATOM 3073 O O . LYS A 1 385 ? 19.778 8.314 -21.295 1.00 64.69 385 LYS A O 1
ATOM 3078 N N . GLY A 1 386 ? 17.829 8.851 -20.325 1.00 62.12 386 GLY A N 1
ATOM 3079 C CA . GLY A 1 386 ? 17.053 8.774 -21.556 1.00 62.12 386 GLY A CA 1
ATOM 3080 C C . GLY A 1 386 ? 16.627 7.351 -21.932 1.00 62.12 386 GLY A C 1
ATOM 3081 O O . GLY A 1 386 ? 16.277 7.131 -23.076 1.00 62.12 386 GLY A O 1
ATOM 3082 N N . PHE A 1 387 ? 16.610 6.387 -21.019 1.00 71.56 387 PHE A N 1
ATOM 3083 C CA . PHE A 1 387 ? 16.007 5.074 -21.245 1.00 71.56 387 PHE A CA 1
ATOM 3084 C C . PHE A 1 387 ? 15.131 4.744 -20.035 1.00 71.56 387 PHE A C 1
ATOM 3086 O O . PHE A 1 387 ? 15.631 4.463 -18.952 1.00 71.56 387 PHE A O 1
ATOM 3093 N N . GLY A 1 388 ? 13.807 4.856 -20.182 1.00 84.31 388 GLY A N 1
ATOM 3094 C CA . GLY A 1 388 ? 12.878 4.590 -19.083 1.00 84.31 388 GLY A CA 1
ATOM 3095 C C . GLY A 1 388 ? 11.482 5.170 -19.291 1.00 84.31 388 GLY A C 1
ATOM 3096 O O . GLY A 1 388 ? 11.131 5.636 -20.374 1.00 84.31 388 GLY A O 1
ATOM 3097 N N . PHE A 1 389 ? 10.687 5.154 -18.225 1.00 91.62 389 PHE A N 1
ATOM 3098 C CA . PHE A 1 389 ? 9.300 5.615 -18.217 1.00 91.62 389 PHE A CA 1
ATOM 3099 C C . PHE A 1 389 ? 9.196 7.126 -17.968 1.00 91.62 389 PHE A C 1
ATOM 3101 O O . PHE A 1 389 ? 10.078 7.740 -17.358 1.00 91.62 389 PHE A O 1
ATOM 3108 N N . GLU A 1 390 ? 8.102 7.738 -18.424 1.00 91.00 390 GLU A N 1
ATOM 3109 C CA . GLU A 1 390 ? 7.781 9.146 -18.163 1.00 91.00 390 GLU A CA 1
ATOM 3110 C C . GLU A 1 390 ? 7.415 9.364 -16.692 1.00 91.00 390 GLU A C 1
ATOM 3112 O O . GLU A 1 390 ? 7.901 10.296 -16.051 1.00 91.00 390 GLU A O 1
ATOM 3117 N N . GLU A 1 391 ? 6.592 8.462 -16.160 1.00 91.94 391 GLU A N 1
ATOM 3118 C CA . GLU A 1 391 ? 6.133 8.458 -14.777 1.00 91.94 391 GLU A CA 1
ATOM 3119 C C . GLU A 1 391 ? 6.134 7.022 -14.248 1.00 91.94 391 GLU A C 1
ATOM 3121 O O . GLU A 1 391 ? 5.872 6.076 -14.991 1.00 91.94 391 GLU A O 1
ATOM 3126 N N . VAL A 1 392 ? 6.396 6.856 -12.952 1.00 92.12 392 VAL A N 1
ATOM 3127 C CA . VAL A 1 392 ? 6.321 5.566 -12.259 1.00 92.12 392 VAL A CA 1
ATOM 3128 C C . VAL A 1 392 ? 5.506 5.786 -10.994 1.00 92.12 392 VAL A C 1
ATOM 3130 O O . VAL A 1 392 ? 5.943 6.534 -10.118 1.00 92.12 392 VAL A O 1
ATOM 3133 N N . PHE A 1 393 ? 4.352 5.132 -10.880 1.00 93.25 393 PHE A N 1
ATOM 3134 C CA . PHE A 1 393 ? 3.471 5.206 -9.712 1.00 93.25 393 PHE A CA 1
ATOM 3135 C C . PHE A 1 393 ? 3.311 3.839 -9.066 1.00 93.25 393 PHE A C 1
ATOM 3137 O O . PHE A 1 393 ? 3.197 2.829 -9.753 1.00 93.25 393 PHE A O 1
ATOM 3144 N N . SER A 1 394 ? 3.263 3.800 -7.740 1.00 92.62 394 SER A N 1
ATOM 3145 C CA . SER A 1 394 ? 3.009 2.579 -6.985 1.00 92.62 394 SER A CA 1
ATOM 3146 C C . SER A 1 394 ? 1.525 2.403 -6.658 1.00 92.62 394 SER A C 1
ATOM 3148 O O . SER A 1 394 ? 0.803 3.364 -6.387 1.00 92.62 394 SER A O 1
ATOM 3150 N N . SER A 1 395 ? 1.077 1.152 -6.594 1.00 92.69 395 SER A N 1
ATOM 3151 C CA . SER A 1 395 ? -0.215 0.773 -6.023 1.00 92.69 395 SER A CA 1
ATOM 3152 C C . SER A 1 395 ? -0.043 -0.328 -4.980 1.00 92.69 395 SER A C 1
ATOM 3154 O O . SER A 1 395 ? 0.696 -1.296 -5.176 1.00 92.69 395 SER A O 1
ATOM 3156 N N . TYR A 1 396 ? -0.739 -0.173 -3.855 1.00 92.94 396 TYR A N 1
ATOM 3157 C CA . TYR A 1 396 ? -0.770 -1.152 -2.779 1.00 92.94 396 TYR A CA 1
ATOM 3158 C C . TYR A 1 396 ? -2.047 -1.981 -2.833 1.00 92.94 396 TYR A C 1
ATOM 3160 O O . TYR A 1 396 ? -3.152 -1.447 -2.923 1.00 92.94 396 TYR A O 1
ATOM 3168 N N . GLY A 1 397 ? -1.893 -3.293 -2.693 1.00 90.56 397 GLY A N 1
ATOM 3169 C CA . GLY A 1 397 ? -2.990 -4.244 -2.672 1.00 90.56 397 GLY A CA 1
ATOM 3170 C C . GLY A 1 397 ? -2.571 -5.577 -2.072 1.00 90.56 397 GLY A C 1
ATOM 3171 O O . GLY A 1 397 ? -1.383 -5.888 -1.947 1.00 90.56 397 GLY A O 1
ATOM 3172 N N . ALA A 1 398 ? -3.563 -6.387 -1.720 1.00 87.50 398 ALA A N 1
ATOM 3173 C CA . ALA A 1 398 ? -3.359 -7.736 -1.221 1.00 87.50 398 ALA A CA 1
ATOM 3174 C C . ALA A 1 398 ? -4.470 -8.659 -1.719 1.00 87.50 398 ALA A C 1
ATOM 3176 O O . ALA A 1 398 ? -5.648 -8.326 -1.626 1.00 87.50 398 ALA A O 1
ATOM 3177 N N . SER A 1 399 ? -4.103 -9.861 -2.167 1.00 84.50 399 SER A N 1
ATOM 3178 C CA . SER A 1 399 ? -5.059 -10.885 -2.615 1.00 84.50 399 SER A CA 1
ATOM 3179 C C . SER A 1 399 ? -6.100 -11.241 -1.554 1.00 84.50 399 SER A C 1
ATOM 3181 O O . SER A 1 399 ? -7.215 -11.612 -1.867 1.00 84.50 399 SER A O 1
ATOM 3183 N N . ASP A 1 400 ? -5.776 -11.124 -0.275 1.00 89.00 400 ASP A N 1
ATOM 3184 C CA . ASP A 1 400 ? -6.718 -11.436 0.799 1.00 89.00 400 ASP A CA 1
ATOM 3185 C C . ASP A 1 400 ? -7.873 -10.405 0.855 1.00 89.00 400 ASP A C 1
ATOM 3187 O O . ASP A 1 400 ? -8.983 -10.720 1.304 1.00 89.00 400 ASP A O 1
ATOM 3191 N N . LEU A 1 401 ? -7.590 -9.181 0.383 1.00 91.94 401 LEU A N 1
ATOM 3192 C CA . LEU A 1 401 ? -8.477 -8.024 0.271 1.00 91.94 401 LEU A CA 1
ATOM 3193 C C . LEU A 1 401 ? -8.640 -7.700 -1.229 1.00 91.94 401 LEU A C 1
ATOM 3195 O O . LEU A 1 401 ? -9.019 -8.609 -1.969 1.00 91.94 401 LEU A O 1
ATOM 3199 N N . ASP A 1 402 ? -8.402 -6.470 -1.694 1.00 90.25 402 ASP A N 1
ATOM 3200 C CA . ASP A 1 402 ? -8.369 -6.142 -3.127 1.00 90.25 402 ASP A CA 1
ATOM 3201 C C . ASP A 1 402 ? -6.967 -5.712 -3.585 1.00 90.25 402 ASP A C 1
ATOM 3203 O O . ASP A 1 402 ? -6.076 -5.420 -2.783 1.00 90.25 402 ASP A O 1
ATOM 3207 N N . ILE A 1 403 ? -6.771 -5.667 -4.904 1.00 87.00 403 ILE A N 1
ATOM 3208 C CA . ILE A 1 403 ? -5.475 -5.361 -5.530 1.00 87.00 403 ILE A CA 1
ATOM 3209 C C . ILE A 1 403 ? -5.157 -3.856 -5.583 1.00 87.00 403 ILE A C 1
ATOM 3211 O O . ILE A 1 403 ? -4.038 -3.490 -5.918 1.00 87.00 403 ILE A O 1
ATOM 3215 N N . ASN A 1 404 ? -6.116 -2.997 -5.225 1.00 88.75 404 ASN A N 1
ATOM 3216 C CA . ASN A 1 404 ? -6.034 -1.535 -5.284 1.00 88.75 404 ASN A CA 1
ATOM 3217 C C . ASN A 1 404 ? -6.542 -0.885 -3.978 1.00 88.75 404 ASN A C 1
ATOM 3219 O O . ASN A 1 404 ? -7.530 -0.149 -3.960 1.00 88.75 404 ASN A O 1
ATOM 3223 N N . ILE A 1 405 ? -5.891 -1.194 -2.856 1.00 94.06 405 ILE A N 1
ATOM 3224 C CA . ILE A 1 405 ? -6.192 -0.617 -1.535 1.00 94.06 405 ILE A CA 1
ATOM 3225 C C . ILE A 1 405 ? -5.707 0.833 -1.451 1.00 94.06 405 ILE A C 1
ATOM 3227 O O . ILE A 1 405 ? -6.452 1.707 -1.006 1.00 94.06 405 ILE A O 1
ATOM 3231 N N . GLY A 1 406 ? -4.456 1.064 -1.854 1.00 93.12 406 GLY A N 1
ATOM 3232 C CA . GLY A 1 406 ? -3.799 2.365 -1.811 1.00 93.12 406 GLY A CA 1
ATOM 3233 C C . GLY A 1 406 ? -3.208 2.738 -3.165 1.00 93.12 406 GLY A C 1
ATOM 3234 O O . GLY A 1 406 ? -2.786 1.867 -3.933 1.00 93.12 406 GLY A O 1
ATOM 3235 N N . TYR A 1 407 ? -3.187 4.033 -3.460 1.00 89.62 407 TYR A N 1
ATOM 3236 C CA . TYR A 1 407 ? -2.600 4.572 -4.683 1.00 89.62 407 TYR A CA 1
ATOM 3237 C C . TYR A 1 407 ? -1.627 5.698 -4.351 1.00 89.62 407 TYR A C 1
ATOM 3239 O O . TYR A 1 407 ? -1.842 6.456 -3.407 1.00 89.62 407 TYR A O 1
ATOM 3247 N N . GLU A 1 408 ? -0.534 5.751 -5.104 1.00 92.31 408 GLU A N 1
ATOM 3248 C CA . GLU A 1 408 ? 0.466 6.809 -5.035 1.00 92.31 408 GLU A CA 1
ATOM 3249 C C . GLU A 1 408 ? 0.107 7.880 -6.070 1.00 92.31 408 GLU A C 1
ATOM 3251 O O . GLU A 1 408 ? -0.367 7.572 -7.167 1.00 92.31 408 GLU A O 1
ATOM 3256 N N . SER A 1 409 ? 0.321 9.145 -5.731 1.00 91.50 409 SER A N 1
ATOM 3257 C CA . SER A 1 409 ? 0.220 10.268 -6.658 1.00 91.50 409 SER A CA 1
ATOM 3258 C C . SER A 1 409 ? 1.494 11.117 -6.576 1.00 91.50 409 SER A C 1
ATOM 3260 O O . SER A 1 409 ? 2.341 10.861 -5.714 1.00 91.50 409 SER A O 1
ATOM 3262 N N . PRO A 1 410 ? 1.653 12.141 -7.433 1.00 92.12 410 PRO A N 1
ATOM 3263 C CA . PRO A 1 410 ? 2.784 13.062 -7.335 1.00 92.12 410 PRO A CA 1
ATOM 3264 C C . PRO A 1 410 ? 2.983 13.651 -5.924 1.00 92.12 410 PRO A C 1
ATOM 3266 O O . PRO A 1 410 ? 4.118 13.814 -5.487 1.00 92.12 410 PRO A O 1
ATOM 3269 N N . PHE A 1 411 ? 1.899 13.857 -5.164 1.00 94.56 411 PHE A N 1
ATOM 3270 C CA . PHE A 1 411 ? 1.974 14.326 -3.779 1.00 94.56 411 PHE A CA 1
ATOM 3271 C C . PHE A 1 411 ? 2.750 13.368 -2.860 1.00 94.56 411 PHE A C 1
ATOM 3273 O O . PHE A 1 411 ? 3.626 13.797 -2.114 1.00 94.56 411 PHE A O 1
ATOM 3280 N N . GLU A 1 412 ? 2.443 12.068 -2.890 1.00 94.81 412 GLU A N 1
ATOM 3281 C CA . GLU A 1 412 ? 3.118 11.072 -2.055 1.00 94.81 412 GLU A CA 1
ATOM 3282 C C . GLU A 1 412 ? 4.577 10.883 -2.455 1.00 94.81 412 GLU A C 1
ATOM 3284 O O . GLU A 1 412 ? 5.409 10.650 -1.581 1.00 94.81 412 GLU A O 1
ATOM 3289 N N . LEU A 1 413 ? 4.895 11.032 -3.745 1.00 92.75 413 LEU A N 1
ATOM 3290 C CA . LEU A 1 413 ? 6.275 11.022 -4.227 1.00 92.75 413 LEU A CA 1
ATOM 3291 C C . LEU A 1 413 ? 7.074 12.187 -3.635 1.00 92.75 413 LEU A C 1
ATOM 3293 O O . LEU A 1 413 ? 8.120 11.959 -3.025 1.00 92.75 413 LEU A O 1
ATOM 3297 N N . GLU A 1 414 ? 6.563 13.418 -3.742 1.00 94.94 414 GLU A N 1
ATOM 3298 C CA . GLU A 1 414 ? 7.216 14.591 -3.148 1.00 94.94 414 GLU A CA 1
ATOM 3299 C C . GLU A 1 414 ? 7.303 14.475 -1.619 1.00 94.94 414 GLU A C 1
ATOM 3301 O O . GLU A 1 414 ? 8.320 14.832 -1.024 1.00 94.94 414 GLU A O 1
ATOM 3306 N N . LEU A 1 415 ? 6.282 13.909 -0.964 1.00 95.50 415 LEU A N 1
ATOM 3307 C CA . LEU A 1 415 ? 6.303 13.687 0.482 1.00 95.50 415 LEU A CA 1
ATOM 3308 C C . LEU A 1 415 ? 7.379 12.676 0.899 1.00 95.50 415 LEU A C 1
ATOM 3310 O O . LEU A 1 415 ? 8.068 12.900 1.896 1.00 95.50 415 LEU A O 1
ATOM 3314 N N . ARG A 1 416 ? 7.541 11.572 0.161 1.00 93.88 416 ARG A N 1
ATOM 3315 C CA . ARG A 1 416 ? 8.598 10.582 0.426 1.00 93.88 416 ARG A CA 1
ATOM 3316 C C . ARG A 1 416 ? 9.987 11.195 0.264 1.00 93.88 416 ARG A C 1
ATOM 3318 O O . ARG A 1 416 ? 10.811 11.050 1.167 1.00 93.88 416 ARG A O 1
ATOM 3325 N N . GLN A 1 417 ? 10.209 11.951 -0.812 1.00 91.06 417 GLN A N 1
ATOM 3326 C CA . GLN A 1 417 ? 11.460 12.685 -1.039 1.00 91.06 417 GLN A CA 1
ATOM 3327 C C . GLN A 1 417 ? 11.731 13.696 0.082 1.00 91.06 417 GLN A C 1
ATOM 3329 O O . GLN A 1 417 ? 12.839 13.758 0.618 1.00 91.06 417 GLN A O 1
ATOM 3334 N N . ALA A 1 418 ? 10.709 14.440 0.508 1.00 93.81 418 ALA A N 1
ATOM 3335 C CA . ALA A 1 418 ? 10.839 15.370 1.620 1.00 93.81 418 ALA A CA 1
ATOM 3336 C C . ALA A 1 418 ? 11.189 14.656 2.933 1.00 93.81 418 ALA A C 1
ATOM 3338 O O . ALA A 1 418 ? 11.977 15.185 3.715 1.00 93.81 418 ALA A O 1
ATOM 3339 N N . CYS A 1 419 ? 10.652 13.457 3.181 1.00 91.19 419 CYS A N 1
ATOM 3340 C CA . CYS A 1 419 ? 11.012 12.663 4.357 1.00 91.19 419 CYS A CA 1
ATOM 3341 C C . CYS A 1 419 ? 12.486 12.236 4.342 1.00 91.19 419 CYS A C 1
ATOM 3343 O O . CYS A 1 419 ? 13.131 12.300 5.384 1.00 91.19 419 CYS A O 1
ATOM 3345 N N . GLN A 1 420 ? 13.035 11.864 3.180 1.00 85.00 420 GLN A N 1
ATOM 3346 C CA . GLN A 1 420 ? 14.464 11.535 3.042 1.00 85.00 420 GLN A CA 1
ATOM 3347 C C . GLN A 1 420 ? 15.363 12.734 3.357 1.00 85.00 420 GLN A C 1
ATOM 3349 O O . GLN A 1 420 ? 16.402 12.587 3.993 1.00 85.00 420 GLN A O 1
ATOM 3354 N N . GLN A 1 421 ? 14.950 13.928 2.932 1.00 88.56 421 GLN A N 1
ATOM 3355 C CA . GLN A 1 421 ? 15.708 15.165 3.136 1.00 88.56 421 GLN A CA 1
ATOM 3356 C C . GLN A 1 421 ? 15.543 15.749 4.547 1.00 88.56 421 GLN A C 1
ATOM 3358 O O . GLN A 1 421 ? 16.339 16.591 4.957 1.00 88.56 421 GLN A O 1
ATOM 3363 N N . ASN A 1 422 ? 14.528 15.313 5.302 1.00 86.44 422 ASN A N 1
ATOM 3364 C CA . ASN A 1 422 ? 14.191 15.858 6.617 1.00 86.44 422 ASN A CA 1
ATOM 3365 C C . ASN A 1 422 ? 14.022 14.736 7.664 1.00 86.44 422 ASN A C 1
ATOM 3367 O O . ASN A 1 422 ? 12.889 14.430 8.050 1.00 86.44 422 ASN A O 1
ATOM 3371 N N . PRO A 1 423 ? 15.119 14.158 8.199 1.00 83.00 423 PRO A N 1
ATOM 3372 C CA . PRO A 1 423 ? 15.061 13.044 9.154 1.00 83.00 423 PRO A CA 1
ATOM 3373 C C . PRO A 1 423 ? 14.243 13.335 10.420 1.00 83.00 423 PRO A C 1
ATOM 3375 O O . PRO A 1 423 ? 13.541 12.464 10.924 1.00 83.00 423 PRO A O 1
ATOM 3378 N N . ASN A 1 424 ? 14.261 14.579 10.910 1.00 80.38 424 ASN A N 1
ATOM 3379 C CA . ASN A 1 424 ? 13.449 14.977 12.064 1.00 80.38 424 ASN A CA 1
ATOM 3380 C C . ASN A 1 424 ? 11.945 14.971 11.739 1.00 80.38 424 ASN A C 1
ATOM 3382 O O . ASN A 1 424 ? 11.135 14.549 12.563 1.00 80.38 424 ASN A O 1
ATOM 3386 N N . MET A 1 425 ? 11.572 15.394 10.525 1.00 86.56 425 MET A N 1
ATOM 3387 C CA . MET A 1 425 ? 10.189 15.331 10.044 1.00 86.56 425 MET A CA 1
ATOM 3388 C C . MET A 1 425 ? 9.732 13.883 9.882 1.00 86.56 425 MET A C 1
ATOM 3390 O O . MET A 1 425 ? 8.640 13.533 10.325 1.00 86.56 425 MET A O 1
ATOM 3394 N N . ALA A 1 426 ? 10.575 13.046 9.278 1.00 86.62 426 ALA A N 1
ATOM 3395 C CA . ALA A 1 426 ? 10.366 11.609 9.146 1.00 86.62 426 ALA A CA 1
ATOM 3396 C C . ALA A 1 426 ? 10.140 10.939 10.512 1.00 86.62 426 ALA A C 1
ATOM 3398 O O . ALA A 1 426 ? 9.135 10.252 10.713 1.00 86.62 426 ALA A O 1
ATOM 3399 N N . ALA A 1 427 ? 11.013 11.223 11.482 1.00 80.38 427 ALA A N 1
ATOM 3400 C CA . ALA A 1 427 ? 10.919 10.686 12.833 1.00 80.38 427 ALA A CA 1
ATOM 3401 C C . ALA A 1 427 ? 9.593 11.043 13.521 1.00 80.38 427 ALA A C 1
ATOM 3403 O O . ALA A 1 427 ? 8.997 10.201 14.191 1.00 80.38 427 ALA A O 1
ATOM 3404 N N . GLU A 1 428 ? 9.081 12.260 13.323 1.00 79.50 428 GLU A N 1
ATOM 3405 C CA . GLU A 1 428 ? 7.774 12.648 13.860 1.00 79.50 428 GLU A CA 1
ATOM 3406 C C . GLU A 1 428 ? 6.602 12.056 13.064 1.00 79.50 428 GLU A C 1
ATOM 3408 O O . GLU A 1 428 ? 5.588 11.652 13.644 1.00 79.50 428 GLU A O 1
ATOM 3413 N N . LEU A 1 429 ? 6.741 11.955 11.739 1.00 84.88 429 LEU A N 1
ATOM 3414 C CA . LEU A 1 429 ? 5.737 11.345 10.875 1.00 84.88 429 LEU A CA 1
ATOM 3415 C C . LEU A 1 429 ? 5.550 9.874 11.181 1.00 84.88 429 LEU A C 1
ATOM 3417 O O . LEU A 1 429 ? 4.413 9.414 11.133 1.00 84.88 429 LEU A O 1
ATOM 3421 N N . TYR A 1 430 ? 6.600 9.114 11.475 1.00 85.56 430 TYR A N 1
ATOM 3422 C CA . TYR A 1 430 ? 6.468 7.661 11.546 1.00 85.56 430 TYR A CA 1
ATOM 3423 C C . TYR A 1 430 ? 7.376 6.922 12.529 1.00 85.56 430 TYR A C 1
ATOM 3425 O O . TYR A 1 430 ? 7.103 5.751 12.778 1.00 85.56 430 TYR A O 1
ATOM 3433 N N . GLY A 1 431 ? 8.304 7.602 13.196 1.00 78.62 431 GLY A N 1
ATOM 3434 C CA . GLY A 1 431 ? 9.154 7.031 14.242 1.00 78.62 431 GLY A CA 1
ATOM 3435 C C . GLY A 1 431 ? 10.639 7.156 13.917 1.00 78.62 431 GLY A C 1
ATOM 3436 O O . GLY A 1 431 ? 11.032 7.222 12.755 1.00 78.62 431 GLY A O 1
ATOM 3437 N N . VAL A 1 432 ? 11.467 7.206 14.959 1.00 72.56 432 VAL A N 1
ATOM 3438 C CA . VAL A 1 432 ? 12.934 7.225 14.837 1.00 72.56 432 VAL A CA 1
ATOM 3439 C C . VAL A 1 432 ? 13.418 5.886 14.265 1.00 72.56 432 VAL A C 1
ATOM 3441 O O . VAL A 1 432 ? 12.849 4.849 14.595 1.00 72.56 432 VAL A O 1
ATOM 3444 N N . ASN A 1 433 ? 14.465 5.909 13.432 1.00 70.06 433 ASN A N 1
ATOM 3445 C CA . ASN A 1 433 ? 15.083 4.738 12.779 1.00 70.06 433 ASN A CA 1
ATOM 3446 C C . ASN A 1 433 ? 14.172 3.940 11.831 1.00 70.06 433 ASN A C 1
ATOM 3448 O O . ASN A 1 433 ? 14.563 2.876 11.353 1.00 70.06 433 ASN A O 1
ATOM 3452 N N . GLU A 1 434 ? 12.970 4.433 11.550 1.00 79.88 434 GLU A N 1
ATOM 3453 C CA . GLU A 1 434 ? 12.091 3.817 10.569 1.00 79.88 434 GLU A CA 1
ATOM 3454 C C . GLU A 1 434 ? 12.528 4.214 9.155 1.00 79.88 434 GLU A C 1
ATOM 3456 O O . GLU A 1 434 ? 12.680 5.412 8.891 1.00 79.88 434 GLU A O 1
ATOM 3461 N N . PRO A 1 435 ? 12.697 3.256 8.221 1.00 78.69 435 PRO A N 1
ATOM 3462 C CA . PRO A 1 435 ? 12.980 3.601 6.837 1.00 78.69 435 PRO A CA 1
ATOM 3463 C C . PRO A 1 435 ? 11.805 4.363 6.241 1.00 78.69 435 PRO A C 1
ATOM 3465 O O . PRO A 1 435 ? 10.664 4.221 6.692 1.00 78.69 435 PRO A O 1
ATOM 3468 N N . VAL A 1 436 ? 12.067 5.125 5.179 1.00 86.12 436 VAL A N 1
ATOM 3469 C CA . VAL A 1 436 ? 11.006 5.826 4.452 1.00 86.12 436 VAL A CA 1
ATOM 3470 C C . VAL A 1 436 ? 10.006 4.797 3.913 1.00 86.12 436 VAL A C 1
ATOM 3472 O O . VAL A 1 436 ? 10.365 4.003 3.041 1.00 86.12 436 VAL A O 1
ATOM 3475 N N . PRO A 1 437 ? 8.759 4.777 4.416 1.00 91.31 437 PRO A N 1
ATOM 3476 C CA . PRO A 1 437 ? 7.783 3.786 3.997 1.00 91.31 437 PRO A CA 1
ATOM 3477 C C . PRO A 1 437 ? 7.267 4.092 2.592 1.00 91.31 437 PRO A C 1
ATOM 3479 O O . PRO A 1 437 ? 7.382 5.211 2.084 1.00 91.31 437 PRO A O 1
ATOM 3482 N N . MET A 1 438 ? 6.583 3.117 2.000 1.00 91.31 438 MET A N 1
ATOM 3483 C CA . MET A 1 438 ? 5.642 3.428 0.932 1.00 91.31 438 MET A CA 1
ATOM 3484 C C . MET A 1 438 ? 4.495 4.262 1.512 1.00 91.31 438 MET A C 1
ATOM 3486 O O . MET A 1 438 ? 3.988 3.956 2.594 1.00 91.31 438 MET A O 1
ATOM 3490 N N . ILE A 1 439 ? 4.079 5.304 0.797 1.00 95.81 439 ILE A N 1
ATOM 3491 C CA . ILE A 1 439 ? 3.036 6.227 1.243 1.00 95.81 439 ILE A CA 1
ATOM 3492 C C . ILE A 1 439 ? 1.920 6.251 0.201 1.00 95.81 439 ILE A C 1
ATOM 3494 O O . ILE A 1 439 ? 2.185 6.403 -0.988 1.00 95.81 439 ILE A O 1
ATOM 3498 N N . PHE A 1 440 ? 0.675 6.113 0.656 1.00 96.12 440 PHE A N 1
ATOM 3499 C CA . PHE A 1 440 ? -0.502 6.074 -0.207 1.00 96.12 440 PHE A CA 1
ATOM 3500 C C . PHE A 1 440 ? -1.667 6.849 0.397 1.00 96.12 440 PHE A C 1
ATOM 3502 O O . PHE A 1 440 ? -1.872 6.820 1.612 1.00 96.12 440 PHE A O 1
ATOM 3509 N N . HIS A 1 441 ? -2.522 7.425 -0.439 1.00 93.81 441 HIS A N 1
ATOM 3510 C CA . HIS A 1 441 ? -3.915 7.625 -0.052 1.00 93.81 441 HIS A CA 1
ATOM 3511 C C . HIS A 1 441 ? -4.672 6.291 -0.079 1.00 93.81 441 HIS A C 1
ATOM 3513 O O . HIS A 1 441 ? -4.445 5.447 -0.948 1.00 93.81 441 HIS A O 1
ATOM 3519 N N . TYR A 1 442 ? -5.637 6.130 0.828 1.00 94.31 442 TYR A N 1
ATOM 3520 C CA . TYR A 1 442 ? -6.655 5.080 0.729 1.00 94.31 442 TYR A CA 1
ATOM 3521 C C . TYR A 1 442 ? -8.053 5.654 0.947 1.00 94.31 442 TYR A C 1
ATOM 3523 O O . TYR A 1 442 ? -8.227 6.704 1.565 1.00 94.31 442 TYR A O 1
ATOM 3531 N N . ASP A 1 443 ? -9.073 4.952 0.456 1.00 93.12 443 ASP A N 1
ATOM 3532 C CA . ASP A 1 443 ? -10.461 5.386 0.587 1.00 93.12 443 ASP A CA 1
ATOM 3533 C C . ASP A 1 443 ? -11.180 4.690 1.760 1.00 93.12 443 ASP A C 1
ATOM 3535 O O . ASP A 1 443 ? -11.450 3.484 1.682 1.00 93.12 443 ASP A O 1
ATOM 3539 N N . PRO A 1 444 ? -11.586 5.429 2.814 1.00 91.69 444 PRO A N 1
ATOM 3540 C CA . PRO A 1 444 ? -12.321 4.875 3.949 1.00 91.69 444 PRO A CA 1
ATOM 3541 C C . PRO A 1 444 ? -13.706 4.314 3.595 1.00 91.69 444 PRO A C 1
ATOM 3543 O O . PRO A 1 444 ? -14.333 3.638 4.409 1.00 91.69 444 PRO A O 1
ATOM 3546 N N . MET A 1 445 ? -14.217 4.597 2.390 1.00 89.69 445 MET A N 1
ATOM 3547 C CA . MET A 1 445 ? -15.441 3.974 1.869 1.00 89.69 445 MET A CA 1
ATOM 3548 C C . MET A 1 445 ? -15.224 2.558 1.326 1.00 89.69 445 MET A C 1
ATOM 3550 O O . MET A 1 445 ? -16.203 1.841 1.128 1.00 89.69 445 MET A O 1
ATOM 3554 N N . ASN A 1 446 ? -13.973 2.133 1.136 1.00 92.75 446 ASN A N 1
ATOM 3555 C CA . ASN A 1 446 ? -13.623 0.759 0.772 1.00 92.75 446 ASN A CA 1
ATOM 3556 C C . ASN A 1 446 ? -13.105 -0.039 1.973 1.00 92.75 446 ASN A C 1
ATOM 3558 O O . ASN A 1 446 ? -13.471 -1.207 2.138 1.00 92.75 446 ASN A O 1
ATOM 3562 N N . TYR A 1 447 ? -12.329 0.608 2.852 1.00 94.44 447 TYR A N 1
ATOM 3563 C CA . TYR A 1 447 ? -11.701 -0.045 4.001 1.00 94.44 447 TYR A CA 1
ATOM 3564 C C . TYR A 1 447 ? -11.787 0.802 5.265 1.00 94.44 447 TYR A C 1
ATOM 3566 O O . TYR A 1 447 ? -11.480 1.989 5.258 1.00 94.44 447 TYR A O 1
ATOM 3574 N N . TYR A 1 448 ? -12.116 0.164 6.380 1.00 94.62 448 TYR A N 1
ATOM 3575 C CA . TYR A 1 448 ? -11.798 0.691 7.697 1.00 94.62 448 TYR A CA 1
ATOM 3576 C C . TYR A 1 448 ? -10.489 0.045 8.150 1.00 94.62 448 TYR A C 1
ATOM 3578 O O . TYR A 1 448 ? -10.446 -1.169 8.350 1.00 94.62 448 TYR A O 1
ATOM 3586 N N . ILE A 1 449 ? -9.420 0.836 8.233 1.00 94.56 449 ILE A N 1
ATOM 3587 C CA . ILE A 1 449 ? -8.079 0.348 8.568 1.00 94.56 449 ILE A CA 1
ATOM 3588 C C . ILE A 1 449 ? -7.706 0.865 9.959 1.00 94.56 449 ILE A C 1
ATOM 3590 O O . ILE A 1 449 ? -7.955 2.026 10.292 1.00 94.56 449 ILE A O 1
ATOM 3594 N N . GLU A 1 450 ? -7.107 -0.007 10.759 1.00 91.31 450 GLU A N 1
ATOM 3595 C CA . GLU A 1 450 ? -6.556 0.287 12.074 1.00 91.31 450 GLU A CA 1
ATOM 3596 C C . GLU A 1 450 ? -5.057 -0.046 12.117 1.00 91.31 450 GLU A C 1
ATOM 3598 O O . GLU A 1 450 ? -4.534 -0.784 11.279 1.00 91.31 450 GLU A O 1
ATOM 3603 N N . THR A 1 451 ? -4.372 0.445 13.144 1.00 89.38 451 THR A N 1
ATOM 3604 C CA . THR A 1 451 ? -3.001 0.060 13.484 1.00 89.38 451 THR A CA 1
ATOM 3605 C C . THR A 1 451 ? -2.966 -0.410 14.932 1.00 89.38 451 THR A C 1
ATOM 3607 O O . THR A 1 451 ? -3.413 0.312 15.824 1.00 89.38 451 THR A O 1
ATOM 3610 N N . ASN A 1 452 ? -2.457 -1.619 15.178 1.00 84.88 452 ASN A N 1
ATOM 3611 C CA . ASN A 1 452 ? -2.331 -2.143 16.539 1.00 84.88 452 ASN A CA 1
ATOM 3612 C C . ASN A 1 452 ? -1.024 -1.687 17.225 1.00 84.88 452 ASN A C 1
ATOM 3614 O O . ASN A 1 452 ? -0.212 -0.969 16.644 1.00 84.88 452 ASN A O 1
ATOM 3618 N N . GLU A 1 453 ? -0.813 -2.118 18.469 1.00 80.38 453 GLU A N 1
ATOM 3619 C CA . GLU A 1 453 ? 0.357 -1.749 19.287 1.00 80.38 453 GLU A CA 1
ATOM 3620 C C . GLU A 1 453 ? 1.696 -2.179 18.667 1.00 80.38 453 GLU A C 1
ATOM 3622 O O . GLU A 1 453 ? 2.696 -1.484 18.814 1.00 80.38 453 GLU A O 1
ATOM 3627 N N . ASN A 1 454 ? 1.688 -3.264 17.888 1.00 80.75 454 ASN A N 1
ATOM 3628 C CA . ASN A 1 454 ? 2.851 -3.785 17.166 1.00 80.75 454 ASN A CA 1
ATOM 3629 C C . ASN A 1 454 ? 3.019 -3.158 15.771 1.00 80.75 454 ASN A C 1
ATOM 3631 O O . ASN A 1 454 ? 3.770 -3.687 14.955 1.00 80.75 454 ASN A O 1
ATOM 3635 N N . GLN A 1 455 ? 2.296 -2.072 15.476 1.00 85.62 455 GLN A N 1
ATOM 3636 C CA . GLN A 1 455 ? 2.238 -1.416 14.166 1.00 85.62 455 GLN A CA 1
ATOM 3637 C C . GLN A 1 455 ? 1.738 -2.311 13.021 1.00 85.62 455 GLN A C 1
ATOM 3639 O O . GLN A 1 455 ? 1.986 -2.021 11.855 1.00 85.62 455 GLN A O 1
ATOM 3644 N N . ASN A 1 456 ? 1.008 -3.388 13.309 1.00 90.44 456 ASN A N 1
ATOM 3645 C CA . ASN A 1 456 ? 0.371 -4.167 12.250 1.00 90.44 456 ASN A CA 1
ATOM 3646 C C . ASN A 1 456 ? -0.875 -3.438 11.754 1.00 90.44 456 ASN A C 1
ATOM 3648 O O . ASN A 1 456 ? -1.700 -2.982 12.556 1.00 90.44 456 ASN A O 1
ATOM 3652 N N . LEU A 1 457 ? -1.029 -3.382 10.433 1.00 93.44 457 LEU A N 1
ATOM 3653 C CA . LEU A 1 457 ? -2.230 -2.880 9.784 1.00 93.44 457 LEU A CA 1
ATOM 3654 C C . LEU A 1 457 ? -3.342 -3.933 9.851 1.00 93.44 457 LEU A C 1
ATOM 3656 O O . LEU A 1 457 ? -3.170 -5.087 9.448 1.00 93.44 457 LEU A O 1
ATOM 3660 N N . ILE A 1 458 ? -4.497 -3.516 10.362 1.00 95.88 458 ILE A N 1
ATOM 3661 C CA . ILE A 1 458 ? -5.673 -4.358 10.576 1.00 95.88 458 ILE A CA 1
ATOM 3662 C C . ILE A 1 458 ? -6.818 -3.814 9.725 1.00 95.88 458 ILE A C 1
ATOM 3664 O O . ILE A 1 458 ? -7.167 -2.642 9.821 1.00 95.88 458 ILE A O 1
ATOM 3668 N N . TYR A 1 459 ? -7.416 -4.657 8.890 1.00 96.88 459 TYR A N 1
ATOM 3669 C CA . TYR A 1 459 ? -8.334 -4.230 7.839 1.00 96.88 459 TYR A CA 1
ATOM 3670 C C . TYR A 1 459 ? -9.740 -4.772 8.055 1.00 96.88 459 TYR A C 1
ATOM 3672 O O . TYR A 1 459 ? -9.951 -5.974 8.197 1.00 96.88 459 TYR A O 1
ATOM 3680 N N . THR A 1 460 ? -10.735 -3.903 7.964 1.00 97.31 460 THR A N 1
ATOM 3681 C CA . THR A 1 460 ? -12.123 -4.299 7.740 1.00 97.31 460 THR A CA 1
ATOM 3682 C C . THR A 1 460 ? -12.540 -3.842 6.353 1.00 97.31 460 THR A C 1
ATOM 3684 O O . THR A 1 460 ? -12.560 -2.645 6.070 1.00 97.31 460 THR A O 1
ATOM 3687 N N . CYS A 1 461 ? -12.873 -4.783 5.472 1.00 95.69 461 CYS A N 1
ATOM 3688 C CA . CYS A 1 461 ? -13.455 -4.442 4.176 1.00 95.69 461 CYS A CA 1
ATOM 3689 C C . CYS A 1 461 ? -14.905 -4.019 4.394 1.00 95.69 461 CYS A C 1
ATOM 3691 O O . CYS A 1 461 ? -15.685 -4.792 4.941 1.00 95.69 461 CYS A O 1
ATOM 3693 N N . VAL A 1 462 ? -15.269 -2.809 3.969 1.00 94.31 462 VAL A N 1
ATOM 3694 C CA . VAL A 1 462 ? -16.582 -2.216 4.287 1.00 94.31 462 VAL A CA 1
ATOM 3695 C C . VAL A 1 462 ? -17.539 -2.150 3.094 1.00 94.31 462 VAL A C 1
ATOM 3697 O O . VAL A 1 462 ? -18.608 -1.532 3.175 1.00 94.31 462 VAL A O 1
ATOM 3700 N N . ARG A 1 463 ? -17.166 -2.764 1.966 1.00 91.81 463 ARG A N 1
ATOM 3701 C CA . ARG A 1 463 ? -18.069 -2.992 0.832 1.00 91.81 463 ARG A CA 1
ATOM 3702 C C . ARG A 1 463 ? -18.967 -4.200 1.097 1.00 91.81 463 ARG A C 1
ATOM 3704 O O . ARG A 1 463 ? -18.518 -5.219 1.615 1.00 91.81 463 ARG A O 1
ATOM 3711 N N . ASP A 1 464 ? -20.236 -4.078 0.727 1.00 88.62 464 ASP A N 1
ATOM 3712 C CA . ASP A 1 464 ? -21.260 -5.101 0.942 1.00 88.62 464 ASP A CA 1
ATOM 3713 C C . ASP A 1 464 ? -21.321 -6.162 -0.172 1.00 88.62 464 ASP A C 1
ATOM 3715 O O . ASP A 1 464 ? -22.075 -7.128 -0.031 1.00 88.62 464 ASP A O 1
ATOM 3719 N N . ASP A 1 465 ? -20.522 -5.981 -1.227 1.00 91.75 465 ASP A N 1
ATOM 3720 C CA . ASP A 1 465 ? -20.413 -6.818 -2.429 1.00 91.75 465 ASP A CA 1
ATOM 3721 C C . ASP A 1 465 ? -19.519 -8.059 -2.268 1.00 91.75 465 ASP A C 1
ATOM 3723 O O . ASP A 1 465 ? -19.562 -8.966 -3.101 1.00 91.75 465 ASP A O 1
ATOM 3727 N N . ARG A 1 466 ? -18.718 -8.117 -1.199 1.00 92.00 466 ARG A N 1
ATOM 3728 C CA . ARG A 1 466 ? -17.753 -9.194 -0.965 1.00 92.00 466 ARG A CA 1
ATOM 3729 C C . ARG A 1 466 ? -18.422 -10.509 -0.605 1.00 92.00 466 ARG A C 1
ATOM 3731 O O . ARG A 1 466 ? -19.220 -10.580 0.330 1.00 92.00 466 ARG A O 1
ATOM 3738 N N . CYS A 1 467 ? -17.988 -11.584 -1.265 1.00 93.06 467 CYS A N 1
ATOM 3739 C CA . CYS A 1 467 ? -18.458 -12.934 -0.948 1.00 93.06 467 CYS A CA 1
ATOM 3740 C C . CYS A 1 467 ? -17.991 -13.390 0.435 1.00 93.06 467 CYS A C 1
ATOM 3742 O O . CYS A 1 467 ? -18.779 -13.953 1.192 1.00 93.06 467 CYS A O 1
ATOM 3744 N N . SER A 1 468 ? -16.728 -13.118 0.772 1.00 94.50 468 SER A N 1
ATOM 3745 C CA . SER A 1 468 ? -16.111 -13.480 2.048 1.00 94.50 468 SER A CA 1
ATOM 3746 C C . SER A 1 468 ? -15.689 -12.210 2.801 1.00 94.50 468 SER A C 1
ATOM 3748 O O . SER A 1 468 ? -14.662 -11.606 2.465 1.00 94.50 468 SER A O 1
ATOM 3750 N N . PRO A 1 469 ? -16.482 -11.755 3.793 1.00 94.69 469 PRO A N 1
ATOM 3751 C CA . PRO A 1 469 ? -16.154 -10.577 4.588 1.00 94.69 469 PRO A CA 1
ATOM 3752 C C . PRO A 1 469 ? -14.811 -10.714 5.317 1.00 94.69 469 PRO A C 1
ATOM 3754 O O . PRO A 1 469 ? -14.398 -11.799 5.735 1.00 94.69 469 PRO A O 1
ATOM 3757 N N . ARG A 1 470 ? -14.122 -9.584 5.478 1.00 95.81 470 ARG A N 1
ATOM 3758 C CA . ARG A 1 470 ? -12.860 -9.463 6.221 1.00 95.81 470 ARG A CA 1
ATOM 3759 C C . ARG A 1 470 ? -13.084 -8.413 7.295 1.00 95.81 470 ARG A C 1
ATOM 3761 O O . ARG A 1 470 ? -13.318 -7.257 6.953 1.00 95.81 470 ARG A O 1
ATOM 3768 N N . ILE A 1 471 ? -13.088 -8.821 8.561 1.00 97.06 471 ILE A N 1
ATOM 3769 C CA . ILE A 1 471 ? -13.391 -7.954 9.707 1.00 97.06 471 ILE A CA 1
ATOM 3770 C C . ILE A 1 471 ? -12.212 -8.012 10.656 1.00 97.06 471 ILE A C 1
ATOM 3772 O O . ILE A 1 471 ? -11.910 -9.076 11.175 1.00 97.06 471 ILE A O 1
ATOM 3776 N N . ARG A 1 472 ? -11.552 -6.880 10.885 1.00 96.94 472 ARG A N 1
ATOM 3777 C CA . ARG A 1 472 ? -10.298 -6.815 11.645 1.00 96.94 472 ARG A CA 1
ATOM 3778 C C . ARG A 1 472 ? -9.265 -7.857 11.181 1.00 96.94 472 ARG A C 1
ATOM 3780 O O . ARG A 1 472 ? -8.668 -8.564 11.986 1.00 96.94 472 ARG A O 1
ATOM 3787 N N . TYR A 1 473 ? -9.092 -7.972 9.867 1.00 97.19 473 TYR A N 1
ATOM 3788 C CA . TYR A 1 473 ? -8.186 -8.909 9.213 1.00 97.19 473 TYR A CA 1
ATOM 3789 C C . TYR A 1 473 ? -6.745 -8.395 9.218 1.00 97.19 473 TYR A C 1
ATOM 3791 O O . TYR A 1 473 ? -6.468 -7.305 8.720 1.00 97.19 473 TYR A O 1
ATOM 3799 N N . ASN A 1 474 ? -5.819 -9.181 9.755 1.00 95.06 474 ASN A N 1
ATOM 3800 C CA . ASN A 1 474 ? -4.404 -8.843 9.836 1.00 95.06 474 ASN A CA 1
ATOM 3801 C C . ASN A 1 474 ? -3.627 -9.439 8.651 1.00 95.06 474 ASN A C 1
ATOM 3803 O O . ASN A 1 474 ? -3.420 -10.651 8.585 1.00 95.06 474 ASN A O 1
ATOM 3807 N N . LEU A 1 475 ? -3.152 -8.574 7.744 1.00 88.12 475 LEU A N 1
ATOM 3808 C CA . LEU A 1 475 ? -2.290 -8.969 6.617 1.00 88.12 475 LEU A CA 1
ATOM 3809 C C . LEU A 1 475 ? -0.842 -9.271 7.020 1.00 88.12 475 LEU A C 1
ATOM 3811 O O . LEU A 1 475 ? -0.082 -9.770 6.191 1.00 88.12 475 LEU A O 1
ATOM 3815 N N . LYS A 1 476 ? -0.478 -8.958 8.269 1.00 87.62 476 LYS A N 1
ATOM 3816 C CA . LYS A 1 476 ? 0.884 -8.946 8.818 1.00 87.62 476 LYS A CA 1
ATOM 3817 C C . LYS A 1 476 ? 1.787 -7.860 8.226 1.00 87.62 476 LYS A C 1
ATOM 3819 O O . LYS A 1 476 ? 2.957 -7.804 8.573 1.00 87.62 476 LYS A O 1
ATOM 3824 N N . ASP A 1 477 ? 1.246 -6.977 7.384 1.00 88.94 477 ASP A N 1
ATOM 3825 C CA . ASP A 1 477 ? 1.968 -5.789 6.933 1.00 88.94 477 ASP A CA 1
ATOM 3826 C C . ASP A 1 477 ? 2.065 -4.778 8.082 1.00 88.94 477 ASP A C 1
ATOM 3828 O O . ASP A 1 477 ? 1.056 -4.404 8.695 1.00 88.94 477 ASP A O 1
ATOM 3832 N N . ARG A 1 478 ? 3.287 -4.321 8.346 1.00 89.62 478 ARG A N 1
ATOM 3833 C CA . ARG A 1 478 ? 3.577 -3.240 9.273 1.00 89.62 478 ARG A CA 1
ATOM 3834 C C . ARG A 1 478 ? 3.312 -1.899 8.603 1.00 89.62 478 ARG A C 1
ATOM 3836 O O . ARG A 1 478 ? 3.686 -1.672 7.449 1.00 89.62 478 ARG A O 1
ATOM 3843 N N . GLY A 1 479 ? 2.684 -0.997 9.336 1.00 91.06 479 GLY A N 1
ATOM 3844 C CA . GLY A 1 479 ? 2.317 0.308 8.829 1.00 91.06 479 GLY A CA 1
ATOM 3845 C C . GLY A 1 479 ? 1.621 1.171 9.859 1.00 91.06 479 GLY A C 1
ATOM 3846 O O . GLY A 1 479 ? 1.395 0.780 11.003 1.00 91.06 479 GLY A O 1
ATOM 3847 N N . LYS A 1 480 ? 1.255 2.372 9.430 1.00 89.62 480 LYS A N 1
ATOM 3848 C CA . LYS A 1 480 ? 0.450 3.295 10.221 1.00 89.62 480 LYS A CA 1
ATOM 3849 C C . LYS A 1 480 ? -0.458 4.125 9.337 1.00 89.62 480 LYS A C 1
ATOM 3851 O O . LYS A 1 480 ? -0.212 4.313 8.149 1.00 89.62 480 LYS A O 1
ATOM 3856 N N . ILE A 1 481 ? -1.498 4.659 9.955 1.00 90.19 481 ILE A N 1
ATOM 3857 C CA . ILE A 1 481 ? -2.445 5.557 9.306 1.00 90.19 481 ILE A CA 1
ATOM 3858 C C . ILE A 1 481 ? -2.321 6.921 9.947 1.00 90.19 481 ILE A C 1
ATOM 3860 O O . ILE A 1 481 ? -2.338 7.024 11.177 1.00 90.19 481 ILE A O 1
ATOM 3864 N N . LEU A 1 482 ? -2.258 7.954 9.115 1.00 86.88 482 LEU A N 1
ATOM 3865 C CA . LEU A 1 482 ? -2.385 9.330 9.561 1.00 86.88 482 LEU A CA 1
ATOM 3866 C C . LEU A 1 482 ? -3.492 10.043 8.786 1.00 86.88 482 LEU A C 1
ATOM 3868 O O . LEU A 1 482 ? -3.634 9.852 7.578 1.00 86.88 482 LEU A O 1
ATOM 3872 N N . PRO A 1 483 ? -4.278 10.891 9.457 1.00 84.25 483 PRO A N 1
ATOM 3873 C CA . PRO A 1 483 ? -5.076 11.896 8.772 1.00 84.25 483 PRO A CA 1
ATOM 3874 C C . PRO A 1 483 ? -4.185 12.797 7.907 1.00 84.25 483 PRO A C 1
ATOM 3876 O O . PRO A 1 483 ? -3.073 13.142 8.309 1.00 84.25 483 PRO A O 1
ATOM 3879 N N . MET A 1 484 ? -4.684 13.231 6.754 1.00 86.00 484 MET A N 1
ATOM 3880 C CA . MET A 1 484 ? -3.987 14.188 5.894 1.00 86.00 484 MET A CA 1
ATOM 3881 C C . MET A 1 484 ? -3.698 15.494 6.639 1.00 86.00 484 MET A C 1
ATOM 3883 O O . MET A 1 484 ? -2.609 16.051 6.516 1.00 86.00 484 MET A O 1
ATOM 3887 N N . SER A 1 485 ? -4.631 15.955 7.482 1.00 77.38 485 SER A N 1
ATOM 3888 C CA . SER A 1 485 ? -4.405 17.151 8.304 1.00 77.38 485 SER A CA 1
ATOM 3889 C C . SER A 1 485 ? -3.177 17.044 9.201 1.00 77.38 485 SER A C 1
ATOM 3891 O O . SER A 1 485 ? -2.526 18.047 9.487 1.00 77.38 485 SER A O 1
ATOM 3893 N N . ASP A 1 486 ? -2.905 15.831 9.681 1.00 78.81 486 ASP A N 1
ATOM 3894 C CA . ASP A 1 486 ? -1.824 15.551 10.611 1.00 78.81 486 ASP A CA 1
ATOM 3895 C C . ASP A 1 486 ? -0.490 15.569 9.862 1.00 78.81 486 ASP A C 1
ATOM 3897 O O . ASP A 1 486 ? 0.446 16.238 10.296 1.00 78.81 486 ASP A O 1
ATOM 3901 N N . VAL A 1 487 ? -0.447 14.965 8.671 1.00 86.56 487 VAL A N 1
ATOM 3902 C CA . VAL A 1 487 ? 0.719 15.008 7.778 1.00 86.56 487 VAL A CA 1
ATOM 3903 C C . VAL A 1 487 ? 1.059 16.443 7.364 1.00 86.56 487 VAL A C 1
ATOM 3905 O O . VAL A 1 487 ? 2.196 16.877 7.542 1.00 86.56 487 VAL A O 1
ATOM 3908 N N . GLN A 1 488 ? 0.071 17.221 6.910 1.00 82.38 488 GLN A N 1
ATOM 3909 C CA . GLN A 1 488 ? 0.272 18.621 6.509 1.00 82.38 488 GLN A CA 1
ATOM 3910 C C . GLN A 1 488 ? 0.802 19.497 7.653 1.00 82.38 488 GLN A C 1
ATOM 3912 O O . GLN A 1 488 ? 1.611 20.401 7.432 1.00 82.38 488 GLN A O 1
ATOM 3917 N N . ALA A 1 489 ? 0.359 19.243 8.885 1.00 73.12 489 ALA A N 1
ATOM 3918 C CA . ALA A 1 489 ? 0.833 19.988 10.044 1.00 73.12 489 ALA A CA 1
ATOM 3919 C C . ALA A 1 489 ? 2.291 19.671 10.391 1.00 73.12 489 ALA A C 1
ATOM 3921 O O . ALA A 1 489 ? 3.039 20.595 10.712 1.00 73.12 489 ALA A O 1
ATOM 3922 N N . ILE A 1 490 ? 2.703 18.403 10.287 1.00 77.25 490 ILE A N 1
ATOM 3923 C CA . ILE A 1 490 ? 4.105 18.014 10.485 1.00 77.25 490 ILE A CA 1
ATOM 3924 C C . ILE A 1 490 ? 4.977 18.629 9.396 1.00 77.25 490 ILE A C 1
ATOM 3926 O O . ILE A 1 490 ? 5.966 19.275 9.720 1.00 77.25 490 ILE A O 1
ATOM 3930 N N . MET A 1 491 ? 4.583 18.521 8.125 1.00 83.81 491 MET A N 1
ATOM 3931 C CA . MET A 1 491 ? 5.339 19.119 7.020 1.00 83.81 491 MET A CA 1
ATOM 3932 C C . MET A 1 491 ? 5.612 20.600 7.266 1.00 83.81 491 MET A C 1
ATOM 3934 O O . MET A 1 491 ? 6.752 21.052 7.177 1.00 83.81 491 MET A O 1
ATOM 3938 N N . LYS A 1 492 ? 4.594 21.355 7.691 1.00 73.69 492 LYS A N 1
ATOM 3939 C CA . LYS A 1 492 ? 4.804 22.772 7.968 1.00 73.69 492 LYS A CA 1
ATOM 3940 C C . LYS A 1 492 ? 5.634 23.041 9.224 1.00 73.69 492 LYS A C 1
ATOM 3942 O O . LYS A 1 492 ? 6.373 24.019 9.224 1.00 73.69 492 LYS A O 1
ATOM 3947 N N . LYS A 1 493 ? 5.572 22.202 10.270 1.00 71.00 493 LYS A N 1
ATOM 3948 C CA . LYS A 1 493 ? 6.479 22.312 11.436 1.00 71.00 493 LYS A CA 1
ATOM 3949 C C . LYS A 1 493 ? 7.941 22.390 10.994 1.00 71.00 493 LYS A C 1
ATOM 3951 O O . LYS A 1 493 ? 8.711 23.163 11.552 1.00 71.00 493 LYS A O 1
ATOM 3956 N N . TYR A 1 494 ? 8.283 21.603 9.977 1.00 77.56 494 TYR A N 1
ATOM 3957 C CA . TYR A 1 494 ? 9.622 21.509 9.405 1.00 77.56 494 TYR A CA 1
ATOM 3958 C C . TYR A 1 494 ? 9.815 22.380 8.156 1.00 77.56 494 TYR A C 1
ATOM 3960 O O . TYR A 1 494 ? 10.814 22.231 7.464 1.00 77.56 494 TYR A O 1
ATOM 3968 N N . ASN A 1 495 ? 8.893 23.309 7.875 1.00 78.88 495 ASN A N 1
ATOM 3969 C CA . ASN A 1 495 ? 8.924 24.206 6.713 1.00 78.88 495 ASN A CA 1
ATOM 3970 C C . ASN A 1 495 ? 9.039 23.479 5.357 1.00 78.88 495 ASN A C 1
ATOM 3972 O O . ASN A 1 495 ? 9.599 24.013 4.401 1.00 78.88 495 ASN A O 1
ATOM 3976 N N . VAL A 1 496 ? 8.487 22.269 5.263 1.00 85.06 496 VAL A N 1
ATOM 3977 C CA . VAL A 1 496 ? 8.424 21.489 4.027 1.00 85.06 496 VAL A CA 1
ATOM 3978 C C . VAL A 1 496 ? 7.221 21.943 3.206 1.00 85.06 496 VAL A C 1
ATOM 3980 O O . VAL A 1 496 ? 6.069 21.718 3.583 1.00 85.06 496 VAL A O 1
ATOM 3983 N N . ASN A 1 497 ? 7.508 22.567 2.065 1.00 87.31 497 ASN A N 1
ATOM 3984 C CA . ASN A 1 497 ? 6.517 23.024 1.098 1.00 87.31 497 ASN A CA 1
ATOM 3985 C C . ASN A 1 497 ? 6.616 22.164 -0.167 1.00 87.31 497 ASN A C 1
ATOM 3987 O O . ASN A 1 497 ? 7.537 22.336 -0.959 1.00 87.31 497 ASN A O 1
ATOM 3991 N N . ILE A 1 498 ? 5.664 21.251 -0.337 1.00 91.00 498 ILE A N 1
ATOM 3992 C CA . ILE A 1 498 ? 5.486 20.424 -1.542 1.00 91.00 498 ILE A CA 1
ATOM 3993 C C . ILE A 1 498 ? 4.129 20.751 -2.174 1.00 91.00 498 ILE A C 1
ATOM 3995 O O . ILE A 1 498 ? 3.355 21.545 -1.622 1.00 91.00 498 ILE A O 1
ATOM 3999 N N . MET A 1 499 ? 3.814 20.142 -3.315 1.00 90.12 499 MET A N 1
ATOM 4000 C CA . MET A 1 499 ? 2.519 20.324 -3.968 1.00 90.12 499 MET A CA 1
ATOM 4001 C C . MET A 1 499 ? 1.329 19.995 -3.045 1.00 90.12 499 MET A C 1
ATOM 4003 O O . MET A 1 499 ? 1.431 19.218 -2.098 1.00 90.12 499 MET A O 1
ATOM 4007 N N . ALA A 1 500 ? 0.158 20.575 -3.314 1.00 86.12 500 ALA A N 1
ATOM 4008 C CA . ALA A 1 500 ? -1.041 20.269 -2.534 1.00 86.12 500 ALA A CA 1
ATOM 4009 C C . ALA A 1 500 ? -1.615 18.885 -2.907 1.00 86.12 500 ALA A C 1
ATOM 4011 O O . ALA A 1 500 ? -1.624 18.526 -4.087 1.00 86.12 500 ALA A O 1
ATOM 4012 N N . PRO A 1 501 ? -2.156 18.116 -1.942 1.00 86.62 501 PRO A N 1
ATOM 4013 C CA . PRO A 1 501 ? -2.813 16.854 -2.247 1.00 86.62 501 PRO A CA 1
ATOM 4014 C C . PRO A 1 501 ? -4.140 17.095 -2.980 1.00 86.62 501 PRO A C 1
ATOM 4016 O O . PRO A 1 501 ? -4.893 18.015 -2.661 1.00 86.62 501 PRO A O 1
ATOM 4019 N N . ASN A 1 502 ? -4.478 16.207 -3.917 1.00 82.00 502 ASN A N 1
ATOM 4020 C CA . ASN A 1 502 ? -5.731 16.290 -4.680 1.00 82.00 502 ASN A CA 1
ATOM 4021 C C . ASN A 1 502 ? -6.985 15.973 -3.845 1.00 82.00 502 ASN A C 1
ATOM 4023 O O . ASN A 1 502 ? -8.103 16.291 -4.250 1.00 82.00 502 ASN A O 1
ATOM 4027 N N . THR A 1 503 ? -6.825 15.301 -2.701 1.00 84.88 503 THR A N 1
ATOM 4028 C CA . THR A 1 503 ? -7.928 14.915 -1.812 1.00 84.88 503 THR A CA 1
ATOM 4029 C C . THR A 1 503 ? -7.521 15.075 -0.349 1.00 84.88 503 THR A C 1
ATOM 4031 O O . THR A 1 503 ? -6.341 15.158 -0.031 1.00 84.88 503 THR A O 1
ATOM 4034 N N . ASN A 1 504 ? -8.502 15.063 0.555 1.00 82.06 504 ASN A N 1
ATOM 4035 C CA . ASN A 1 504 ? -8.275 14.966 1.999 1.00 82.06 504 ASN A CA 1
ATOM 4036 C C . ASN A 1 504 ? -8.465 13.533 2.527 1.00 82.06 504 ASN A C 1
ATOM 4038 O O . ASN A 1 504 ? -8.916 13.338 3.659 1.00 82.06 504 ASN A O 1
ATOM 4042 N N . LEU A 1 505 ? -8.233 12.525 1.680 1.00 90.19 505 LEU A N 1
ATOM 4043 C CA . LEU A 1 505 ? -8.261 11.138 2.124 1.00 90.19 505 LEU A CA 1
ATOM 4044 C C . LEU A 1 505 ? -7.120 10.880 3.120 1.00 90.19 505 LEU A C 1
ATOM 4046 O O . LEU A 1 505 ? -6.077 11.527 3.045 1.00 90.19 505 LEU A O 1
ATOM 4050 N N . PRO A 1 506 ? -7.304 9.956 4.071 1.00 90.44 506 PRO A N 1
ATOM 4051 C CA . PRO A 1 506 ? -6.240 9.605 4.993 1.00 90.44 506 PRO A CA 1
ATOM 4052 C C . PRO A 1 506 ? -5.084 8.892 4.292 1.00 90.44 506 PRO A C 1
ATOM 4054 O O . PRO A 1 506 ? -5.254 8.222 3.269 1.00 90.44 506 PRO A O 1
ATOM 4057 N N . MET A 1 507 ? -3.914 9.025 4.903 1.00 93.12 507 MET A N 1
ATOM 4058 C CA . MET A 1 507 ? -2.657 8.493 4.411 1.00 93.12 507 MET A CA 1
ATOM 4059 C C . MET A 1 507 ? -2.315 7.177 5.101 1.00 93.12 507 MET A C 1
ATOM 4061 O O . MET A 1 507 ? -2.492 7.021 6.313 1.00 93.12 507 MET A O 1
ATOM 4065 N N . LEU A 1 508 ? -1.814 6.239 4.311 1.00 94.75 508 LEU A N 1
ATOM 4066 C CA . LEU A 1 508 ? -1.372 4.916 4.708 1.00 94.75 508 LEU A CA 1
ATOM 4067 C C . LEU A 1 508 ? 0.136 4.813 4.463 1.00 94.75 508 LEU A C 1
ATOM 4069 O O . LEU A 1 508 ? 0.593 4.939 3.330 1.00 94.75 508 LEU A O 1
ATOM 4073 N N . PHE A 1 509 ? 0.889 4.588 5.535 1.00 94.75 509 PHE A N 1
ATOM 4074 C CA . PHE A 1 509 ? 2.336 4.388 5.534 1.00 94.75 509 PHE A CA 1
ATOM 4075 C C . PHE A 1 509 ? 2.591 2.893 5.710 1.00 94.75 509 PHE A C 1
ATOM 4077 O O . PHE A 1 509 ? 2.067 2.300 6.657 1.00 94.75 509 PHE A O 1
ATOM 4084 N N . ILE A 1 510 ? 3.352 2.277 4.808 1.00 91.69 510 ILE A N 1
ATOM 4085 C CA . ILE A 1 510 ? 3.523 0.822 4.741 1.00 91.69 510 ILE A CA 1
ATOM 4086 C C . ILE A 1 510 ? 5.003 0.470 4.626 1.00 91.69 510 ILE A C 1
ATOM 4088 O O . ILE A 1 510 ? 5.674 0.890 3.685 1.00 91.69 510 ILE A O 1
ATOM 4092 N N . TRP A 1 511 ? 5.472 -0.365 5.550 1.00 86.19 511 TRP A N 1
ATOM 4093 C CA . TRP A 1 511 ? 6.806 -0.975 5.516 1.00 86.19 511 TRP A CA 1
ATOM 4094 C C . TRP A 1 511 ? 6.784 -2.432 5.046 1.00 86.19 511 TRP A C 1
ATOM 4096 O O . TRP A 1 511 ? 7.821 -2.987 4.721 1.00 86.19 511 TRP A O 1
ATOM 4106 N N . GLY A 1 512 ? 5.609 -3.065 5.000 1.00 81.12 512 GLY A N 1
ATOM 4107 C CA . GLY A 1 512 ? 5.476 -4.471 4.612 1.00 81.12 512 GLY A CA 1
ATOM 4108 C C . GLY A 1 512 ? 5.672 -5.434 5.786 1.00 81.12 512 GLY A C 1
ATOM 4109 O O . GLY A 1 512 ? 5.618 -5.033 6.947 1.00 81.12 512 GLY A O 1
ATOM 4110 N N . ARG A 1 513 ? 5.802 -6.730 5.482 1.00 73.06 513 ARG A N 1
ATOM 4111 C CA . ARG A 1 513 ? 5.738 -7.838 6.462 1.00 73.06 513 ARG A CA 1
ATOM 4112 C C . ARG A 1 513 ? 7.029 -8.652 6.616 1.00 73.06 513 ARG A C 1
ATOM 4114 O O . ARG A 1 513 ? 7.180 -9.360 7.602 1.00 73.06 513 ARG A O 1
ATOM 4121 N N . GLU A 1 514 ? 7.917 -8.591 5.628 1.00 66.06 514 GLU A N 1
ATOM 4122 C CA . GLU A 1 514 ? 9.087 -9.461 5.441 1.00 66.06 514 GLU A CA 1
ATOM 4123 C C . GLU A 1 514 ? 10.291 -8.595 5.043 1.00 66.06 514 GLU A C 1
ATOM 4125 O O . GLU A 1 514 ? 10.100 -7.521 4.479 1.00 66.06 514 GLU A O 1
ATOM 4130 N N . GLY A 1 515 ? 11.516 -9.052 5.324 1.00 68.25 515 GLY A N 1
ATOM 4131 C CA . GLY A 1 515 ? 12.741 -8.334 4.943 1.00 68.25 515 GLY A CA 1
ATOM 4132 C C . GLY A 1 515 ? 13.532 -7.724 6.097 1.00 68.25 515 GLY A C 1
ATOM 4133 O O . GLY A 1 515 ? 14.555 -7.108 5.850 1.00 68.25 515 GLY A O 1
ATOM 4134 N N . THR A 1 516 ? 13.110 -7.891 7.349 1.00 73.19 516 THR A N 1
ATOM 4135 C CA . THR A 1 516 ? 13.843 -7.357 8.507 1.00 73.19 516 THR A CA 1
ATOM 4136 C C . THR A 1 516 ? 14.537 -8.474 9.266 1.00 73.19 516 THR A C 1
ATOM 4138 O O . THR A 1 516 ? 13.878 -9.417 9.700 1.00 73.19 516 THR A O 1
ATOM 4141 N N . VAL A 1 517 ? 15.841 -8.333 9.498 1.00 82.19 517 VAL A N 1
ATOM 4142 C CA . VAL A 1 517 ? 16.592 -9.197 10.420 1.00 82.19 517 VAL A CA 1
ATOM 4143 C C . VAL A 1 517 ? 16.778 -8.533 11.775 1.00 82.19 517 VAL A C 1
ATOM 4145 O O . VAL A 1 517 ? 16.719 -7.311 11.905 1.00 82.19 517 VAL A O 1
ATOM 4148 N N . ASN A 1 518 ? 16.985 -9.348 12.804 1.00 74.06 518 ASN A N 1
ATOM 4149 C CA . ASN A 1 518 ? 17.285 -8.879 14.149 1.00 74.06 518 ASN A CA 1
ATOM 4150 C C . ASN A 1 518 ? 18.766 -9.128 14.459 1.00 74.06 518 ASN A C 1
ATOM 4152 O O . ASN A 1 518 ? 19.207 -10.272 14.503 1.00 74.06 518 ASN A O 1
ATOM 4156 N N . TYR A 1 519 ? 19.513 -8.054 14.698 1.00 76.31 519 TYR A N 1
ATOM 4157 C CA . TYR A 1 519 ? 20.895 -8.074 15.148 1.00 76.31 519 TYR A CA 1
ATOM 4158 C C . TYR A 1 519 ? 20.968 -7.576 16.594 1.00 76.31 519 TYR A C 1
ATOM 4160 O O . TYR A 1 519 ? 20.869 -6.377 16.853 1.00 76.31 519 TYR A O 1
ATOM 4168 N N . ARG A 1 520 ? 21.124 -8.493 17.558 1.00 75.75 520 ARG A N 1
ATOM 4169 C CA . ARG A 1 520 ? 21.266 -8.169 18.996 1.00 75.75 520 ARG A CA 1
ATOM 4170 C C . ARG A 1 520 ? 20.176 -7.218 19.533 1.00 75.75 520 ARG A C 1
ATOM 4172 O O . ARG A 1 520 ? 20.435 -6.362 20.370 1.00 75.75 520 ARG A O 1
ATOM 4179 N N . GLY A 1 521 ? 18.945 -7.354 19.043 1.00 57.69 521 GLY A N 1
ATOM 4180 C CA . GLY A 1 521 ? 17.805 -6.504 19.403 1.00 57.69 521 GLY A CA 1
ATOM 4181 C C . GLY A 1 521 ? 17.575 -5.317 18.463 1.00 57.69 521 GLY A C 1
ATOM 4182 O O . GLY A 1 521 ? 16.467 -4.781 18.447 1.00 57.69 521 GLY A O 1
ATOM 4183 N N . ALA A 1 522 ? 18.561 -4.936 17.645 1.00 67.38 522 ALA A N 1
ATOM 4184 C CA . ALA A 1 522 ? 18.383 -3.947 16.589 1.00 67.38 522 ALA A CA 1
ATOM 4185 C C . ALA A 1 522 ? 17.718 -4.586 15.366 1.00 67.38 522 ALA A C 1
ATOM 4187 O O . ALA A 1 522 ? 18.175 -5.600 14.838 1.00 67.38 522 ALA A O 1
ATOM 4188 N N . LYS A 1 523 ? 16.637 -3.977 14.884 1.00 76.12 523 LYS A N 1
ATOM 4189 C CA . LYS A 1 523 ? 15.976 -4.393 13.645 1.00 76.12 523 LYS A CA 1
ATOM 4190 C C . LYS A 1 523 ? 16.680 -3.747 12.456 1.00 76.12 523 LYS A C 1
ATOM 4192 O O . LYS A 1 523 ? 16.815 -2.527 12.426 1.00 76.12 523 LYS A O 1
ATOM 4197 N N . ILE A 1 524 ? 17.089 -4.552 11.479 1.00 80.94 524 ILE A N 1
ATOM 4198 C CA . ILE A 1 524 ? 17.710 -4.103 10.228 1.00 80.94 524 ILE A CA 1
ATOM 4199 C C . ILE A 1 524 ? 16.787 -4.496 9.065 1.00 80.94 524 ILE A C 1
ATOM 4201 O O . ILE A 1 524 ? 16.765 -5.664 8.672 1.00 80.94 524 ILE A O 1
ATOM 4205 N N . PRO A 1 525 ? 15.976 -3.559 8.549 1.00 83.06 525 PRO A N 1
ATOM 4206 C CA . PRO A 1 525 ? 15.165 -3.767 7.350 1.00 83.06 525 PRO A CA 1
ATOM 4207 C C . PRO A 1 525 ? 16.026 -3.920 6.087 1.00 83.06 525 PRO A C 1
ATOM 4209 O O . PRO A 1 525 ? 17.109 -3.339 5.991 1.00 83.06 525 PRO A O 1
ATOM 4212 N N . GLN A 1 526 ? 15.533 -4.654 5.089 1.00 87.00 526 GLN A N 1
ATOM 4213 C CA . GLN A 1 526 ? 16.212 -4.865 3.802 1.00 87.00 526 GLN A CA 1
ATOM 4214 C C . GLN A 1 526 ? 16.424 -3.561 3.039 1.00 87.00 526 GLN A C 1
ATOM 4216 O O . GLN A 1 526 ? 17.420 -3.417 2.338 1.00 87.00 526 GLN A O 1
ATOM 4221 N N . GLU A 1 527 ? 15.556 -2.576 3.259 1.00 82.31 527 GLU A N 1
ATOM 4222 C CA . GLU A 1 527 ? 15.692 -1.228 2.720 1.00 82.31 527 GLU A CA 1
ATOM 4223 C C . GLU A 1 527 ? 16.968 -0.541 3.226 1.00 82.31 527 GLU A C 1
ATOM 4225 O O . GLU A 1 527 ? 17.604 0.180 2.465 1.00 82.31 527 GLU A O 1
ATOM 4230 N N . HIS A 1 528 ? 17.389 -0.795 4.474 1.00 86.69 528 HIS A N 1
ATOM 4231 C CA . HIS A 1 528 ? 18.630 -0.223 5.012 1.00 86.69 528 HIS A CA 1
ATOM 4232 C C . HIS A 1 528 ? 19.856 -0.866 4.363 1.00 86.69 528 HIS A C 1
ATOM 4234 O O . HIS A 1 528 ? 20.825 -0.172 4.069 1.00 86.69 528 HIS A O 1
ATOM 4240 N N . LEU A 1 529 ? 19.813 -2.183 4.119 1.00 91.56 529 LEU A N 1
ATOM 4241 C CA . LEU A 1 529 ? 20.880 -2.885 3.403 1.00 91.56 529 LEU A CA 1
ATOM 4242 C C . LEU A 1 529 ? 20.975 -2.391 1.956 1.00 91.56 529 LEU A C 1
ATOM 4244 O O . LEU A 1 529 ? 22.070 -2.076 1.500 1.00 91.56 529 LEU A O 1
ATOM 4248 N N . GLN A 1 530 ? 19.838 -2.248 1.269 1.00 89.56 530 GLN A N 1
ATOM 4249 C CA . GLN A 1 530 ? 19.785 -1.678 -0.076 1.00 89.56 530 GLN A CA 1
ATOM 4250 C C . GLN A 1 530 ? 20.369 -0.259 -0.112 1.00 89.56 530 GLN A C 1
ATOM 4252 O O . GLN A 1 530 ? 21.218 0.038 -0.948 1.00 89.56 530 GLN A O 1
ATOM 4257 N N . GLU A 1 531 ? 19.948 0.614 0.808 1.00 85.56 531 GLU A N 1
ATOM 4258 C CA . GLU A 1 531 ? 20.451 1.988 0.891 1.00 85.56 531 GLU A CA 1
ATOM 4259 C C . GLU A 1 531 ? 21.960 2.031 1.176 1.00 85.56 531 GLU A C 1
ATOM 4261 O O . GLU A 1 531 ? 22.676 2.835 0.578 1.00 85.56 531 GLU A O 1
ATOM 4266 N N . ALA A 1 532 ? 22.463 1.153 2.047 1.00 92.38 532 ALA A N 1
ATOM 4267 C CA . ALA A 1 532 ? 23.887 1.066 2.345 1.00 92.38 532 ALA A CA 1
ATOM 4268 C C . ALA A 1 532 ? 24.707 0.618 1.124 1.00 92.38 532 ALA A C 1
ATOM 4270 O O . ALA A 1 532 ? 25.718 1.250 0.824 1.00 92.38 532 ALA A O 1
ATOM 4271 N N . ILE A 1 533 ? 24.252 -0.403 0.383 1.00 94.25 533 ILE A N 1
ATOM 4272 C CA . ILE A 1 533 ? 24.889 -0.865 -0.867 1.00 94.25 533 ILE A CA 1
ATOM 4273 C C . ILE A 1 533 ? 25.035 0.298 -1.858 1.00 94.25 533 ILE A C 1
ATOM 4275 O O . ILE A 1 533 ? 26.104 0.500 -2.427 1.00 94.25 533 ILE A O 1
ATOM 4279 N N . GLU A 1 534 ? 23.984 1.102 -2.015 1.00 87.62 534 GLU A N 1
ATOM 4280 C CA . GLU A 1 534 ? 23.951 2.228 -2.956 1.00 87.62 534 GLU A CA 1
ATOM 4281 C C . GLU A 1 534 ? 24.821 3.421 -2.525 1.00 87.62 534 GLU A C 1
ATOM 4283 O O . GLU A 1 534 ? 25.257 4.214 -3.366 1.00 87.62 534 GLU A O 1
ATOM 4288 N N . LYS A 1 535 ? 25.106 3.557 -1.224 1.00 89.44 535 LYS A N 1
ATOM 4289 C CA . LYS A 1 535 ? 26.013 4.585 -0.687 1.00 89.44 535 LYS A CA 1
ATOM 4290 C C . LYS A 1 535 ? 27.482 4.169 -0.688 1.00 89.44 535 LYS A C 1
ATOM 4292 O O . LYS A 1 535 ? 28.337 5.042 -0.557 1.00 89.44 535 LYS A O 1
ATOM 4297 N N . VAL A 1 536 ? 27.796 2.882 -0.848 1.00 94.12 536 VAL A N 1
ATOM 4298 C CA . VAL A 1 536 ? 29.177 2.391 -0.967 1.00 94.12 536 VAL A CA 1
ATOM 4299 C C . VAL A 1 536 ? 29.629 2.494 -2.432 1.00 94.12 536 VAL A C 1
ATOM 4301 O O . VAL A 1 536 ? 29.141 1.728 -3.262 1.00 94.12 536 VAL A O 1
ATOM 4304 N N . PRO A 1 537 ? 30.587 3.380 -2.786 1.00 90.38 537 PRO A N 1
ATOM 4305 C CA . PRO A 1 537 ? 30.940 3.637 -4.187 1.00 90.38 537 PRO A CA 1
ATOM 4306 C C . PRO A 1 537 ? 31.379 2.402 -4.982 1.00 90.38 537 PRO A C 1
ATOM 4308 O O . PRO A 1 537 ? 31.055 2.302 -6.157 1.00 90.38 537 PRO A O 1
ATOM 4311 N N . ALA A 1 538 ? 32.079 1.458 -4.344 1.00 90.81 538 ALA A N 1
ATOM 4312 C CA . ALA A 1 538 ? 32.546 0.229 -4.987 1.00 90.81 538 ALA A CA 1
ATOM 4313 C C . ALA A 1 538 ? 31.418 -0.785 -5.274 1.00 90.81 538 ALA A C 1
ATOM 4315 O O . ALA A 1 538 ? 31.509 -1.571 -6.216 1.00 90.81 538 ALA A O 1
ATOM 4316 N N . LEU A 1 539 ? 30.348 -0.774 -4.471 1.00 92.44 539 LEU A N 1
ATOM 4317 C CA . LEU A 1 539 ? 29.210 -1.689 -4.624 1.00 92.44 539 LEU A CA 1
ATOM 4318 C C . LEU A 1 539 ? 28.103 -1.094 -5.498 1.00 92.44 539 LEU A C 1
ATOM 4320 O O . LEU A 1 539 ? 27.368 -1.835 -6.156 1.00 92.44 539 LEU A O 1
ATOM 4324 N N . LYS A 1 540 ? 27.983 0.235 -5.511 1.00 88.56 540 LYS A N 1
ATOM 4325 C CA . LYS A 1 540 ? 26.963 0.966 -6.256 1.00 88.56 540 LYS A CA 1
ATOM 4326 C C . LYS A 1 540 ? 26.957 0.559 -7.730 1.00 88.56 540 LYS A C 1
ATOM 4328 O O . LYS A 1 540 ? 27.951 0.706 -8.432 1.00 88.56 540 LYS A O 1
ATOM 4333 N N . GLY A 1 541 ? 25.811 0.073 -8.204 1.00 84.31 541 GLY A N 1
ATOM 4334 C CA . GLY A 1 541 ? 25.635 -0.362 -9.592 1.00 84.31 541 GLY A CA 1
ATOM 4335 C C . GLY A 1 541 ? 26.249 -1.725 -9.941 1.00 84.31 541 GLY A C 1
ATOM 4336 O O . GLY A 1 541 ? 25.939 -2.236 -11.016 1.00 84.31 541 GLY A O 1
ATOM 4337 N N . SER A 1 542 ? 27.029 -2.346 -9.050 1.00 89.50 542 SER A N 1
ATOM 4338 C CA . SER A 1 542 ? 27.691 -3.647 -9.262 1.00 89.50 542 SER A CA 1
ATOM 4339 C C . SER A 1 542 ? 26.847 -4.843 -8.808 1.00 89.50 542 SER A C 1
ATOM 4341 O O . SER A 1 542 ? 27.108 -5.974 -9.213 1.00 89.50 542 SER A O 1
ATOM 4343 N N . ILE A 1 543 ? 25.835 -4.612 -7.965 1.00 91.75 543 ILE A N 1
ATOM 4344 C CA . ILE A 1 543 ? 25.014 -5.660 -7.339 1.00 91.75 543 ILE A CA 1
ATOM 4345 C C . ILE A 1 543 ? 23.732 -5.927 -8.147 1.00 91.75 543 ILE A C 1
ATOM 4347 O O . ILE A 1 543 ? 23.050 -4.999 -8.579 1.00 91.75 543 ILE A O 1
ATOM 4351 N N . ASN A 1 544 ? 23.400 -7.207 -8.337 1.00 87.50 544 ASN A N 1
ATOM 4352 C CA . ASN A 1 544 ? 22.188 -7.711 -8.991 1.00 87.50 544 ASN A CA 1
ATOM 4353 C C . ASN A 1 544 ? 21.106 -8.128 -7.982 1.00 87.50 544 ASN A C 1
ATOM 4355 O O . ASN A 1 544 ? 19.946 -7.728 -8.090 1.00 87.50 544 ASN A O 1
ATOM 4359 N N . ASN A 1 545 ? 21.489 -8.923 -6.980 1.00 89.25 545 ASN A N 1
ATOM 4360 C CA . ASN A 1 545 ? 20.602 -9.400 -5.922 1.00 89.25 545 ASN A CA 1
ATOM 4361 C C . ASN A 1 545 ? 21.257 -9.219 -4.552 1.00 89.25 545 ASN A C 1
ATOM 4363 O O . ASN A 1 545 ? 22.480 -9.220 -4.430 1.00 89.25 545 ASN A O 1
ATOM 4367 N N . TYR A 1 546 ? 20.436 -9.080 -3.515 1.00 92.50 546 TYR A N 1
ATOM 4368 C CA . TYR A 1 546 ? 20.901 -9.016 -2.136 1.00 92.50 546 TYR A CA 1
ATOM 4369 C C . TYR A 1 546 ? 19.897 -9.679 -1.194 1.00 92.50 546 TYR A C 1
ATOM 4371 O O . TYR A 1 546 ? 18.692 -9.705 -1.463 1.00 92.50 546 TYR A O 1
ATOM 4379 N N . ALA A 1 547 ? 20.398 -10.198 -0.080 1.00 92.31 547 ALA A N 1
ATOM 4380 C CA . ALA A 1 547 ? 19.594 -10.749 0.999 1.00 92.31 547 ALA A CA 1
ATOM 4381 C C . ALA A 1 547 ? 20.370 -10.700 2.318 1.00 92.31 547 ALA A C 1
ATOM 4383 O O . ALA A 1 547 ? 21.585 -10.501 2.354 1.00 92.31 547 ALA A O 1
ATOM 4384 N N . PHE A 1 548 ? 19.658 -10.942 3.407 1.00 91.81 548 PHE A N 1
ATOM 4385 C CA . PHE A 1 548 ? 20.257 -11.394 4.646 1.00 91.81 548 PHE A CA 1
ATOM 4386 C C . PHE A 1 548 ? 20.231 -12.917 4.706 1.00 91.81 548 PHE A C 1
ATOM 4388 O O . PHE A 1 548 ? 19.244 -13.539 4.307 1.00 91.81 548 PHE A O 1
ATOM 4395 N N . ASN A 1 549 ? 21.266 -13.507 5.289 1.00 91.12 549 ASN A N 1
ATOM 4396 C CA . ASN A 1 549 ? 21.235 -14.880 5.769 1.00 91.12 549 ASN A CA 1
ATOM 4397 C C . ASN A 1 549 ? 21.447 -14.872 7.284 1.00 91.12 549 ASN A C 1
ATOM 4399 O O . ASN A 1 549 ? 22.371 -14.234 7.785 1.00 91.12 549 ASN A O 1
ATOM 4403 N N . THR A 1 550 ? 20.580 -15.563 8.015 1.00 85.94 550 THR A N 1
ATOM 4404 C CA . THR A 1 550 ? 20.681 -15.699 9.469 1.00 85.94 550 THR A CA 1
ATOM 4405 C C . THR A 1 550 ? 20.746 -17.164 9.853 1.00 85.94 550 THR A C 1
ATOM 4407 O O . THR A 1 550 ? 19.983 -17.983 9.337 1.00 85.94 550 THR A O 1
ATOM 4410 N N . TYR A 1 551 ? 21.651 -17.509 10.758 1.00 84.75 551 TYR A N 1
ATOM 4411 C CA . TYR A 1 551 ? 21.797 -18.868 11.270 1.00 84.75 551 TYR A CA 1
ATOM 4412 C C . TYR A 1 551 ? 22.397 -18.845 12.675 1.00 84.75 551 TYR A C 1
ATOM 4414 O O . TYR A 1 551 ? 22.874 -17.812 13.148 1.00 84.75 551 TYR A O 1
ATOM 4422 N N . ILE A 1 552 ? 22.348 -19.988 13.350 1.00 77.94 552 ILE A N 1
ATOM 4423 C CA . ILE A 1 552 ? 23.048 -20.201 14.616 1.00 77.94 552 ILE A CA 1
ATOM 4424 C C . ILE A 1 552 ? 24.363 -20.911 14.302 1.00 77.94 552 ILE A C 1
ATOM 4426 O O . ILE A 1 552 ? 24.354 -21.964 13.662 1.00 77.94 552 ILE A O 1
ATOM 4430 N N . ASP A 1 553 ? 25.490 -20.323 14.698 1.00 78.56 553 ASP A N 1
ATOM 4431 C CA . ASP A 1 553 ? 26.803 -20.925 14.474 1.00 78.56 553 ASP A CA 1
ATOM 4432 C C . ASP A 1 553 ? 27.083 -22.107 15.423 1.00 78.56 553 ASP A C 1
ATOM 4434 O O . ASP A 1 553 ? 26.311 -22.426 16.329 1.00 78.56 553 ASP A O 1
ATOM 4438 N N . ALA A 1 554 ? 28.229 -22.767 15.234 1.00 76.94 554 ALA A N 1
ATOM 4439 C CA . ALA A 1 554 ? 28.642 -23.905 16.058 1.00 76.94 554 ALA A CA 1
ATOM 4440 C C . ALA A 1 554 ? 28.863 -23.557 17.547 1.00 76.94 554 ALA A C 1
ATOM 4442 O O . ALA A 1 554 ? 28.910 -24.457 18.384 1.00 76.94 554 ALA A O 1
ATOM 4443 N N . LYS A 1 555 ? 28.988 -22.268 17.890 1.00 75.62 555 LYS A N 1
ATOM 4444 C CA . LYS A 1 555 ? 29.093 -21.762 19.268 1.00 75.62 555 LYS A CA 1
ATOM 4445 C C . LYS A 1 555 ? 27.730 -21.357 19.833 1.00 75.62 555 LYS A C 1
ATOM 4447 O O . LYS A 1 555 ? 27.665 -20.721 20.884 1.00 75.62 555 LYS A O 1
ATOM 4452 N N . ASN A 1 556 ? 26.647 -21.718 19.147 1.00 67.56 556 ASN A N 1
ATOM 4453 C CA . ASN A 1 556 ? 25.277 -21.373 19.494 1.00 67.56 556 ASN A CA 1
ATOM 4454 C C . ASN A 1 556 ? 25.013 -19.853 19.516 1.00 67.56 556 ASN A C 1
ATOM 4456 O O . ASN A 1 556 ? 24.154 -19.373 20.258 1.00 67.56 556 ASN A O 1
ATOM 4460 N N . SER A 1 557 ? 25.760 -19.093 18.708 1.00 68.19 557 SER A N 1
ATOM 4461 C CA . SER A 1 557 ? 25.614 -17.644 18.569 1.00 68.19 557 SER A CA 1
ATOM 4462 C C . SER A 1 557 ? 24.834 -17.295 17.297 1.00 68.19 557 SER A C 1
ATOM 4464 O O . SER A 1 557 ? 25.086 -17.882 16.242 1.00 68.19 557 SER A O 1
ATOM 4466 N N . PRO A 1 558 ? 23.883 -16.346 17.354 1.00 73.06 558 PRO A N 1
ATOM 4467 C CA . PRO A 1 558 ? 23.185 -15.881 16.165 1.00 73.06 558 PRO A CA 1
ATOM 4468 C C . PRO A 1 558 ? 24.126 -15.062 15.281 1.00 73.06 558 PRO A C 1
ATOM 4470 O O . PRO A 1 558 ? 24.680 -14.051 15.718 1.00 73.06 558 PRO A O 1
ATOM 4473 N N . VAL A 1 559 ? 24.261 -15.480 14.026 1.00 84.25 559 VAL A N 1
ATOM 4474 C CA . VAL A 1 559 ? 25.053 -14.800 13.000 1.00 84.25 559 VAL A CA 1
ATOM 4475 C C . VAL A 1 559 ? 24.123 -14.157 11.979 1.00 84.25 559 VAL A C 1
ATOM 4477 O O . VAL A 1 559 ? 23.113 -14.738 11.575 1.00 84.25 559 VAL A O 1
ATOM 4480 N N . VAL A 1 560 ? 24.481 -12.942 11.561 1.00 89.94 560 VAL A N 1
ATOM 4481 C CA . VAL A 1 560 ? 23.841 -12.216 10.462 1.00 89.94 560 VAL A CA 1
ATOM 4482 C C . VAL A 1 560 ? 24.874 -12.023 9.359 1.00 89.94 560 VAL A C 1
ATOM 4484 O O . VAL A 1 560 ? 25.935 -11.445 9.596 1.00 89.94 560 VAL A O 1
ATOM 4487 N N . GLU A 1 561 ? 24.554 -12.478 8.153 1.00 93.88 561 GLU A N 1
ATOM 4488 C CA . GLU A 1 561 ? 25.352 -12.246 6.954 1.00 93.88 561 GLU A CA 1
ATOM 4489 C C . GLU A 1 561 ? 24.597 -11.357 5.967 1.00 93.88 561 GLU A C 1
ATOM 4491 O O . GLU A 1 561 ? 23.399 -11.533 5.730 1.00 93.88 561 GLU A O 1
ATOM 4496 N N . PHE A 1 562 ? 25.324 -10.435 5.348 1.00 95.62 562 PHE A N 1
ATOM 4497 C CA . PHE A 1 562 ? 24.896 -9.682 4.180 1.00 95.62 562 PHE A CA 1
ATOM 4498 C C . PHE A 1 562 ? 25.352 -10.444 2.940 1.00 95.62 562 PHE A C 1
ATOM 4500 O O . PHE A 1 562 ? 26.548 -10.641 2.731 1.00 95.62 562 PHE A O 1
ATOM 4507 N N . TRP A 1 563 ? 24.405 -10.921 2.141 1.00 95.38 563 TRP A N 1
ATOM 4508 C CA . TRP A 1 563 ? 24.678 -11.643 0.904 1.00 95.38 563 TRP A CA 1
ATOM 4509 C C . TRP A 1 563 ? 24.456 -10.711 -0.279 1.00 95.38 563 TRP A C 1
ATOM 4511 O O . TRP A 1 563 ? 23.358 -10.176 -0.429 1.00 95.38 563 TRP A O 1
ATOM 4521 N N . LEU A 1 564 ? 25.479 -10.537 -1.116 1.00 95.75 564 LEU A N 1
ATOM 4522 C CA . LEU A 1 564 ? 25.435 -9.723 -2.330 1.00 95.75 564 LEU A CA 1
ATOM 4523 C C . LEU A 1 564 ? 25.776 -10.590 -3.543 1.00 95.75 564 LEU A C 1
ATOM 4525 O O . LEU A 1 564 ? 26.796 -11.269 -3.551 1.00 95.75 564 LEU A O 1
ATOM 4529 N N . GLU A 1 565 ? 24.953 -10.558 -4.582 1.00 94.69 565 GLU A N 1
ATOM 4530 C CA . GLU A 1 565 ? 25.255 -11.180 -5.871 1.00 94.69 565 GLU A CA 1
ATOM 4531 C C . GLU A 1 565 ? 25.624 -10.101 -6.886 1.00 94.69 565 GLU A C 1
ATOM 4533 O O . GLU A 1 565 ? 24.879 -9.135 -7.055 1.00 94.69 565 GLU A O 1
ATOM 4538 N N . LEU A 1 566 ? 26.747 -10.269 -7.578 1.00 94.06 566 LEU A N 1
ATOM 4539 C CA . LEU A 1 566 ? 27.206 -9.338 -8.605 1.00 94.06 566 LEU A CA 1
ATOM 4540 C C . LEU A 1 566 ? 26.357 -9.428 -9.883 1.00 94.06 566 LEU A C 1
ATOM 4542 O O . LEU A 1 566 ? 25.741 -10.453 -10.203 1.00 94.06 566 LEU A O 1
ATOM 4546 N N . LYS A 1 567 ? 26.331 -8.332 -10.644 1.00 89.81 567 LYS A N 1
ATOM 4547 C CA . LYS A 1 567 ? 25.844 -8.341 -12.027 1.00 89.81 567 LYS A CA 1
ATOM 4548 C C . LYS A 1 567 ? 26.708 -9.249 -12.899 1.00 89.81 567 LYS A C 1
ATOM 4550 O O . LYS A 1 567 ? 27.855 -9.555 -12.572 1.00 89.81 567 LYS A O 1
ATOM 4555 N N . LYS A 1 568 ? 26.126 -9.692 -14.013 1.00 87.62 568 LYS A N 1
ATOM 4556 C CA . LYS A 1 568 ? 26.815 -10.527 -14.995 1.00 87.62 568 LYS A CA 1
ATOM 4557 C C . LYS A 1 568 ? 28.119 -9.851 -15.434 1.00 87.62 568 LYS A C 1
ATOM 4559 O O . LYS A 1 568 ? 28.126 -8.651 -15.689 1.00 87.62 568 LYS A O 1
ATOM 4564 N N . ASP A 1 569 ? 29.194 -10.633 -15.475 1.00 88.62 569 ASP A N 1
ATOM 4565 C CA . ASP A 1 569 ? 30.537 -10.223 -15.906 1.00 88.62 569 ASP A CA 1
ATOM 4566 C C . ASP A 1 569 ? 31.192 -9.102 -15.066 1.00 88.62 569 ASP A C 1
ATOM 4568 O O . ASP A 1 569 ? 32.218 -8.547 -15.457 1.00 88.62 569 ASP A O 1
ATOM 4572 N N . VAL A 1 570 ? 30.650 -8.789 -13.881 1.00 89.81 570 VAL A N 1
ATOM 4573 C CA . VAL A 1 570 ? 31.257 -7.842 -12.934 1.00 89.81 570 VAL A CA 1
ATOM 4574 C C . VAL A 1 570 ? 32.133 -8.606 -11.930 1.00 89.81 570 VAL A C 1
ATOM 4576 O O . VAL A 1 570 ? 31.613 -9.473 -11.224 1.00 89.81 570 VAL A O 1
ATOM 4579 N N . PRO A 1 571 ? 33.445 -8.312 -11.825 1.00 90.00 571 PRO A N 1
ATOM 4580 C CA . PRO A 1 571 ? 34.312 -8.917 -10.815 1.00 90.00 571 PRO A CA 1
ATOM 4581 C C . PRO A 1 571 ? 34.066 -8.317 -9.423 1.00 90.00 571 PRO A C 1
ATOM 4583 O O . PRO A 1 571 ? 33.498 -7.233 -9.283 1.00 90.00 571 PRO A O 1
ATOM 4586 N N . VAL A 1 572 ? 34.531 -9.003 -8.373 1.00 91.12 572 VAL A N 1
ATOM 4587 C CA . VAL A 1 572 ? 34.450 -8.494 -6.992 1.00 91.12 572 VAL A CA 1
ATOM 4588 C C . VAL A 1 572 ? 35.206 -7.154 -6.894 1.00 91.12 572 VAL A C 1
ATOM 4590 O O . VAL A 1 572 ? 36.399 -7.120 -7.204 1.00 91.12 572 VAL A O 1
ATOM 4593 N N . PRO A 1 573 ? 34.556 -6.052 -6.464 1.00 87.06 573 PRO A N 1
ATOM 4594 C CA . PRO A 1 573 ? 35.102 -4.699 -6.600 1.00 87.06 573 PRO A CA 1
ATOM 4595 C C . PRO A 1 573 ? 36.069 -4.313 -5.465 1.00 87.06 573 PRO A C 1
ATOM 4597 O O . PRO A 1 573 ? 35.928 -3.260 -4.847 1.00 87.06 573 PRO A O 1
ATOM 4600 N N . GLY A 1 574 ? 37.060 -5.161 -5.182 1.00 87.75 574 GLY A N 1
ATOM 4601 C CA . GLY A 1 574 ? 38.091 -4.920 -4.168 1.00 87.75 574 GLY A CA 1
ATOM 4602 C C . GLY A 1 574 ? 38.128 -5.972 -3.060 1.00 87.75 574 GLY A C 1
ATOM 4603 O O . GLY A 1 574 ? 37.633 -7.090 -3.218 1.00 87.75 574 GLY A O 1
ATOM 4604 N N . ASN A 1 575 ? 38.753 -5.622 -1.934 1.00 93.94 575 ASN A N 1
ATOM 4605 C CA . ASN A 1 575 ? 38.902 -6.519 -0.792 1.00 93.94 575 ASN A CA 1
ATOM 4606 C C . ASN A 1 575 ? 37.572 -6.670 -0.023 1.00 93.94 575 ASN A C 1
ATOM 4608 O O . ASN A 1 575 ? 36.926 -5.683 0.323 1.00 93.94 575 ASN A O 1
ATOM 4612 N N . ILE A 1 576 ? 37.167 -7.909 0.276 1.00 93.00 576 ILE A N 1
ATOM 4613 C CA . ILE A 1 576 ? 35.877 -8.201 0.925 1.00 93.00 576 ILE A CA 1
ATOM 4614 C C . ILE A 1 576 ? 35.781 -7.588 2.330 1.00 93.00 576 ILE A C 1
ATOM 4616 O O . ILE A 1 576 ? 34.713 -7.103 2.699 1.00 93.00 576 ILE A O 1
ATOM 4620 N N . ASP A 1 577 ? 36.861 -7.566 3.111 1.00 92.69 577 ASP A N 1
ATOM 4621 C CA . ASP A 1 577 ? 36.849 -6.991 4.460 1.00 92.69 577 ASP A CA 1
ATOM 4622 C C . ASP A 1 577 ? 36.762 -5.460 4.439 1.00 92.69 577 ASP A C 1
ATOM 4624 O O . ASP A 1 577 ? 36.073 -4.868 5.276 1.00 92.69 577 ASP A O 1
ATOM 4628 N N . GLU A 1 578 ? 37.380 -4.814 3.449 1.00 94.12 578 GLU A N 1
ATOM 4629 C CA . GLU A 1 578 ? 37.212 -3.376 3.212 1.00 94.12 578 GLU A CA 1
ATOM 4630 C C . GLU A 1 578 ? 35.765 -3.059 2.818 1.00 94.12 578 GLU A C 1
ATOM 4632 O O . GLU A 1 578 ? 35.129 -2.202 3.433 1.00 94.12 578 GLU A O 1
ATOM 4637 N N . LEU A 1 579 ? 35.200 -3.812 1.867 1.00 95.31 579 LEU A N 1
ATOM 4638 C CA . LEU A 1 579 ? 33.802 -3.668 1.446 1.00 95.31 579 LEU A CA 1
ATOM 4639 C C . LEU A 1 579 ? 32.829 -3.909 2.606 1.00 95.31 579 LEU A C 1
ATOM 4641 O O . LEU A 1 579 ? 31.858 -3.167 2.763 1.00 95.31 579 LEU A O 1
ATOM 4645 N N . LYS A 1 580 ? 33.106 -4.908 3.451 1.00 96.00 580 LYS A N 1
ATOM 4646 C CA . LYS A 1 580 ? 32.346 -5.198 4.674 1.00 96.00 580 LYS A CA 1
ATOM 4647 C C . LYS A 1 580 ? 32.373 -4.009 5.623 1.00 96.00 580 LYS A C 1
ATOM 4649 O O . LYS A 1 580 ? 31.322 -3.603 6.111 1.00 96.00 580 LYS A O 1
ATOM 4654 N N . THR A 1 581 ? 33.553 -3.437 5.851 1.00 94.44 581 THR A N 1
ATOM 4655 C CA . THR A 1 581 ? 33.732 -2.273 6.729 1.00 94.44 581 THR A CA 1
ATOM 4656 C C . THR A 1 581 ? 32.954 -1.072 6.201 1.00 94.44 581 THR A C 1
ATOM 4658 O O . THR A 1 581 ? 32.134 -0.512 6.924 1.00 94.44 581 THR A O 1
ATOM 4661 N N . MET A 1 582 ? 33.102 -0.747 4.912 1.00 95.56 582 MET A N 1
ATOM 4662 C CA . MET A 1 582 ? 32.370 0.352 4.273 1.00 95.56 582 MET A CA 1
ATOM 4663 C C . MET A 1 582 ? 30.850 0.165 4.350 1.00 95.56 582 MET A C 1
ATOM 4665 O O . MET A 1 582 ? 30.122 1.115 4.638 1.00 95.56 582 MET A O 1
ATOM 4669 N N . LEU A 1 583 ? 30.362 -1.056 4.106 1.00 96.19 583 LEU A N 1
ATOM 4670 C CA . LEU A 1 583 ? 28.938 -1.377 4.168 1.00 96.19 583 LEU A CA 1
ATOM 4671 C C . LEU A 1 583 ? 28.390 -1.232 5.593 1.00 96.19 583 LEU A C 1
ATOM 4673 O O . LEU A 1 583 ? 27.331 -0.634 5.793 1.00 96.19 583 LEU A O 1
ATOM 4677 N N . ILE A 1 584 ? 29.122 -1.741 6.586 1.00 94.62 584 ILE A N 1
ATOM 4678 C CA . ILE A 1 584 ? 28.767 -1.611 8.002 1.00 94.62 584 ILE A CA 1
ATOM 4679 C C . ILE A 1 584 ? 28.769 -0.142 8.429 1.00 94.62 584 ILE A C 1
ATOM 4681 O O . ILE A 1 584 ? 27.832 0.286 9.101 1.00 94.62 584 ILE A O 1
ATOM 4685 N N . ASP A 1 585 ? 29.759 0.647 8.015 1.00 94.00 585 ASP A N 1
ATOM 4686 C CA . ASP A 1 585 ? 29.824 2.071 8.341 1.00 94.00 585 ASP A CA 1
ATOM 4687 C C . ASP A 1 585 ? 28.632 2.841 7.765 1.00 94.00 585 ASP A C 1
ATOM 4689 O O . ASP A 1 585 ? 28.016 3.638 8.477 1.00 94.00 585 ASP A O 1
ATOM 4693 N N . GLN A 1 586 ? 28.220 2.547 6.527 1.00 94.75 586 GLN A N 1
ATOM 4694 C CA . GLN A 1 586 ? 26.989 3.118 5.973 1.00 94.75 586 GLN A CA 1
ATOM 4695 C C . GLN A 1 586 ? 25.750 2.680 6.766 1.00 94.75 586 GLN A C 1
ATOM 4697 O O . GLN A 1 586 ? 24.913 3.517 7.107 1.00 94.75 586 GLN A O 1
ATOM 4702 N N . LEU A 1 587 ? 25.647 1.403 7.144 1.00 90.19 587 LEU A N 1
ATOM 4703 C CA . LEU A 1 587 ? 24.544 0.914 7.978 1.00 90.19 587 LEU A CA 1
ATOM 4704 C C . LEU A 1 587 ? 24.500 1.581 9.362 1.00 90.19 587 LEU A C 1
ATOM 4706 O O . LEU A 1 587 ? 23.408 1.861 9.856 1.00 90.19 587 LEU A O 1
ATOM 4710 N N . LYS A 1 588 ? 25.651 1.889 9.977 1.00 89.62 588 LYS A N 1
ATOM 4711 C CA . LYS A 1 588 ? 25.729 2.632 11.250 1.00 89.62 588 LYS A CA 1
ATOM 4712 C C . LYS A 1 588 ? 25.206 4.063 11.124 1.00 89.62 588 LYS A C 1
ATOM 4714 O O . LYS A 1 588 ? 24.650 4.591 12.085 1.00 89.62 588 LYS A O 1
ATOM 4719 N N . LEU A 1 589 ? 25.405 4.697 9.968 1.00 86.00 589 LEU A N 1
ATOM 4720 C CA . LEU A 1 589 ? 24.877 6.035 9.688 1.00 86.00 589 LEU A CA 1
ATOM 4721 C C . LEU A 1 589 ? 23.362 6.010 9.454 1.00 86.00 589 LEU A C 1
ATOM 4723 O O . LEU A 1 589 ? 22.673 6.948 9.844 1.00 86.00 589 LEU A O 1
ATOM 4727 N N . ILE A 1 590 ? 22.853 4.940 8.838 1.00 81.88 590 ILE A N 1
ATOM 4728 C CA . ILE A 1 590 ? 21.429 4.772 8.515 1.00 81.88 590 ILE A CA 1
ATOM 4729 C C . ILE A 1 590 ? 20.616 4.342 9.748 1.00 81.88 590 ILE A C 1
ATOM 4731 O O . ILE A 1 590 ? 19.488 4.794 9.930 1.00 81.88 590 ILE A O 1
ATOM 4735 N N . ASN A 1 591 ? 21.164 3.471 10.604 1.00 78.81 591 ASN A N 1
ATOM 4736 C CA . ASN A 1 591 ? 20.437 2.844 11.708 1.00 78.81 591 ASN A CA 1
ATOM 4737 C C . ASN A 1 591 ? 21.160 3.037 13.052 1.00 78.81 591 ASN A C 1
ATOM 4739 O O . ASN A 1 591 ? 22.141 2.355 13.362 1.00 78.81 591 ASN A O 1
ATOM 4743 N N . GLN A 1 592 ? 20.633 3.947 13.878 1.00 73.31 592 GLN A N 1
ATOM 4744 C CA . GLN A 1 592 ? 21.219 4.278 15.178 1.00 73.31 592 GLN A CA 1
ATOM 4745 C C . GLN A 1 592 ? 21.190 3.101 16.162 1.00 73.31 592 GLN A C 1
ATOM 4747 O O . GLN A 1 592 ? 22.150 2.932 16.918 1.00 73.31 592 GLN A O 1
ATOM 4752 N N . ASP A 1 593 ? 20.131 2.287 16.154 1.00 65.06 593 ASP A N 1
ATOM 4753 C CA . ASP A 1 593 ? 20.022 1.129 17.048 1.00 65.06 593 ASP A CA 1
ATOM 4754 C C . ASP A 1 593 ? 21.048 0.062 16.670 1.00 65.06 593 ASP A C 1
ATOM 4756 O O . ASP A 1 593 ? 21.722 -0.487 17.541 1.00 65.06 593 ASP A O 1
ATOM 4760 N N . PHE A 1 594 ? 21.229 -0.184 15.369 1.00 79.25 594 PHE A N 1
ATOM 4761 C CA . PHE A 1 594 ? 22.282 -1.065 14.870 1.00 79.25 594 PHE A CA 1
ATOM 4762 C C . PHE A 1 594 ? 23.667 -0.557 15.274 1.00 79.25 594 PHE A C 1
ATOM 4764 O O . PHE A 1 594 ? 24.450 -1.326 15.825 1.00 79.25 594 PHE A O 1
ATOM 4771 N N . ARG A 1 595 ? 23.945 0.742 15.087 1.00 84.00 595 ARG A N 1
ATOM 4772 C CA . ARG A 1 595 ? 25.200 1.367 15.527 1.00 84.00 595 ARG A CA 1
ATOM 4773 C C . ARG A 1 595 ? 25.456 1.135 17.014 1.00 84.00 595 ARG A C 1
ATOM 4775 O O . ARG A 1 595 ? 26.525 0.655 17.374 1.00 84.00 595 ARG A O 1
ATOM 4782 N N . PHE A 1 596 ? 24.469 1.432 17.858 1.00 69.31 596 PHE A N 1
ATOM 4783 C CA . PHE A 1 596 ? 24.582 1.277 19.307 1.00 69.31 596 PHE A CA 1
ATOM 4784 C C . PHE A 1 596 ? 24.812 -0.179 19.728 1.00 69.31 596 PHE A C 1
ATOM 4786 O O . PHE A 1 596 ? 25.615 -0.440 20.624 1.00 69.31 596 PHE A O 1
ATOM 4793 N N . GLN A 1 597 ? 24.118 -1.132 19.097 1.00 78.50 597 GLN A N 1
ATOM 4794 C CA . GLN A 1 597 ? 24.307 -2.554 19.391 1.00 78.50 597 GLN A CA 1
ATOM 4795 C C . GLN A 1 597 ? 25.666 -3.068 18.910 1.00 78.50 597 GLN A C 1
ATOM 4797 O O . GLN A 1 597 ? 26.286 -3.866 19.610 1.00 78.50 597 GLN A O 1
ATOM 4802 N N . LEU A 1 598 ? 26.140 -2.599 17.754 1.00 83.06 598 LEU A N 1
ATOM 4803 C CA . LEU A 1 598 ? 27.424 -2.988 17.178 1.00 83.06 598 LEU A CA 1
ATOM 4804 C C . LEU A 1 598 ? 28.610 -2.437 17.983 1.00 83.06 598 LEU A C 1
ATOM 4806 O O . LEU A 1 598 ? 29.559 -3.165 18.239 1.00 83.06 598 LEU A O 1
ATOM 4810 N N . GLU A 1 599 ? 28.542 -1.188 18.454 1.00 86.00 599 GLU A N 1
ATOM 4811 C CA . GLU A 1 599 ? 29.579 -0.577 19.311 1.00 86.00 599 GLU A CA 1
ATOM 4812 C C . GLU A 1 599 ? 29.756 -1.304 20.654 1.00 86.00 599 GLU A C 1
ATOM 4814 O O . GLU A 1 599 ? 30.802 -1.202 21.290 1.00 86.00 599 GLU A O 1
ATOM 4819 N N . LYS A 1 600 ? 28.734 -2.053 21.082 1.00 75.56 600 LYS A N 1
ATOM 4820 C CA . LYS A 1 600 ? 28.733 -2.875 22.299 1.00 75.56 600 LYS A CA 1
ATOM 4821 C C . LYS A 1 600 ? 28.921 -4.365 22.020 1.00 75.56 600 LYS A C 1
ATOM 4823 O O . LYS A 1 600 ? 28.874 -5.170 22.954 1.00 75.56 600 LYS A O 1
ATOM 4828 N N . ALA A 1 601 ? 29.048 -4.752 20.755 1.00 76.56 601 ALA A N 1
ATOM 4829 C CA . ALA A 1 601 ? 29.210 -6.138 20.367 1.00 76.56 601 ALA A CA 1
ATOM 4830 C C . ALA A 1 601 ? 30.679 -6.567 20.530 1.00 76.56 601 ALA A C 1
ATOM 4832 O O . ALA A 1 601 ? 31.585 -5.777 20.263 1.00 76.56 601 ALA A O 1
ATOM 4833 N N . PRO A 1 602 ? 30.942 -7.816 20.952 1.00 77.06 602 PRO A N 1
ATOM 4834 C CA . PRO A 1 602 ? 32.277 -8.385 20.824 1.00 77.06 602 PRO A CA 1
ATOM 4835 C C . PRO A 1 602 ? 32.647 -8.516 19.336 1.00 77.06 602 PRO A C 1
ATOM 4837 O O . PRO A 1 602 ? 31.769 -8.609 18.476 1.00 77.06 602 PRO A O 1
ATOM 4840 N N . ALA A 1 603 ? 33.945 -8.515 19.023 1.00 74.19 603 ALA A N 1
ATOM 4841 C CA . ALA A 1 603 ? 34.429 -8.471 17.639 1.00 74.19 603 ALA A CA 1
ATOM 4842 C C . ALA A 1 603 ? 33.905 -9.631 16.766 1.00 74.19 603 ALA A C 1
ATOM 4844 O O . ALA A 1 603 ? 33.628 -9.441 15.580 1.00 74.19 603 ALA A O 1
ATOM 4845 N N . ASP A 1 604 ? 33.709 -10.809 17.361 1.00 72.69 604 ASP A N 1
ATOM 4846 C CA . ASP A 1 604 ? 33.185 -12.016 16.714 1.00 72.69 604 ASP A CA 1
ATOM 4847 C C . ASP A 1 604 ? 31.672 -11.977 16.446 1.00 72.69 604 ASP A C 1
ATOM 4849 O O . ASP A 1 604 ? 31.170 -12.767 15.652 1.00 72.69 604 ASP A O 1
ATOM 4853 N N . ALA A 1 605 ? 30.950 -11.022 17.035 1.00 74.50 605 ALA A N 1
ATOM 4854 C CA . ALA A 1 605 ? 29.533 -10.793 16.778 1.00 74.50 605 ALA A CA 1
ATOM 4855 C C . ALA A 1 605 ? 29.286 -9.751 15.674 1.00 74.50 605 ALA A C 1
ATOM 4857 O O . ALA A 1 605 ? 28.158 -9.287 15.524 1.00 74.50 605 ALA A O 1
ATOM 4858 N N . THR A 1 606 ? 30.302 -9.347 14.910 1.00 85.75 606 THR A N 1
ATOM 4859 C CA . THR A 1 606 ? 30.136 -8.423 13.775 1.00 85.75 606 THR A CA 1
ATOM 4860 C C . THR A 1 606 ? 29.434 -9.131 12.607 1.00 85.75 606 THR A C 1
ATOM 4862 O O . THR A 1 606 ? 29.801 -10.269 12.298 1.00 85.75 606 THR A O 1
ATOM 4865 N N . PRO A 1 607 ? 28.454 -8.499 11.926 1.00 91.50 607 PRO A N 1
ATOM 4866 C CA . PRO A 1 607 ? 27.860 -9.076 10.722 1.00 91.50 607 PRO A CA 1
ATOM 4867 C C . PRO A 1 607 ? 28.908 -9.387 9.648 1.00 91.50 607 PRO A C 1
ATOM 4869 O O . PRO A 1 607 ? 29.867 -8.634 9.470 1.00 91.50 607 PRO A O 1
ATOM 4872 N N . GLN A 1 608 ? 28.717 -10.484 8.916 1.00 92.44 608 GLN A N 1
ATOM 4873 C CA . GLN A 1 608 ? 29.636 -10.898 7.850 1.00 92.44 608 GLN A CA 1
ATOM 4874 C C . GLN A 1 608 ? 29.133 -10.457 6.474 1.00 92.44 608 GLN A C 1
ATOM 4876 O O . GLN A 1 608 ? 27.937 -10.248 6.282 1.00 92.44 608 GLN A O 1
ATOM 4881 N N . LEU A 1 609 ? 30.042 -10.327 5.507 1.00 95.38 609 LEU A N 1
ATOM 4882 C CA . LEU A 1 609 ? 29.719 -10.032 4.110 1.00 95.38 609 LEU A CA 1
ATOM 4883 C C . LEU A 1 609 ? 30.106 -11.227 3.242 1.00 95.38 609 LEU A C 1
ATOM 4885 O O . LEU A 1 609 ? 31.245 -11.688 3.295 1.00 95.38 609 LEU A O 1
ATOM 4889 N N . ARG A 1 610 ? 29.174 -11.687 2.409 1.00 94.69 610 ARG A N 1
ATOM 4890 C CA . ARG A 1 610 ? 29.413 -12.722 1.406 1.00 94.69 610 ARG A CA 1
ATOM 4891 C C . ARG A 1 610 ? 29.029 -12.204 0.029 1.00 94.69 610 ARG A C 1
ATOM 4893 O O . ARG A 1 610 ? 27.906 -11.747 -0.166 1.00 94.69 610 ARG A O 1
ATOM 4900 N N . ILE A 1 611 ? 29.968 -12.275 -0.911 1.00 94.81 611 ILE A N 1
ATOM 4901 C CA . ILE A 1 611 ? 29.770 -11.848 -2.297 1.00 94.81 611 ILE A CA 1
ATOM 4902 C C . ILE A 1 611 ? 29.783 -13.086 -3.195 1.00 94.81 611 ILE A C 1
ATOM 4904 O O . ILE A 1 611 ? 30.659 -13.937 -3.055 1.00 94.81 611 ILE A O 1
ATOM 4908 N N . PHE A 1 612 ? 28.811 -13.172 -4.094 1.00 94.44 612 PHE A N 1
ATOM 4909 C CA . PHE A 1 612 ? 28.643 -14.246 -5.069 1.00 94.44 612 PHE A CA 1
ATOM 4910 C C . PHE A 1 612 ? 28.788 -13.687 -6.483 1.00 94.44 612 PHE A C 1
ATOM 4912 O O . PHE A 1 612 ? 28.338 -12.564 -6.747 1.00 94.44 612 PHE A O 1
ATOM 4919 N N . ALA A 1 613 ? 29.359 -14.468 -7.404 1.00 92.00 613 ALA A N 1
ATOM 4920 C CA . ALA A 1 613 ? 29.247 -14.131 -8.816 1.00 92.00 613 ALA A CA 1
ATOM 4921 C C . ALA A 1 613 ? 27.797 -14.315 -9.293 1.00 92.00 613 ALA A C 1
ATOM 4923 O O . ALA A 1 613 ? 26.970 -14.963 -8.641 1.00 92.00 613 ALA A O 1
ATOM 4924 N N . ASN A 1 614 ? 27.476 -13.724 -10.441 1.00 91.25 614 ASN A N 1
ATOM 4925 C CA . ASN A 1 614 ? 26.145 -13.822 -11.024 1.00 91.25 614 ASN A CA 1
ATOM 4926 C C . ASN A 1 614 ? 25.736 -15.293 -11.232 1.00 91.25 614 ASN A C 1
ATOM 4928 O O . ASN A 1 614 ? 26.444 -16.038 -11.903 1.00 91.25 614 ASN A O 1
ATOM 4932 N N . GLY A 1 615 ? 24.604 -15.713 -10.660 1.00 86.12 615 GLY A N 1
ATOM 4933 C CA . GLY A 1 615 ? 24.103 -17.084 -10.780 1.00 86.12 615 GLY A CA 1
ATOM 4934 C C . GLY A 1 615 ? 24.606 -18.063 -9.711 1.00 86.12 615 GLY A C 1
ATOM 4935 O O . GLY A 1 615 ? 24.038 -19.146 -9.576 1.00 86.12 615 GLY A O 1
ATOM 4936 N N . GLU A 1 616 ? 25.629 -17.709 -8.924 1.00 88.12 616 GLU A N 1
ATOM 4937 C CA . GLU A 1 616 ? 26.214 -18.611 -7.914 1.00 88.12 616 GLU A CA 1
ATOM 4938 C C . GLU A 1 616 ? 25.410 -18.661 -6.615 1.00 88.12 616 GLU A C 1
ATOM 4940 O O . GLU A 1 616 ? 25.483 -19.629 -5.856 1.00 88.12 616 GLU A O 1
ATOM 4945 N N . ALA A 1 617 ? 24.609 -17.632 -6.353 1.00 81.81 617 ALA A N 1
ATOM 4946 C CA . ALA A 1 617 ? 23.856 -17.492 -5.118 1.00 81.81 617 ALA A CA 1
ATOM 4947 C C . ALA A 1 617 ? 22.585 -18.363 -5.052 1.00 81.81 617 ALA A C 1
ATOM 4949 O O . ALA A 1 617 ? 21.688 -18.055 -4.265 1.00 81.81 617 ALA A O 1
ATOM 4950 N N . GLY A 1 618 ? 22.500 -19.434 -5.855 1.00 80.56 618 GLY A N 1
ATOM 4951 C CA . GLY A 1 618 ? 21.505 -20.510 -5.808 1.00 80.56 618 GLY A CA 1
ATOM 4952 C C . GLY A 1 618 ? 20.063 -20.030 -5.641 1.00 80.56 618 GLY A C 1
ATOM 4953 O O . GLY A 1 618 ? 19.351 -19.806 -6.618 1.00 80.56 618 GLY A O 1
ATOM 4954 N N . TYR A 1 619 ? 19.627 -19.884 -4.387 1.00 79.44 619 TYR A N 1
ATOM 4955 C CA . TYR A 1 619 ? 18.318 -19.340 -4.037 1.00 79.44 619 TYR A CA 1
ATOM 4956 C C . TYR A 1 619 ? 18.103 -17.901 -4.543 1.00 79.44 619 TYR A C 1
ATOM 4958 O O . TYR A 1 619 ? 17.045 -17.615 -5.095 1.00 79.44 619 TYR A O 1
ATOM 4966 N N . MET A 1 620 ? 19.074 -16.990 -4.375 1.00 85.56 620 MET A N 1
ATOM 4967 C CA . MET A 1 620 ? 18.914 -15.587 -4.793 1.00 85.56 620 MET A CA 1
ATOM 4968 C C . MET A 1 620 ? 18.816 -15.455 -6.316 1.00 85.56 620 MET A C 1
ATOM 4970 O O . MET A 1 620 ? 18.032 -14.643 -6.802 1.00 85.56 620 MET A O 1
ATOM 4974 N N . SER A 1 621 ? 19.566 -16.280 -7.047 1.00 83.19 621 SER A N 1
ATOM 4975 C CA . SER A 1 621 ? 19.642 -16.258 -8.510 1.00 83.19 621 SER A CA 1
ATOM 4976 C C . SER A 1 621 ? 18.404 -16.859 -9.181 1.00 83.19 621 SER A C 1
ATOM 4978 O O . SER A 1 621 ? 18.000 -16.406 -10.246 1.00 83.19 621 SER A O 1
ATOM 4980 N N . ASN A 1 622 ? 17.781 -17.864 -8.551 1.00 79.38 622 ASN A N 1
ATOM 4981 C CA . ASN A 1 622 ? 16.679 -18.645 -9.124 1.00 79.38 622 ASN A CA 1
ATOM 4982 C C . ASN A 1 622 ? 15.305 -18.298 -8.526 1.00 79.38 622 ASN A C 1
ATOM 4984 O O . ASN A 1 622 ? 14.401 -19.138 -8.509 1.00 79.38 622 ASN A O 1
ATOM 4988 N N . GLN A 1 623 ? 15.128 -17.081 -8.001 1.00 75.94 623 GLN A N 1
ATOM 4989 C CA . GLN A 1 623 ? 13.815 -16.656 -7.513 1.00 75.94 623 GLN A CA 1
ATOM 4990 C C . GLN A 1 623 ? 12.825 -16.557 -8.680 1.00 75.94 623 GLN A C 1
ATOM 4992 O O . GLN A 1 623 ? 13.083 -15.876 -9.670 1.00 75.94 623 GLN A O 1
ATOM 4997 N N . ASP A 1 624 ? 11.684 -17.239 -8.548 1.00 71.75 624 ASP A N 1
ATOM 4998 C CA . ASP A 1 624 ? 10.620 -17.257 -9.556 1.00 71.75 624 ASP A CA 1
ATOM 4999 C C . ASP A 1 624 ? 10.132 -15.822 -9.846 1.00 71.75 624 ASP A C 1
ATOM 5001 O O . ASP A 1 624 ? 9.601 -15.177 -8.935 1.00 71.75 624 ASP A O 1
ATOM 5005 N N . PRO A 1 625 ? 10.249 -15.319 -11.092 1.00 65.25 625 PRO A N 1
ATOM 5006 C CA . PRO A 1 625 ? 9.833 -13.960 -11.444 1.00 65.25 625 PRO A CA 1
ATOM 5007 C C . PRO A 1 625 ? 8.320 -13.726 -11.293 1.00 65.25 625 PRO A C 1
ATOM 5009 O O . PRO A 1 625 ? 7.867 -12.582 -11.299 1.00 65.25 625 PRO A O 1
ATOM 5012 N N . HIS A 1 626 ? 7.522 -14.788 -11.130 1.00 62.66 626 HIS A N 1
ATOM 5013 C CA . HIS A 1 626 ? 6.084 -14.711 -10.860 1.00 62.66 626 HIS A CA 1
ATOM 5014 C C . HIS A 1 626 ? 5.752 -14.578 -9.364 1.00 62.66 626 HIS A C 1
ATOM 5016 O O . HIS A 1 626 ? 4.576 -14.477 -8.990 1.00 62.66 626 HIS A O 1
ATOM 5022 N N . ARG A 1 627 ? 6.761 -14.596 -8.485 1.00 66.06 627 ARG A N 1
ATOM 5023 C CA . ARG A 1 627 ? 6.610 -14.496 -7.029 1.00 66.06 627 ARG A CA 1
ATOM 5024 C C . ARG A 1 627 ? 7.356 -13.295 -6.474 1.00 66.06 627 ARG A C 1
ATOM 5026 O O . ARG A 1 627 ? 8.237 -12.732 -7.110 1.00 66.06 627 ARG A O 1
ATOM 5033 N N . LYS A 1 628 ? 6.976 -12.915 -5.251 1.00 69.12 628 LYS A N 1
ATOM 5034 C CA . LYS A 1 628 ? 7.680 -11.855 -4.530 1.00 69.12 628 LYS A CA 1
ATOM 5035 C C . LYS A 1 628 ? 9.073 -12.318 -4.122 1.00 69.12 628 LYS A C 1
ATOM 5037 O O . LYS A 1 628 ? 9.216 -13.467 -3.698 1.00 69.12 628 LYS A O 1
ATOM 5042 N N . ARG A 1 629 ? 10.058 -11.419 -4.162 1.00 76.56 629 ARG A N 1
ATOM 5043 C CA . ARG A 1 629 ? 11.410 -11.727 -3.676 1.00 76.56 629 ARG A CA 1
ATOM 5044 C C . ARG A 1 629 ? 11.441 -11.956 -2.157 1.00 76.56 629 ARG A C 1
ATOM 5046 O O . ARG A 1 629 ? 10.808 -11.224 -1.395 1.00 76.56 629 ARG A O 1
ATOM 5053 N N . LYS A 1 630 ? 12.201 -12.963 -1.710 1.00 79.56 630 LYS A N 1
ATOM 5054 C CA . LYS A 1 630 ? 12.531 -13.226 -0.295 1.00 79.56 630 LYS A CA 1
ATOM 5055 C C . LYS A 1 630 ? 13.912 -12.638 0.002 1.00 79.56 630 LYS A C 1
ATOM 5057 O O . LYS A 1 630 ? 14.881 -12.980 -0.671 1.00 79.56 630 LYS A O 1
ATOM 5062 N N . TYR A 1 631 ? 13.984 -11.783 1.022 1.00 85.50 631 TYR A N 1
ATOM 5063 C CA . TYR A 1 631 ? 15.194 -11.034 1.396 1.00 85.50 631 TYR A CA 1
ATOM 5064 C C . TYR A 1 631 ? 15.856 -11.518 2.688 1.00 85.50 631 TYR A C 1
ATOM 5066 O O . TYR A 1 631 ? 16.898 -10.997 3.064 1.00 85.50 631 TYR A O 1
ATOM 5074 N N . VAL A 1 632 ? 15.258 -12.479 3.391 1.00 85.38 632 VAL A N 1
ATOM 5075 C CA . VAL A 1 632 ? 15.822 -13.074 4.610 1.00 85.38 632 VAL A CA 1
ATOM 5076 C C . VAL A 1 632 ? 15.815 -14.582 4.443 1.00 85.38 632 VAL A C 1
ATOM 5078 O O . VAL A 1 632 ? 14.756 -15.167 4.221 1.00 85.38 632 VAL A O 1
ATOM 5081 N N . LEU A 1 633 ? 16.988 -15.195 4.527 1.00 85.50 633 LEU A N 1
ATOM 5082 C CA . LEU A 1 633 ? 17.200 -16.636 4.469 1.00 85.50 633 LEU A CA 1
ATOM 5083 C C . LEU A 1 633 ? 17.560 -17.146 5.861 1.00 85.50 633 LEU A C 1
ATOM 5085 O O . LEU A 1 633 ? 18.270 -16.474 6.610 1.00 85.50 633 LEU A O 1
ATOM 5089 N N . GLU A 1 634 ? 17.083 -18.340 6.197 1.00 77.75 634 GLU A N 1
ATOM 5090 C CA . GLU A 1 634 ? 17.440 -19.006 7.449 1.00 77.75 634 GLU A CA 1
ATOM 5091 C C . GLU A 1 634 ? 18.247 -20.261 7.125 1.00 77.75 634 GLU A C 1
ATOM 5093 O O . GLU A 1 634 ? 17.770 -21.150 6.418 1.00 77.75 634 GLU A O 1
ATOM 5098 N N . ASN A 1 635 ? 19.477 -20.343 7.638 1.00 73.81 635 ASN A N 1
ATOM 5099 C CA . ASN A 1 635 ? 20.406 -21.447 7.369 1.00 73.81 635 ASN A CA 1
ATOM 5100 C C . ASN A 1 635 ? 20.679 -21.674 5.866 1.00 73.81 635 ASN A C 1
ATOM 5102 O O . ASN A 1 635 ? 20.771 -22.817 5.411 1.00 73.81 635 ASN A O 1
ATOM 5106 N N . GLY A 1 636 ? 20.772 -20.595 5.082 1.00 58.84 636 GLY A N 1
ATOM 5107 C CA . GLY A 1 636 ? 21.014 -20.655 3.638 1.00 58.84 636 GLY A CA 1
ATOM 5108 C C . GLY A 1 636 ? 19.852 -21.225 2.812 1.00 58.84 636 GLY A C 1
ATOM 5109 O O . GLY A 1 636 ? 20.087 -21.652 1.681 1.00 58.84 636 GLY A O 1
ATOM 5110 N N . LYS A 1 637 ? 18.627 -21.267 3.365 1.00 50.94 637 LYS A N 1
ATOM 5111 C CA . LYS A 1 637 ? 17.413 -21.814 2.730 1.00 50.94 637 LYS A CA 1
ATOM 5112 C C . LYS A 1 637 ? 16.254 -20.814 2.610 1.00 50.94 637 LYS A C 1
ATOM 5114 O O . LYS A 1 637 ? 16.069 -19.910 3.467 1.00 50.94 637 LYS A O 1
#

pLDDT: mean 83.59, std 12.46, range [39.91, 98.0]